Protein AF-0000000084684543 (afdb_homodimer)

Organism: NCBI:txid1198232

Structure (mmCIF, N/CA/C/O backbone):
data_AF-0000000084684543-model_v1
#
loop_
_entity.id
_entity.type
_entity.pdbx_description
1 polymer 'Fnr-like transcriptional activator'
#
loop_
_atom_site.group_PDB
_atom_site.id
_atom_site.type_symbol
_atom_site.label_atom_id
_atom_site.label_alt_id
_atom_site.label_comp_id
_atom_site.label_asym_id
_atom_site.label_entity_id
_atom_site.label_seq_id
_atom_site.pdbx_PDB_ins_code
_atom_site.Cartn_x
_atom_site.Cartn_y
_atom_site.Cartn_z
_atom_site.occupancy
_atom_site.B_iso_or_equiv
_atom_site.auth_seq_id
_atom_site.auth_comp_id
_atom_site.auth_asym_id
_atom_site.auth_atom_id
_atom_site.pdbx_PDB_model_num
ATOM 1 N N . MET A 1 1 ? 17.75 18.547 -6.488 1 65.88 1 MET A N 1
ATOM 2 C CA . MET A 1 1 ? 16.781 19.328 -5.719 1 65.88 1 MET A CA 1
ATOM 3 C C . MET A 1 1 ? 15.391 19.25 -6.336 1 65.88 1 MET A C 1
ATOM 5 O O . MET A 1 1 ? 14.383 19.234 -5.621 1 65.88 1 MET A O 1
ATOM 9 N N . THR A 1 2 ? 15.398 18.938 -7.617 1 71.31 2 THR A N 1
ATOM 10 C CA . THR A 1 2 ? 14.141 18.859 -8.352 1 71.31 2 THR A CA 1
ATOM 11 C C . THR A 1 2 ? 13.312 17.672 -7.871 1 71.31 2 THR A C 1
ATOM 13 O O . THR A 1 2 ? 12.102 17.781 -7.676 1 71.31 2 THR A O 1
ATOM 16 N N . SER A 1 3 ? 14.008 16.625 -7.469 1 84.94 3 SER A N 1
ATOM 17 C CA . SER A 1 3 ? 13.297 15.43 -7.016 1 84.94 3 SER A CA 1
ATOM 18 C C . SER A 1 3 ? 12.664 15.641 -5.645 1 84.94 3 SER A C 1
ATOM 20 O O . SER A 1 3 ? 11.562 15.164 -5.383 1 84.94 3 SER A O 1
ATOM 22 N N . LEU A 1 4 ? 13.297 16.453 -4.871 1 89.38 4 LEU A N 1
ATOM 23 C CA . LEU A 1 4 ? 12.797 16.75 -3.531 1 89.38 4 LEU A CA 1
ATOM 24 C C . LEU A 1 4 ? 11.516 17.578 -3.598 1 89.38 4 LEU A C 1
ATOM 26 O O . LEU A 1 4 ? 10.578 17.328 -2.834 1 89.38 4 LEU A O 1
ATOM 30 N N . ARG A 1 5 ? 11.523 18.438 -4.555 1 90.44 5 ARG A N 1
ATOM 31 C CA . ARG A 1 5 ? 10.398 19.344 -4.723 1 90.44 5 ARG A CA 1
ATOM 32 C C . ARG A 1 5 ? 9.117 18.578 -5.051 1 90.44 5 ARG A C 1
ATOM 34 O O . ARG A 1 5 ? 8.023 18.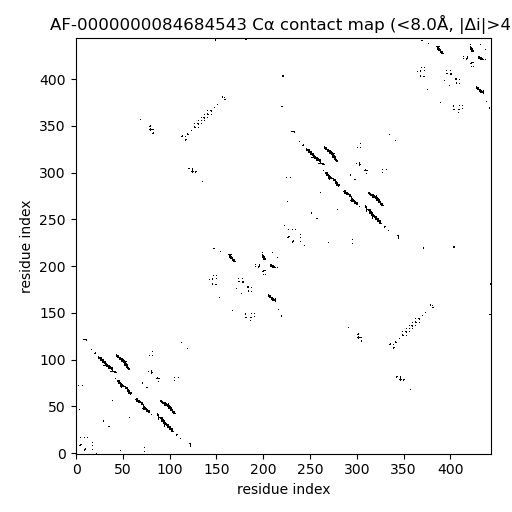984 -4.668 1 90.44 5 ARG A O 1
ATOM 41 N N . GLN A 1 6 ? 9.281 17.453 -5.668 1 91.31 6 GLN A N 1
ATOM 42 C CA . GLN A 1 6 ? 8.125 16.672 -6.125 1 91.31 6 GLN A CA 1
ATOM 43 C C . GLN A 1 6 ? 7.621 15.742 -5.031 1 91.31 6 GLN A C 1
ATOM 45 O O . GLN A 1 6 ? 6.508 15.211 -5.125 1 91.31 6 GLN A O 1
ATOM 50 N N . HIS A 1 7 ? 8.383 15.547 -4.082 1 93.5 7 HIS A N 1
ATOM 51 C CA . HIS A 1 7 ? 7.992 14.656 -2.994 1 93.5 7 HIS A CA 1
ATOM 52 C C . HIS A 1 7 ? 6.801 15.219 -2.225 1 93.5 7 HIS A C 1
ATOM 54 O O . HIS A 1 7 ? 6.703 16.438 -2.023 1 93.5 7 HIS A O 1
ATOM 60 N N . LEU A 1 8 ? 5.949 14.359 -1.731 1 91.56 8 LEU A N 1
ATOM 61 C CA . LEU A 1 8 ? 4.672 14.727 -1.122 1 91.56 8 LEU A CA 1
ATOM 62 C C . LEU A 1 8 ? 4.887 15.672 0.051 1 91.56 8 LEU A C 1
ATOM 64 O O . LEU A 1 8 ? 4.062 16.562 0.294 1 91.56 8 LEU A O 1
ATOM 68 N N . LEU A 1 9 ? 5.973 15.594 0.807 1 93.31 9 LEU A N 1
ATOM 69 C CA . LEU A 1 9 ? 6.219 16.406 1.994 1 93.31 9 LEU A CA 1
ATOM 70 C C . LEU A 1 9 ? 6.602 17.828 1.607 1 93.31 9 LEU A C 1
ATOM 72 O O . LEU A 1 9 ? 6.535 18.734 2.438 1 93.31 9 LEU A O 1
ATOM 76 N N . PHE A 1 10 ? 6.973 18 0.302 1 94.44 10 PHE A N 1
ATOM 77 C CA . PHE A 1 10 ? 7.547 19.297 -0.029 1 94.44 10 PHE A CA 1
ATOM 78 C C . PHE A 1 10 ? 6.746 19.984 -1.136 1 94.44 10 PHE A C 1
ATOM 80 O O . PHE A 1 10 ? 6.875 21.188 -1.353 1 94.44 10 PHE A O 1
ATOM 87 N N . ALA A 1 11 ? 5.98 19.203 -1.755 1 91.12 11 ALA A N 1
ATOM 88 C CA . ALA A 1 11 ? 5.309 19.641 -2.971 1 91.12 11 ALA A CA 1
ATOM 89 C C . ALA A 1 11 ? 4.355 20.797 -2.672 1 91.12 11 ALA A C 1
ATOM 91 O O . ALA A 1 11 ? 4.047 21.609 -3.555 1 91.12 11 ALA A O 1
ATOM 92 N N . SER A 1 12 ? 3.9 20.906 -1.466 1 90.69 12 SER A N 1
ATOM 93 C CA . SER A 1 12 ? 2.873 21.891 -1.12 1 90.69 12 SER A CA 1
ATOM 94 C C . SER A 1 12 ? 3.494 23.203 -0.669 1 90.69 12 SER A C 1
ATOM 96 O O . SER A 1 12 ? 2.783 24.188 -0.447 1 90.69 12 SER A O 1
ATOM 98 N N . PHE A 1 13 ? 4.805 23.297 -0.528 1 92.88 13 PHE A N 1
ATOM 99 C CA . PHE A 1 13 ? 5.461 24.531 -0.131 1 92.88 13 PHE A CA 1
ATOM 100 C C . PHE A 1 13 ? 5.551 25.5 -1.306 1 92.88 13 PHE A C 1
ATOM 102 O O . PHE A 1 13 ? 5.812 25.094 -2.438 1 92.88 13 PHE A O 1
ATOM 109 N N . ASN A 1 14 ? 5.227 26.781 -1.009 1 92.62 14 ASN A N 1
ATOM 110 C CA . ASN A 1 14 ? 5.441 27.766 -2.057 1 92.62 14 ASN A CA 1
ATOM 111 C C . ASN A 1 14 ? 6.926 28.031 -2.283 1 92.62 14 ASN A C 1
ATOM 113 O O . ASN A 1 14 ? 7.777 27.438 -1.616 1 92.62 14 ASN A O 1
ATOM 117 N N . GLU A 1 15 ? 7.219 28.906 -3.219 1 93.75 15 GLU A N 1
ATOM 118 C CA . GLU A 1 15 ? 8.609 29.141 -3.619 1 93.75 15 GLU A CA 1
ATOM 119 C C . GLU A 1 15 ? 9.43 29.688 -2.461 1 93.75 15 GLU A C 1
ATOM 121 O O . GLU A 1 15 ? 10.57 29.281 -2.25 1 93.75 15 GLU A O 1
ATOM 126 N N . GLN A 1 16 ? 8.898 30.609 -1.764 1 94.06 16 GLN A N 1
ATOM 127 C CA . GLN A 1 16 ? 9.602 31.203 -0.632 1 94.06 16 GLN A CA 1
ATOM 128 C C . GLN A 1 16 ? 9.867 30.172 0.455 1 94.06 16 GLN A C 1
ATOM 130 O O . GLN A 1 16 ? 10.984 30.078 0.971 1 94.06 16 GLN A O 1
ATOM 135 N N . GLN A 1 17 ? 8.852 29.422 0.771 1 92.75 17 GLN A N 1
ATOM 136 C CA . GLN A 1 17 ? 8.977 28.375 1.771 1 92.75 17 GLN A CA 1
ATOM 137 C C . GLN A 1 17 ? 10 27.328 1.344 1 92.75 17 GLN A C 1
ATOM 139 O O . GLN A 1 17 ? 10.836 26.906 2.146 1 92.75 17 GLN A O 1
ATOM 144 N N . PHE A 1 18 ? 9.93 26.953 0.07 1 93.75 18 PHE A N 1
ATOM 145 C CA . PHE A 1 18 ? 10.836 25.922 -0.417 1 93.75 18 PHE A CA 1
ATOM 146 C C . PHE A 1 18 ? 12.281 26.422 -0.407 1 93.75 18 PHE A C 1
ATOM 148 O O . PHE A 1 18 ? 13.203 25.656 -0.138 1 93.75 18 PHE A O 1
ATOM 155 N N . SER A 1 19 ? 12.422 27.625 -0.687 1 94.25 19 SER A N 1
ATOM 156 C CA . SER A 1 19 ? 13.758 28.203 -0.612 1 94.25 19 SER A CA 1
ATOM 157 C C . SER A 1 19 ? 14.336 28.094 0.796 1 94.25 19 SER A C 1
ATOM 159 O O . SER A 1 19 ? 15.523 27.844 0.967 1 94.25 19 SER A O 1
ATOM 161 N N . GLN A 1 20 ? 13.523 28.297 1.772 1 93.56 20 GLN A N 1
ATOM 162 C CA . GLN A 1 20 ? 13.945 28.125 3.158 1 93.56 20 GLN A CA 1
ATOM 163 C C . GLN A 1 20 ? 14.359 26.688 3.443 1 93.56 20 GLN A C 1
ATOM 165 O O . GLN A 1 20 ? 15.344 26.438 4.137 1 93.56 20 GLN A O 1
ATOM 170 N N . ILE A 1 21 ? 13.602 25.781 2.906 1 92.62 21 ILE A N 1
ATOM 171 C CA . ILE A 1 21 ? 13.938 24.359 3.051 1 92.62 21 ILE A CA 1
ATOM 172 C C . ILE A 1 21 ? 15.281 24.078 2.387 1 92.62 21 ILE A C 1
ATOM 174 O O . ILE A 1 21 ? 16.141 23.422 2.971 1 92.62 21 ILE A O 1
ATOM 178 N N . GLU A 1 22 ? 15.398 24.562 1.223 1 92.88 22 GLU A N 1
ATOM 179 C CA . GLU A 1 22 ? 16.625 24.328 0.471 1 92.88 22 GLU A CA 1
ATOM 180 C C . GLU A 1 22 ? 17.859 24.797 1.251 1 92.88 22 GLU A C 1
ATOM 182 O O . GLU A 1 22 ? 18.891 24.141 1.238 1 92.88 22 GLU A O 1
ATOM 187 N N . THR A 1 23 ? 17.703 25.922 1.885 1 93.56 23 THR A N 1
ATOM 188 C CA . THR A 1 23 ? 18.812 26.469 2.656 1 93.56 23 THR A CA 1
ATOM 189 C C . THR A 1 23 ? 19.109 25.609 3.875 1 93.56 23 THR A C 1
ATOM 191 O O . THR A 1 23 ? 20.219 25.641 4.414 1 93.56 23 THR A O 1
ATOM 194 N N . ALA A 1 24 ? 18.156 24.891 4.312 1 94.19 24 ALA A N 1
ATOM 195 C CA . ALA A 1 24 ? 18.312 24.047 5.504 1 94.19 24 ALA A CA 1
ATOM 196 C C . ALA A 1 24 ? 18.625 22.609 5.129 1 94.19 24 ALA A C 1
ATOM 198 O O . ALA A 1 24 ? 18.453 21.703 5.938 1 94.19 24 ALA A O 1
ATOM 199 N N . THR A 1 25 ? 18.938 22.406 3.887 1 94.62 25 THR A N 1
ATOM 200 C CA . THR A 1 25 ? 19.266 21.062 3.416 1 94.62 25 THR A CA 1
ATOM 201 C C . THR A 1 25 ? 20.75 20.969 3.086 1 94.62 25 THR A C 1
ATOM 203 O O . THR A 1 25 ? 21.422 21.984 2.842 1 94.62 25 THR A O 1
ATOM 206 N N . SER A 1 26 ? 21.312 19.797 3.172 1 95.81 26 SER A N 1
ATOM 207 C CA . SER A 1 26 ? 22.656 19.469 2.699 1 95.81 26 SER A CA 1
ATOM 208 C C . SER A 1 26 ? 22.719 18.078 2.086 1 95.81 26 SER A C 1
ATOM 210 O O . SER A 1 26 ? 21.922 17.203 2.447 1 95.81 26 SER A O 1
ATOM 212 N N . THR A 1 27 ? 23.594 17.953 1.174 1 95.5 27 THR A N 1
ATOM 213 C CA . THR A 1 27 ? 23.781 16.656 0.533 1 95.5 27 THR A CA 1
ATOM 214 C C . THR A 1 27 ? 24.875 15.852 1.225 1 95.5 27 THR A C 1
ATOM 216 O O . THR A 1 27 ? 25.859 16.422 1.706 1 95.5 27 THR A O 1
ATOM 219 N N . LEU A 1 28 ? 24.656 14.594 1.279 1 96 28 LEU A N 1
ATOM 220 C CA . LEU A 1 28 ? 25.672 13.727 1.866 1 96 28 LEU A CA 1
ATOM 221 C C . LEU A 1 28 ? 25.797 12.43 1.078 1 96 28 LEU A C 1
ATOM 223 O O . LEU A 1 28 ? 24.828 11.953 0.49 1 96 28 LEU A O 1
ATOM 227 N N . SER A 1 29 ? 26.984 11.977 1.047 1 97.94 29 SER A N 1
ATOM 228 C CA . SER A 1 29 ? 27.297 10.656 0.493 1 97.94 29 SER A CA 1
ATOM 229 C C . SER A 1 29 ? 27.656 9.664 1.593 1 97.94 29 SER A C 1
ATOM 231 O O . SER A 1 29 ? 28.328 10.023 2.562 1 97.94 29 SER A O 1
ATOM 233 N N . LEU A 1 30 ? 27.156 8.5 1.416 1 98 30 LEU A N 1
ATOM 234 C CA . LEU A 1 30 ? 27.406 7.434 2.379 1 98 30 LEU A CA 1
ATOM 235 C C . LEU A 1 30 ? 27.859 6.16 1.676 1 98 30 LEU A C 1
ATOM 237 O O . LEU A 1 30 ? 27.172 5.664 0.779 1 98 30 LEU A O 1
ATOM 241 N N . ASN A 1 31 ? 28.984 5.594 2.111 1 98.25 31 ASN A N 1
ATOM 242 C CA . ASN A 1 31 ? 29.5 4.379 1.49 1 98.25 31 ASN A CA 1
ATOM 243 C C . ASN A 1 31 ? 28.766 3.139 1.982 1 98.25 31 ASN A C 1
ATOM 245 O O . ASN A 1 31 ? 28.219 3.133 3.092 1 98.25 31 ASN A O 1
ATOM 249 N N . ASP A 1 32 ? 28.859 2.213 1.137 1 98.12 32 ASP A N 1
ATOM 250 C CA . ASP A 1 32 ? 28.328 0.912 1.506 1 98.12 32 ASP A CA 1
ATOM 251 C C . ASP A 1 32 ? 28.844 0.462 2.867 1 98.12 32 ASP A C 1
ATOM 253 O O . ASP A 1 32 ? 30.047 0.564 3.141 1 98.12 32 ASP A O 1
ATOM 257 N N . GLY A 1 33 ? 27.891 0.076 3.686 1 97.94 33 GLY A N 1
ATOM 258 C CA . GLY A 1 33 ? 28.281 -0.464 4.98 1 97.94 33 GLY A CA 1
ATOM 259 C C . GLY A 1 33 ? 28.344 0.587 6.07 1 97.94 33 GLY A C 1
ATOM 260 O O . GLY A 1 33 ? 28.344 0.256 7.258 1 97.94 33 GLY A O 1
ATOM 261 N N . ASN A 1 34 ? 28.406 1.834 5.773 1 98.38 34 ASN A N 1
ATOM 262 C CA . ASN A 1 34 ? 28.516 2.904 6.758 1 98.38 34 ASN A CA 1
ATOM 263 C C . ASN A 1 34 ? 27.172 3.244 7.379 1 98.38 34 ASN A C 1
ATOM 265 O O . ASN A 1 34 ? 26.141 3.17 6.707 1 98.38 34 ASN A O 1
ATOM 269 N N . HIS A 1 35 ? 27.234 3.672 8.617 1 98.44 35 HIS A N 1
ATOM 270 C CA . HIS A 1 35 ? 26.031 4.098 9.328 1 98.44 35 HIS A CA 1
ATOM 271 C C . HIS A 1 35 ? 25.766 5.586 9.117 1 98.44 35 HIS A C 1
ATOM 273 O O . HIS A 1 35 ? 26.703 6.395 9.148 1 98.44 35 HIS A O 1
ATOM 279 N N . LEU A 1 36 ? 24.547 5.828 8.836 1 98.38 36 LEU A N 1
ATOM 280 C CA . LEU A 1 36 ? 24.094 7.219 8.781 1 98.38 36 LEU A CA 1
ATOM 281 C C . LEU A 1 36 ? 23.891 7.773 10.188 1 98.38 36 LEU A C 1
ATOM 283 O O . LEU A 1 36 ? 24.297 8.898 10.484 1 98.38 36 LEU A O 1
ATOM 287 N N . PHE A 1 37 ? 23.266 7.047 11.016 1 97.94 37 PHE A N 1
ATOM 288 C CA . PHE A 1 37 ? 23.078 7.324 12.438 1 97.94 37 PHE A CA 1
ATOM 289 C C . PHE A 1 37 ? 22.844 6.039 13.211 1 97.94 37 PHE A C 1
ATOM 291 O O . PHE A 1 37 ? 22.609 4.984 12.617 1 97.94 37 PHE A O 1
ATOM 298 N N . HIS A 1 38 ? 22.984 6.195 14.516 1 97.44 38 HIS A N 1
ATOM 299 C CA . HIS A 1 38 ? 22.734 5.074 15.414 1 97.44 38 HIS A CA 1
ATOM 300 C C . HIS A 1 38 ? 21.484 5.32 16.281 1 97.44 38 HIS A C 1
ATOM 302 O O . HIS A 1 38 ? 21.109 6.473 16.5 1 97.44 38 HIS A O 1
ATOM 308 N N . GLN A 1 39 ? 20.984 4.172 16.625 1 95.06 39 GLN A N 1
ATOM 309 C CA . GLN A 1 39 ? 19.875 4.277 17.578 1 95.06 39 GLN A CA 1
ATOM 310 C C . GLN A 1 39 ? 20.266 5.129 18.781 1 95.06 39 GLN A C 1
ATOM 312 O O . GLN A 1 39 ? 21.375 5.008 19.297 1 95.06 39 GLN A O 1
ATOM 317 N N . GLN A 1 40 ? 19.344 6.094 19.203 1 93.38 40 GLN A N 1
ATOM 318 C CA . GLN A 1 40 ? 19.453 6.941 20.375 1 93.38 40 GLN A CA 1
ATOM 319 C C . GLN A 1 40 ? 20.312 8.172 20.094 1 93.38 40 GLN A C 1
ATOM 321 O O . GLN A 1 40 ? 20.453 9.047 20.953 1 93.38 40 GLN A O 1
ATOM 326 N N . ASP A 1 41 ? 20.906 8.203 18.938 1 95.5 41 ASP A N 1
ATOM 327 C CA . ASP A 1 41 ? 21.531 9.469 18.547 1 95.5 41 ASP A CA 1
ATOM 328 C C . ASP A 1 41 ? 20.516 10.609 18.547 1 95.5 41 ASP A C 1
ATOM 330 O O . ASP A 1 41 ? 19.312 10.383 18.328 1 95.5 41 ASP A O 1
ATOM 334 N N . PRO A 1 42 ? 21.016 11.82 18.859 1 94.19 42 PRO A N 1
ATOM 335 C CA . PRO A 1 42 ? 20.109 12.953 18.734 1 94.19 42 PRO A CA 1
ATOM 336 C C . PRO A 1 42 ? 19.578 13.133 17.312 1 94.19 42 PRO A C 1
ATOM 338 O O . PRO A 1 42 ? 20.375 13.109 16.359 1 94.19 42 PRO A O 1
ATOM 341 N N . ALA A 1 43 ? 18.297 13.242 17.219 1 94 43 ALA A N 1
ATOM 342 C CA . ALA A 1 43 ? 17.672 13.375 15.906 1 94 43 ALA A CA 1
ATOM 343 C C . ALA A 1 43 ? 17.547 14.844 15.508 1 94 43 ALA A C 1
ATOM 345 O O . ALA A 1 43 ? 16.672 15.555 15.992 1 94 43 ALA A O 1
ATOM 346 N N . LYS A 1 44 ? 18.391 15.281 14.602 1 93.75 44 LYS A N 1
ATOM 347 C CA . LYS A 1 44 ? 18.391 16.672 14.156 1 93.75 44 LYS A CA 1
ATOM 348 C C . LYS A 1 44 ? 17.922 16.797 12.719 1 93.75 44 LYS A C 1
ATOM 350 O O . LYS A 1 44 ? 17.469 17.859 12.289 1 93.75 44 LYS A O 1
ATOM 355 N N . TYR A 1 45 ? 18.047 15.609 12.055 1 95.56 45 TYR A N 1
ATOM 356 C CA . TYR A 1 45 ? 17.75 15.617 10.625 1 95.56 45 TYR A CA 1
ATOM 357 C C . TYR A 1 45 ? 16.828 14.461 10.258 1 95.56 45 TYR A C 1
ATOM 359 O O . TYR A 1 45 ? 16.797 13.438 10.938 1 95.56 45 TYR A O 1
ATOM 367 N N . PHE A 1 46 ? 15.984 14.672 9.281 1 96.19 46 PHE A N 1
ATOM 368 C CA . PHE A 1 46 ? 15.422 13.562 8.516 1 96.19 46 PHE A CA 1
ATOM 369 C C . PHE A 1 46 ? 15.977 13.555 7.098 1 96.19 46 PHE A C 1
ATOM 371 O O . PHE A 1 46 ? 16.719 14.461 6.707 1 96.19 46 PHE A O 1
ATOM 378 N N . TYR A 1 47 ? 15.648 12.469 6.359 1 97.75 47 TYR A N 1
ATOM 379 C CA . TYR A 1 47 ? 16.469 12.258 5.176 1 97.75 47 TYR A CA 1
ATOM 380 C C . TYR A 1 47 ? 15.617 11.906 3.967 1 97.75 47 TYR A C 1
ATOM 382 O O . TYR A 1 47 ? 14.516 11.375 4.113 1 97.75 47 TYR A O 1
ATOM 390 N N . TYR A 1 48 ? 16.156 12.266 2.816 1 97.5 48 TYR A N 1
ATOM 391 C CA . TYR A 1 48 ? 15.664 11.844 1.507 1 97.5 48 TYR A CA 1
ATOM 392 C C . TYR A 1 48 ? 16.719 11.055 0.755 1 97.5 48 TYR A C 1
ATOM 394 O O . TYR A 1 48 ? 17.844 11.539 0.556 1 97.5 48 TYR A O 1
ATOM 402 N N . LEU A 1 49 ? 16.344 9.836 0.371 1 98.06 49 LEU A N 1
ATOM 403 C CA . LEU A 1 49 ? 17.312 8.992 -0.328 1 98.06 49 LEU A CA 1
ATOM 404 C C . LEU A 1 49 ? 17.234 9.219 -1.834 1 98.06 49 LEU A C 1
ATOM 406 O O . LEU A 1 49 ? 16.234 8.906 -2.469 1 98.06 49 LEU A O 1
ATOM 410 N N . GLN A 1 50 ? 18.297 9.664 -2.393 1 96.75 50 GLN A N 1
ATOM 411 C CA . GLN A 1 50 ? 18.344 9.93 -3.828 1 96.75 50 GLN A CA 1
ATOM 412 C C . GLN A 1 50 ? 18.797 8.695 -4.598 1 96.75 50 GLN A C 1
ATOM 414 O O . GLN A 1 50 ? 18.281 8.406 -5.684 1 96.75 50 GLN A O 1
ATOM 419 N N . ALA A 1 51 ? 19.781 8.07 -4.086 1 97.12 51 ALA A N 1
ATOM 420 C CA . ALA A 1 51 ? 20.328 6.863 -4.703 1 97.12 51 ALA A CA 1
ATOM 421 C C . ALA A 1 51 ? 20.859 5.898 -3.65 1 97.12 51 ALA A C 1
ATOM 423 O O . ALA A 1 51 ? 21.375 6.328 -2.613 1 97.12 51 ALA A O 1
ATOM 424 N N . GLY A 1 52 ? 20.781 4.598 -4.027 1 97.19 52 GLY A N 1
ATOM 425 C CA . GLY A 1 52 ? 21.266 3.566 -3.127 1 97.19 52 GLY A CA 1
ATOM 426 C C . GLY A 1 52 ? 20.156 2.893 -2.336 1 97.19 52 GLY A C 1
ATOM 427 O O . GLY A 1 52 ? 19.016 2.834 -2.787 1 97.19 52 GLY A O 1
ATOM 428 N N . GLU A 1 53 ? 20.578 2.311 -1.235 1 97.5 53 GLU A N 1
ATOM 429 C CA . GLU A 1 53 ? 19.656 1.604 -0.351 1 97.5 53 GLU A CA 1
ATOM 430 C C . GLU A 1 53 ? 20.109 1.686 1.103 1 97.5 53 GLU A C 1
ATOM 432 O O . GLU A 1 53 ? 21.297 1.564 1.393 1 97.5 53 GLU A O 1
ATOM 437 N N . ILE A 1 54 ? 19.109 1.98 1.963 1 98.19 54 ILE A N 1
ATOM 438 C CA . ILE A 1 54 ? 19.406 2.102 3.387 1 98.19 54 ILE A CA 1
ATOM 439 C C . ILE A 1 54 ? 18.594 1.072 4.172 1 98.19 54 ILE A C 1
ATOM 441 O O . ILE A 1 54 ? 17.406 0.869 3.898 1 98.19 54 ILE A O 1
ATOM 445 N N . LYS A 1 55 ? 19.25 0.475 5.094 1 97.81 55 LYS A N 1
ATOM 446 C CA . LYS A 1 55 ? 18.578 -0.454 6.004 1 97.81 55 LYS A CA 1
ATOM 447 C C . LYS A 1 55 ? 18.359 0.182 7.375 1 97.81 55 LYS A C 1
ATOM 449 O O . LYS A 1 55 ? 19.297 0.709 7.977 1 97.81 55 LYS A O 1
ATOM 454 N N . LEU A 1 56 ? 17.109 0.212 7.832 1 98 56 LEU A N 1
ATOM 455 C CA . LEU A 1 56 ? 16.781 0.573 9.203 1 98 56 LEU A CA 1
ATOM 456 C C . LEU A 1 56 ? 16.594 -0.673 10.062 1 98 56 LEU A C 1
ATOM 458 O O . LEU A 1 56 ? 15.828 -1.571 9.695 1 98 56 LEU A O 1
ATOM 462 N N . TYR A 1 57 ? 17.312 -0.719 11.18 1 97.62 57 TYR A N 1
ATOM 463 C CA . TYR A 1 57 ? 17.219 -1.943 11.969 1 97.62 57 TYR A CA 1
ATOM 464 C C . TYR A 1 57 ? 17.391 -1.646 13.453 1 97.62 57 TYR A C 1
ATOM 466 O O . TYR A 1 57 ? 17.766 -0.534 13.828 1 97.62 57 TYR A O 1
ATOM 474 N N . ARG A 1 58 ? 16.969 -2.6 14.211 1 96.75 58 ARG A N 1
ATOM 475 C CA . ARG A 1 58 ? 17.172 -2.611 15.656 1 96.75 58 ARG A CA 1
ATOM 476 C C . ARG A 1 58 ? 17.938 -3.859 16.078 1 96.75 58 ARG A C 1
ATOM 478 O O . ARG A 1 58 ? 17.953 -4.867 15.375 1 96.75 58 ARG A O 1
ATOM 485 N N . LEU A 1 59 ? 18.578 -3.758 17.188 1 94 59 LEU A N 1
ATOM 486 C CA . LEU A 1 59 ? 19.25 -4.926 17.75 1 94 59 LEU A CA 1
ATOM 487 C C . LEU A 1 59 ? 18.406 -5.59 18.828 1 94 59 LEU A C 1
ATOM 489 O O . LEU A 1 59 ? 17.828 -4.906 19.672 1 94 59 LEU A O 1
ATOM 493 N N . SER A 1 60 ? 18.266 -6.891 18.641 1 91.25 60 SER A N 1
ATOM 494 C CA . SER A 1 60 ? 17.609 -7.637 19.703 1 91.25 60 SER A CA 1
ATOM 495 C C . SER A 1 60 ? 18.484 -7.727 20.953 1 91.25 60 SER A C 1
ATOM 497 O O . SER A 1 60 ? 19.641 -7.305 20.938 1 91.25 60 SER A O 1
ATOM 499 N N . ALA A 1 61 ? 17.812 -8.352 22.016 1 90 61 ALA A N 1
ATOM 500 C CA . ALA A 1 61 ? 18.547 -8.516 23.266 1 90 61 ALA A CA 1
ATOM 501 C C . ALA A 1 61 ? 19.766 -9.414 23.078 1 90 61 ALA A C 1
ATOM 503 O O . ALA A 1 61 ? 20.781 -9.25 23.75 1 90 61 ALA A O 1
ATOM 504 N N . ASN A 1 62 ? 19.656 -10.328 22.219 1 92.19 62 ASN A N 1
ATOM 505 C CA . ASN A 1 62 ? 20.75 -11.266 21.938 1 92.19 62 ASN A CA 1
ATOM 506 C C . ASN A 1 62 ? 21.688 -10.719 20.875 1 92.19 62 ASN A C 1
ATOM 508 O O . ASN A 1 62 ? 22.578 -11.438 20.406 1 92.19 62 ASN A O 1
ATOM 512 N N . GLY A 1 63 ? 21.5 -9.531 20.422 1 89.69 63 GLY A N 1
ATOM 513 C CA . GLY A 1 63 ? 22.391 -8.883 19.469 1 89.69 63 GLY A CA 1
ATOM 514 C C . GLY A 1 63 ? 22.031 -9.156 18.031 1 89.69 63 GLY A C 1
ATOM 515 O O . GLY A 1 63 ? 22.766 -8.797 17.109 1 89.69 63 GLY A O 1
ATOM 516 N N . GLU A 1 64 ? 20.953 -9.797 17.812 1 92.81 64 GLU A N 1
ATOM 517 C CA . GLU A 1 64 ? 20.531 -10.078 16.453 1 92.81 64 GLU A CA 1
ATOM 518 C C . GLU A 1 64 ? 19.859 -8.867 15.82 1 92.81 64 GLU A C 1
ATOM 520 O O . GLU A 1 64 ? 19.078 -8.164 16.484 1 92.81 64 GLU A O 1
ATOM 525 N N . GLU A 1 65 ? 20.25 -8.734 14.539 1 93.75 65 GLU A N 1
ATOM 526 C CA . GLU A 1 65 ? 19.672 -7.613 13.797 1 93.75 65 GLU A CA 1
ATOM 527 C C . GLU A 1 65 ? 18.25 -7.926 13.336 1 93.75 65 GLU A C 1
ATOM 529 O O . GLU A 1 65 ? 18.016 -8.969 12.734 1 93.75 65 GLU A O 1
ATOM 534 N N . LYS A 1 66 ? 17.391 -7.051 13.711 1 95.06 66 LYS A N 1
ATOM 535 C CA . LYS A 1 66 ? 16.031 -7.094 13.18 1 95.06 66 LYS A CA 1
ATOM 536 C C . LYS A 1 66 ? 15.773 -5.938 12.219 1 95.06 66 LYS A C 1
ATOM 538 O O . LYS A 1 66 ? 15.625 -4.789 12.648 1 95.06 66 LYS A O 1
ATOM 543 N N . VAL A 1 67 ? 15.695 -6.285 10.945 1 94.75 67 VAL A N 1
ATOM 544 C CA . VAL A 1 67 ? 15.477 -5.262 9.93 1 94.75 67 VAL A CA 1
ATOM 545 C C . VAL A 1 67 ? 14.039 -4.758 10.008 1 94.75 67 VAL A C 1
ATOM 547 O O . VAL A 1 67 ? 13.094 -5.543 9.93 1 94.75 67 VAL A O 1
ATOM 550 N N . ILE A 1 68 ? 13.914 -3.506 10.18 1 94.75 68 ILE A N 1
ATOM 551 C CA . ILE A 1 68 ? 12.609 -2.879 10.312 1 94.75 68 ILE A CA 1
ATOM 552 C C . ILE A 1 68 ? 12.117 -2.404 8.945 1 94.75 68 ILE A C 1
ATOM 554 O O . ILE A 1 68 ? 10.945 -2.574 8.609 1 94.75 68 ILE A O 1
ATOM 558 N N . GLU A 1 69 ? 12.977 -1.797 8.211 1 95.75 69 GLU A N 1
ATOM 559 C CA . GLU A 1 69 ? 12.578 -1.198 6.941 1 95.75 69 GLU A CA 1
ATOM 560 C C . GLU A 1 69 ? 13.773 -1.053 6.004 1 95.75 69 GLU A C 1
ATOM 562 O O . GLU A 1 69 ? 14.898 -0.83 6.453 1 95.75 69 GLU A O 1
ATOM 567 N N . LEU A 1 70 ? 13.484 -1.298 4.73 1 95.69 70 LEU A N 1
ATOM 568 C CA . LEU A 1 70 ? 14.445 -0.962 3.686 1 95.69 70 LEU A CA 1
ATOM 569 C C . LEU A 1 70 ? 14.008 0.288 2.93 1 95.69 70 LEU A C 1
ATOM 571 O O . LEU A 1 70 ? 12.891 0.345 2.41 1 95.69 70 LEU A O 1
ATOM 575 N N . ILE A 1 71 ? 14.875 1.235 2.904 1 97.56 71 ILE A N 1
ATOM 576 C CA . ILE A 1 71 ? 14.578 2.5 2.24 1 97.56 71 ILE A CA 1
ATOM 577 C C . ILE A 1 71 ? 15.133 2.48 0.818 1 97.56 71 ILE A C 1
ATOM 579 O O . ILE A 1 71 ? 16.297 2.139 0.604 1 97.56 71 ILE A O 1
ATOM 583 N N . ARG A 1 72 ? 14.336 2.902 -0.121 1 95.06 72 ARG A N 1
ATOM 584 C CA . ARG A 1 72 ? 14.688 2.934 -1.535 1 95.06 72 ARG A CA 1
ATOM 585 C C . ARG A 1 72 ? 14.742 4.367 -2.057 1 95.06 72 ARG A C 1
ATOM 587 O O . ARG A 1 72 ? 14.258 5.289 -1.395 1 95.06 72 ARG A O 1
ATOM 594 N N . PRO A 1 73 ? 15.328 4.488 -3.205 1 96.19 73 PRO A N 1
ATOM 595 C CA . PRO A 1 73 ? 15.422 5.84 -3.758 1 96.19 73 PRO A CA 1
ATOM 596 C C . PRO A 1 73 ? 14.055 6.5 -3.936 1 96.19 73 PRO A C 1
ATOM 598 O O . PRO A 1 73 ? 13.102 5.844 -4.363 1 96.19 73 PRO A O 1
ATOM 601 N N . GLY A 1 74 ? 14.023 7.82 -3.568 1 95.38 74 GLY A N 1
ATOM 602 C CA . GLY A 1 74 ? 12.781 8.57 -3.709 1 95.38 74 GLY A CA 1
ATOM 603 C C . GLY A 1 74 ? 11.977 8.633 -2.424 1 95.38 74 GLY A C 1
ATOM 604 O O . GLY A 1 74 ? 10.961 9.336 -2.355 1 95.38 74 GLY A O 1
ATOM 605 N N . GLN A 1 75 ? 12.422 7.973 -1.428 1 96.12 75 GLN A N 1
ATOM 606 C CA . GLN A 1 75 ? 11.703 7.934 -0.159 1 96.12 75 GLN A CA 1
ATOM 607 C C . GLN A 1 75 ? 12.391 8.797 0.892 1 96.12 75 GLN A C 1
ATOM 609 O O . GLN A 1 75 ? 13.617 8.961 0.872 1 96.12 75 GLN A O 1
ATOM 614 N N . THR A 1 76 ? 11.547 9.391 1.743 1 96.88 76 THR A N 1
ATOM 615 C CA . THR A 1 76 ? 12.062 10 2.963 1 96.88 76 THR A CA 1
ATOM 616 C C . THR A 1 76 ? 12.016 9.016 4.125 1 96.88 76 THR A C 1
ATOM 618 O O . THR A 1 76 ? 11.328 7.992 4.047 1 96.88 76 THR A O 1
ATOM 621 N N . PHE A 1 77 ? 12.852 9.305 5.152 1 97.12 77 PHE A N 1
ATOM 622 C CA . PHE A 1 77 ? 12.781 8.5 6.363 1 97.12 77 PHE A CA 1
ATOM 623 C C . PHE A 1 77 ? 13.242 9.305 7.574 1 97.12 77 PHE A C 1
ATOM 625 O O . PHE A 1 77 ? 13.922 10.328 7.426 1 97.12 77 PHE A O 1
ATOM 632 N N . ALA A 1 78 ? 12.828 8.922 8.766 1 94.62 78 ALA A N 1
ATOM 633 C CA . ALA A 1 78 ? 13.125 9.516 10.062 1 94.62 78 ALA A CA 1
ATOM 634 C C . ALA A 1 78 ? 12.281 10.766 10.297 1 94.62 78 ALA A C 1
ATOM 636 O O . ALA A 1 78 ? 12.422 11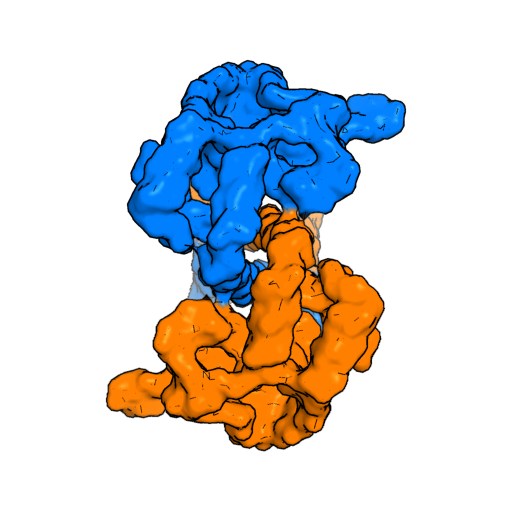.438 11.328 1 94.62 78 ALA A O 1
ATOM 637 N N . GLU A 1 79 ? 11.398 11.078 9.398 1 92.88 79 GLU A N 1
ATOM 638 C CA . GLU A 1 79 ? 10.602 12.297 9.547 1 92.88 79 GLU A CA 1
ATOM 639 C C . GLU A 1 79 ? 9.57 12.148 10.672 1 92.88 79 GLU A C 1
ATOM 641 O O . GLU A 1 79 ? 9.172 13.141 11.281 1 92.88 79 GLU A O 1
ATOM 646 N N . ALA A 1 80 ? 9.164 10.922 10.867 1 89.88 80 ALA A N 1
ATOM 647 C CA . ALA A 1 80 ? 8.172 10.695 11.914 1 89.88 80 ALA A CA 1
ATOM 648 C C . ALA A 1 80 ? 8.75 10.992 13.289 1 89.88 80 ALA A C 1
ATOM 650 O O . ALA A 1 80 ? 8 11.18 14.258 1 89.88 80 ALA A O 1
ATOM 651 N N . VAL A 1 81 ? 10.047 11.062 13.414 1 89.81 81 VAL A N 1
ATOM 652 C CA . VAL A 1 81 ? 10.727 11.305 14.68 1 89.81 81 VAL A CA 1
ATOM 653 C C . VAL A 1 81 ? 10.406 12.719 15.172 1 89.81 81 VAL A C 1
ATOM 655 O O . VAL A 1 81 ? 10.461 12.992 16.375 1 89.81 81 VAL A O 1
ATOM 658 N N . MET A 1 82 ? 10.047 13.555 14.266 1 84.88 82 MET A N 1
ATOM 659 C CA . MET A 1 82 ? 9.75 14.945 14.602 1 84.88 82 MET A CA 1
ATOM 660 C C . MET A 1 82 ? 8.633 15.031 15.625 1 84.88 82 MET A C 1
ATOM 662 O O . MET A 1 82 ? 8.547 16 16.375 1 84.88 82 MET A O 1
ATOM 666 N N . PHE A 1 83 ? 7.832 14.039 15.625 1 76.88 83 PHE A N 1
ATOM 667 C CA . PHE A 1 83 ? 6.66 14.117 16.484 1 76.88 83 PHE A CA 1
ATOM 668 C C . PHE A 1 83 ? 6.895 13.359 17.781 1 76.88 83 PHE A C 1
ATOM 670 O O . PHE A 1 83 ? 6.031 13.344 18.672 1 76.88 83 PHE A O 1
ATOM 677 N N . MET A 1 84 ? 7.945 12.781 17.781 1 72.38 84 MET A N 1
ATOM 678 C CA . MET A 1 84 ? 8.219 11.992 18.984 1 72.38 84 MET A CA 1
ATOM 679 C C . MET A 1 84 ? 8.789 12.875 20.094 1 72.38 84 MET A C 1
ATOM 681 O O . MET A 1 84 ? 9.445 13.875 19.812 1 72.38 84 MET A O 1
ATOM 685 N N . ASN A 1 85 ? 7.945 12.922 21.172 1 63.69 85 ASN A N 1
ATOM 686 C CA . ASN A 1 85 ? 8.367 13.68 22.344 1 63.69 85 ASN A CA 1
ATOM 687 C C . ASN A 1 85 ? 9.859 13.508 22.625 1 63.69 85 ASN A C 1
ATOM 689 O O . ASN A 1 85 ? 10.367 13.992 23.641 1 63.69 85 ASN A O 1
ATOM 693 N N . PHE A 1 86 ? 10.438 12.609 21.766 1 63.81 86 PHE A N 1
ATOM 694 C CA . PHE A 1 86 ? 11.852 12.391 22.031 1 63.81 86 PHE A CA 1
ATOM 695 C C . PHE A 1 86 ? 12.703 12.781 20.828 1 63.81 86 PHE A C 1
ATOM 697 O O . PHE A 1 86 ? 12.227 12.758 19.703 1 63.81 86 PHE A O 1
ATOM 704 N N . GLN A 1 87 ? 13.852 13.492 20.891 1 78.56 87 GLN A N 1
ATOM 705 C CA . GLN A 1 87 ? 14.797 14.07 19.953 1 78.56 87 GLN A CA 1
ATOM 706 C C . GLN A 1 87 ? 15.867 13.055 19.562 1 78.56 87 GLN A C 1
ATOM 708 O O . GLN A 1 87 ? 17.016 13.422 19.297 1 78.56 87 GLN A O 1
ATOM 713 N N . HIS A 1 88 ? 15.453 11.609 19.656 1 92.75 88 HIS A N 1
ATOM 714 C CA . HIS A 1 88 ? 16.453 10.617 19.281 1 92.75 88 HIS A CA 1
ATOM 715 C C . HIS A 1 88 ? 15.914 9.664 18.219 1 92.75 88 HIS A C 1
ATOM 717 O O . HIS A 1 88 ? 14.703 9.43 18.141 1 92.75 88 HIS A O 1
ATOM 723 N N . TYR A 1 89 ? 16.875 9.102 17.453 1 95.06 89 TYR A N 1
ATOM 724 C CA . TYR A 1 89 ? 16.469 8.109 16.453 1 95.06 89 TYR A CA 1
ATOM 725 C C . TYR A 1 89 ? 16.125 6.781 17.125 1 95.06 89 TYR A C 1
ATOM 727 O O . TYR A 1 89 ? 16.906 6.27 17.938 1 95.06 89 TYR A O 1
ATOM 735 N N . PRO A 1 90 ? 15.008 6.152 16.766 1 92.38 90 PRO A N 1
ATOM 736 C CA . PRO A 1 90 ? 14.602 4.906 17.422 1 92.38 90 PRO A CA 1
ATOM 737 C C . PRO A 1 90 ? 15.273 3.674 16.828 1 92.38 90 PRO A C 1
ATOM 739 O O . PRO A 1 90 ? 15.125 2.568 17.359 1 92.38 90 PRO A O 1
ATOM 742 N N . VAL A 1 91 ? 15.945 3.797 15.703 1 95.94 91 VAL A N 1
ATOM 743 C CA . VAL A 1 91 ? 16.578 2.684 15 1 95.94 91 VAL A CA 1
ATOM 744 C C . VAL A 1 91 ? 17.969 3.096 14.516 1 95.94 91 VAL A C 1
ATOM 746 O O . VAL A 1 91 ? 18.328 4.273 14.578 1 95.94 91 VAL A O 1
ATOM 749 N N . HIS A 1 92 ? 18.719 2.072 14.109 1 97.81 92 HIS A N 1
ATOM 750 C CA . HIS A 1 92 ? 19.938 2.314 13.344 1 97.81 92 HIS A CA 1
ATOM 751 C C . HIS A 1 92 ? 19.641 2.479 11.859 1 97.81 92 HIS A C 1
ATOM 753 O O . HIS A 1 92 ? 18.656 1.921 11.352 1 97.81 92 HIS A O 1
ATOM 759 N N . ALA A 1 93 ? 20.422 3.281 11.195 1 98.44 93 ALA A N 1
ATOM 760 C CA . ALA A 1 93 ? 20.359 3.402 9.742 1 98.44 93 ALA A CA 1
ATOM 761 C C . ALA A 1 93 ? 21.734 3.127 9.109 1 98.44 93 ALA A C 1
ATOM 763 O O . ALA A 1 93 ? 22.703 3.818 9.398 1 98.44 93 ALA A O 1
ATOM 764 N N . GLN A 1 94 ? 21.719 2.107 8.273 1 98.62 94 GLN A N 1
ATOM 765 C CA . GLN A 1 94 ? 22.969 1.691 7.656 1 98.62 94 GLN A CA 1
ATOM 766 C C . GLN A 1 94 ? 22.828 1.56 6.145 1 98.62 94 GLN A C 1
ATOM 768 O O . GLN A 1 94 ? 21.812 1.039 5.656 1 98.62 94 GLN A O 1
ATOM 773 N N . ALA A 1 95 ? 23.891 2.076 5.438 1 98.56 95 ALA A N 1
ATOM 774 C CA . ALA A 1 95 ? 23.906 1.917 3.984 1 98.56 95 ALA A CA 1
ATOM 775 C C . ALA A 1 95 ? 24.219 0.477 3.592 1 98.56 95 ALA A C 1
ATOM 777 O O . ALA A 1 95 ? 25.172 -0.118 4.102 1 98.56 95 ALA A O 1
ATOM 778 N N . ILE A 1 96 ? 23.469 -0.054 2.68 1 96.81 96 ILE A N 1
ATOM 779 C CA . ILE A 1 96 ? 23.781 -1.391 2.186 1 96.81 96 ILE A CA 1
ATOM 780 C C . ILE A 1 96 ? 24.234 -1.31 0.729 1 96.81 96 ILE A C 1
ATOM 782 O O . ILE A 1 96 ? 24.266 -2.322 0.025 1 96.81 96 ILE A O 1
ATOM 786 N N . SER A 1 97 ? 24.406 -0.209 0.245 1 97.56 97 SER A N 1
ATOM 787 C CA . SER A 1 97 ? 25.078 0.192 -0.979 1 97.56 97 SER A CA 1
ATOM 788 C C . SER A 1 97 ? 25.578 1.631 -0.888 1 97.56 97 SER A C 1
ATOM 790 O O . SER A 1 97 ? 25.328 2.32 0.101 1 97.56 97 SER A O 1
ATOM 792 N N . ASP A 1 98 ? 26.328 2.066 -1.878 1 98.44 98 ASP A N 1
ATOM 793 C CA . ASP A 1 98 ? 26.672 3.488 -1.91 1 98.44 98 ASP A CA 1
ATOM 794 C C . ASP A 1 98 ? 25.406 4.344 -2.062 1 98.44 98 ASP A C 1
ATOM 796 O O . ASP A 1 98 ? 24.562 4.07 -2.914 1 98.44 98 ASP A O 1
ATOM 800 N N . CYS A 1 99 ? 25.406 5.375 -1.206 1 98.25 99 CYS A N 1
ATOM 801 C CA . CYS A 1 99 ? 24.156 6.137 -1.148 1 98.25 99 CYS A CA 1
ATOM 802 C C . CYS A 1 99 ? 24.422 7.625 -1.35 1 98.25 99 CYS A C 1
ATOM 804 O O . CYS A 1 99 ? 25.5 8.125 -0.998 1 98.25 99 CYS A O 1
ATOM 806 N N . GLN A 1 100 ? 23.516 8.258 -2.004 1 98.19 100 GLN A N 1
ATOM 807 C CA . GLN A 1 100 ? 23.391 9.711 -2.047 1 98.19 100 GLN A CA 1
ATOM 808 C C . GLN A 1 100 ? 22.109 10.164 -1.34 1 98.19 100 GLN A C 1
ATOM 810 O O . GLN A 1 100 ? 21.016 9.703 -1.666 1 98.19 100 GLN A O 1
ATOM 815 N N . LEU A 1 101 ? 22.328 11.125 -0.338 1 98 101 LEU A N 1
ATOM 816 C CA . LEU A 1 101 ? 21.188 11.547 0.478 1 98 101 LEU A CA 1
ATOM 817 C C . LEU A 1 101 ? 21.125 13.062 0.573 1 98 101 LEU A C 1
ATOM 819 O O . LEU A 1 101 ? 22.125 13.75 0.362 1 98 101 LEU A O 1
ATOM 823 N N . ILE A 1 102 ? 19.922 13.5 0.789 1 97.56 102 ILE A N 1
ATOM 824 C CA . ILE A 1 102 ? 19.688 14.867 1.234 1 97.56 102 ILE A CA 1
ATOM 825 C C . ILE A 1 102 ? 19.234 14.867 2.691 1 97.56 102 ILE A C 1
ATOM 827 O O . ILE A 1 102 ? 18.281 14.172 3.051 1 97.56 102 ILE A O 1
ATOM 831 N N . GLN A 1 103 ? 19.969 15.539 3.533 1 97.44 103 GLN A N 1
ATOM 832 C CA . GLN A 1 103 ? 19.5 15.688 4.91 1 97.44 103 GLN A CA 1
ATOM 833 C C . GLN A 1 103 ? 18.781 17.016 5.105 1 97.44 103 GLN A C 1
ATOM 835 O O . GLN A 1 103 ? 19.203 18.047 4.566 1 97.44 103 GLN A O 1
ATOM 840 N N . ILE A 1 104 ? 17.703 17.016 5.809 1 95.94 104 ILE A N 1
ATOM 841 C CA . ILE A 1 104 ? 16.875 18.188 6.039 1 95.94 104 ILE A CA 1
ATOM 842 C C . ILE A 1 104 ? 16.766 18.453 7.539 1 95.94 104 ILE A C 1
ATOM 844 O O . ILE A 1 104 ? 16.422 17.562 8.312 1 95.94 104 ILE A O 1
ATOM 848 N N . LYS A 1 105 ? 17.031 19.672 7.938 1 95.69 105 LYS A N 1
ATOM 849 C CA . LYS A 1 105 ? 16.922 20.047 9.344 1 95.69 105 LYS A CA 1
ATOM 850 C C . LYS A 1 105 ? 15.477 20 9.82 1 95.69 105 LYS A C 1
ATOM 852 O O . LYS A 1 105 ? 14.609 20.688 9.266 1 95.69 105 LYS A O 1
ATOM 857 N N . MET A 1 106 ? 15.32 19.203 10.891 1 92.81 106 MET A N 1
ATOM 858 C CA . MET A 1 106 ? 13.961 19 11.383 1 92.81 106 MET A CA 1
ATOM 859 C C . MET A 1 106 ? 13.367 20.312 11.906 1 92.81 106 MET A C 1
ATOM 861 O O . MET A 1 106 ? 12.195 20.609 11.672 1 92.81 106 MET A O 1
ATOM 865 N N . SER A 1 107 ? 14.125 21.094 12.555 1 91.56 107 SER A N 1
ATOM 866 C CA . SER A 1 107 ? 13.664 22.344 13.164 1 91.56 107 SER A CA 1
ATOM 867 C C . SER A 1 107 ? 13.133 23.312 12.117 1 91.56 107 SER A C 1
ATOM 869 O O . SER A 1 107 ? 12.125 23.984 12.328 1 91.56 107 SER A O 1
ATOM 871 N N . THR A 1 108 ? 13.812 23.359 11 1 93 108 THR A N 1
ATOM 872 C CA . THR A 1 108 ? 13.391 24.266 9.93 1 93 108 THR A CA 1
ATOM 873 C C . THR A 1 108 ? 12.062 23.812 9.328 1 93 108 THR A C 1
ATOM 875 O O . THR A 1 108 ? 11.172 24.625 9.102 1 93 108 THR A O 1
ATOM 878 N N . PHE A 1 109 ? 11.961 22.531 9.07 1 92.19 109 PHE A N 1
ATOM 879 C CA . PHE A 1 109 ? 10.727 21.969 8.523 1 92.19 109 PHE A CA 1
ATOM 880 C C . PHE A 1 109 ? 9.555 22.234 9.461 1 92.19 109 PHE A C 1
ATOM 882 O O . PHE A 1 109 ? 8.5 22.703 9.023 1 92.19 109 PHE A O 1
ATOM 889 N N . LEU A 1 110 ? 9.805 22.031 10.711 1 89.75 110 LEU A N 1
ATOM 890 C CA . LEU A 1 110 ? 8.781 22.25 11.727 1 89.75 110 LEU A CA 1
ATOM 891 C C . LEU A 1 110 ? 8.359 23.719 11.781 1 89.75 110 LEU A C 1
ATOM 893 O O . LEU A 1 110 ? 7.164 24.016 11.891 1 89.75 110 LEU A O 1
ATOM 897 N N . LYS A 1 111 ? 9.266 24.531 11.734 1 90.62 111 LYS A N 1
ATOM 898 C CA . LYS A 1 111 ? 8.992 25.969 11.781 1 90.62 111 LYS A CA 1
ATOM 899 C C . LYS A 1 111 ? 8.117 26.406 10.609 1 90.62 111 LYS A C 1
ATOM 901 O O . LYS A 1 111 ? 7.191 27.188 10.781 1 90.62 111 LYS A O 1
ATOM 906 N N . LEU A 1 112 ? 8.438 25.875 9.469 1 90.94 112 LEU A N 1
ATOM 907 C CA . LEU A 1 112 ? 7.68 26.219 8.273 1 90.94 112 LEU A CA 1
ATOM 908 C C . LEU A 1 112 ? 6.238 25.734 8.383 1 90.94 112 LEU A C 1
ATOM 910 O O . LEU A 1 112 ? 5.309 26.438 8 1 90.94 112 LEU A O 1
ATOM 914 N N . LEU A 1 113 ? 6.07 24.531 8.914 1 88.69 113 LEU A N 1
ATOM 915 C CA . LEU A 1 113 ? 4.727 23.984 9.078 1 88.69 113 LEU A CA 1
ATOM 916 C C . LEU A 1 113 ? 3.951 24.766 10.141 1 88.69 113 LEU A C 1
ATOM 918 O O . LEU A 1 113 ? 2.746 24.969 10 1 88.69 113 LEU A O 1
ATOM 922 N N . ASP A 1 114 ? 4.66 25.141 11.148 1 85.56 114 ASP A N 1
ATOM 923 C CA . ASP A 1 114 ? 4.051 25.906 12.227 1 85.56 114 ASP A CA 1
ATOM 924 C C . ASP A 1 114 ? 3.555 27.266 11.734 1 85.56 114 ASP A C 1
ATOM 926 O O . ASP A 1 114 ? 2.543 27.781 12.211 1 85.56 114 ASP A O 1
ATOM 930 N N . GLN A 1 115 ? 4.238 27.766 10.797 1 86.44 115 GLN A N 1
ATOM 931 C CA . GLN A 1 115 ? 3.932 29.109 10.297 1 86.44 115 GLN A CA 1
ATOM 932 C C . GLN A 1 115 ? 2.826 29.062 9.25 1 86.44 115 GLN A C 1
ATOM 934 O O . GLN A 1 115 ? 2.248 30.094 8.906 1 86.44 115 GLN A O 1
ATOM 939 N N . SER A 1 116 ? 2.578 27.922 8.812 1 86.81 116 SER A N 1
ATOM 940 C CA . SER A 1 116 ? 1.579 27.844 7.75 1 86.81 116 SER A CA 1
ATOM 941 C C . SER A 1 116 ? 0.706 26.594 7.91 1 86.81 116 SER A C 1
ATOM 943 O O . SER A 1 116 ? 0.933 25.594 7.246 1 86.81 116 SER A O 1
ATOM 945 N N . PRO A 1 117 ? -0.309 26.781 8.656 1 83.69 117 PRO A N 1
ATOM 946 C CA . PRO A 1 117 ? -1.238 25.656 8.812 1 83.69 117 PRO A CA 1
ATOM 947 C C . PRO A 1 117 ? -1.844 25.203 7.488 1 83.69 117 PRO A C 1
ATOM 949 O O . PRO A 1 117 ? -2.148 24.016 7.32 1 83.69 117 PRO A O 1
ATOM 952 N N . ALA A 1 118 ? -1.971 26.141 6.609 1 84.44 118 ALA A N 1
ATOM 953 C CA . ALA A 1 118 ? -2.5 25.812 5.289 1 84.44 118 ALA A CA 1
ATOM 954 C C . ALA A 1 118 ? -1.604 24.797 4.582 1 84.44 118 ALA A C 1
ATOM 956 O O . ALA A 1 118 ? -2.094 23.891 3.896 1 84.44 118 ALA A O 1
ATOM 957 N N . THR A 1 119 ? -0.368 24.922 4.734 1 88.75 119 THR A N 1
ATOM 958 C CA . THR A 1 119 ? 0.581 24 4.129 1 88.75 119 THR A CA 1
ATOM 959 C C . THR A 1 119 ? 0.451 22.609 4.754 1 88.75 119 THR A C 1
ATOM 961 O O . THR A 1 119 ? 0.479 21.594 4.043 1 88.75 119 THR A O 1
ATOM 964 N N . CYS A 1 120 ? 0.299 22.547 6.004 1 89.25 120 CYS A N 1
ATOM 965 C CA . CYS A 1 120 ? 0.099 21.281 6.695 1 89.25 120 CYS A CA 1
ATOM 966 C C . CYS A 1 120 ? -1.105 20.547 6.133 1 89.25 120 CYS A C 1
ATOM 968 O O . CYS A 1 120 ? -1.027 19.344 5.863 1 89.25 120 CYS A O 1
ATOM 970 N N . LEU A 1 121 ? -2.098 21.297 5.926 1 87.94 121 LEU A N 1
ATOM 971 C CA . LEU A 1 121 ? -3.332 20.703 5.422 1 87.94 121 LEU A CA 1
ATOM 972 C C . LEU A 1 121 ? -3.139 20.156 4.012 1 87.94 121 LEU A C 1
ATOM 974 O O . LEU A 1 121 ? -3.656 19.094 3.678 1 87.94 121 LEU A O 1
ATOM 978 N N . LYS A 1 122 ? -2.469 20.875 3.234 1 90 122 LYS A N 1
ATOM 979 C CA . LYS A 1 122 ? -2.197 20.422 1.872 1 90 122 LYS A CA 1
ATOM 980 C C . LYS A 1 122 ? -1.387 19.141 1.87 1 90 122 LYS A C 1
ATOM 982 O O . LYS A 1 122 ? -1.652 18.234 1.074 1 90 122 LYS A O 1
ATOM 987 N N . ILE A 1 123 ? -0.437 19.062 2.725 1 93 123 ILE A N 1
ATOM 988 C CA . ILE A 1 123 ? 0.385 17.859 2.834 1 93 123 ILE A CA 1
ATOM 989 C C . ILE A 1 123 ? -0.473 16.688 3.314 1 93 123 ILE A C 1
ATOM 991 O O . ILE A 1 123 ? -0.381 15.586 2.777 1 93 123 ILE A O 1
ATOM 995 N N . LEU A 1 124 ? -1.267 16.969 4.305 1 92.62 124 LEU A N 1
ATOM 996 C CA . LEU A 1 124 ? -2.16 15.945 4.828 1 92.62 124 LEU A CA 1
ATOM 997 C C . LEU A 1 124 ? -3.061 15.398 3.729 1 92.62 124 LEU A C 1
ATOM 999 O O . LEU A 1 124 ? -3.254 14.18 3.627 1 92.62 124 LEU A O 1
ATOM 1003 N N . ALA A 1 125 ? -3.547 16.234 2.908 1 91 125 ALA A N 1
ATOM 1004 C CA . ALA A 1 125 ? -4.414 15.82 1.805 1 91 125 ALA A CA 1
ATOM 1005 C C . ALA A 1 125 ? -3.666 14.922 0.821 1 91 125 ALA A C 1
ATOM 1007 O O . ALA A 1 125 ? -4.188 13.891 0.39 1 91 125 ALA A O 1
ATOM 1008 N N . LYS A 1 126 ? -2.543 15.305 0.486 1 93 126 LYS A N 1
ATOM 1009 C CA . LYS A 1 126 ? -1.731 14.523 -0.44 1 93 126 LYS A CA 1
ATOM 1010 C C . LYS A 1 126 ? -1.398 13.156 0.144 1 93 126 LYS A C 1
ATOM 1012 O O . LYS A 1 126 ? -1.438 12.148 -0.563 1 93 126 LYS A O 1
ATOM 1017 N N . MET A 1 127 ? -1.104 13.141 1.382 1 94.5 127 MET A N 1
ATOM 1018 C CA . MET A 1 127 ? -0.801 11.875 2.039 1 94.5 127 MET A CA 1
ATOM 1019 C C . MET A 1 127 ? -2.035 10.977 2.088 1 94.5 127 MET A C 1
ATOM 1021 O O . MET A 1 127 ? -1.933 9.766 1.899 1 94.5 127 MET A O 1
ATOM 1025 N N . SER A 1 128 ? -3.115 11.57 2.404 1 93.69 128 SER A N 1
ATOM 1026 C CA . SER A 1 128 ? -4.355 10.805 2.4 1 93.69 128 SER A CA 1
ATOM 1027 C C . SER A 1 128 ? -4.598 10.141 1.047 1 93.69 128 SER A C 1
ATOM 1029 O O . SER A 1 128 ? -4.887 8.945 0.977 1 93.69 128 SER A O 1
ATOM 1031 N N . GLN A 1 129 ? -4.441 10.914 0.014 1 93.62 129 GLN A N 1
ATOM 1032 C CA . GLN A 1 129 ? -4.617 10.391 -1.336 1 93.62 129 GLN A CA 1
ATOM 1033 C C . GLN A 1 129 ? -3.641 9.25 -1.612 1 93.62 129 GLN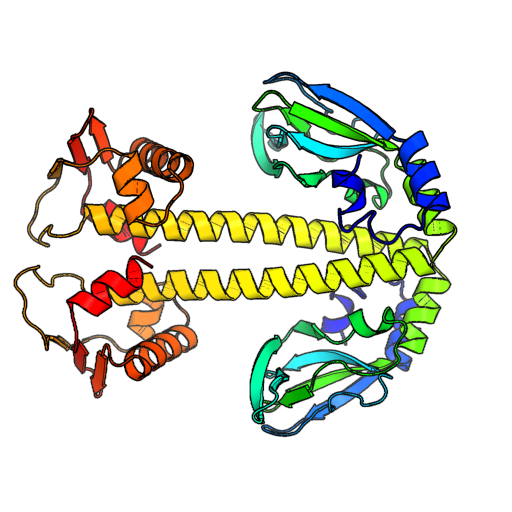 A C 1
ATOM 1035 O O . GLN A 1 129 ? -4.023 8.227 -2.18 1 93.62 129 GLN A O 1
ATOM 1040 N N . ARG A 1 130 ? -2.443 9.477 -1.217 1 95.56 130 ARG A N 1
ATOM 1041 C CA . ARG A 1 130 ? -1.431 8.445 -1.413 1 95.56 130 ARG A CA 1
ATOM 1042 C C . ARG A 1 130 ? -1.771 7.184 -0.622 1 95.56 130 ARG A C 1
ATOM 1044 O O . ARG A 1 130 ? -1.597 6.07 -1.115 1 95.56 130 ARG A O 1
ATOM 1051 N N . LEU A 1 131 ? -2.209 7.344 0.587 1 96.06 131 LEU A N 1
ATOM 1052 C CA . LEU A 1 131 ? -2.592 6.207 1.421 1 96.06 131 LEU A CA 1
ATOM 1053 C C . LEU A 1 131 ? -3.748 5.438 0.791 1 96.06 131 LEU A C 1
ATOM 1055 O O . LEU A 1 131 ? -3.725 4.203 0.747 1 96.06 131 LEU A O 1
ATOM 1059 N N . HIS A 1 132 ? -4.734 6.164 0.309 1 95.62 132 HIS A N 1
ATOM 1060 C CA . HIS A 1 132 ? -5.844 5.52 -0.386 1 95.62 132 HIS A CA 1
ATOM 1061 C C . HIS A 1 132 ? -5.352 4.715 -1.585 1 95.62 132 HIS A C 1
ATOM 1063 O O . HIS A 1 132 ? -5.75 3.564 -1.772 1 95.62 132 HIS A O 1
ATOM 1069 N N . GLY A 1 133 ? -4.488 5.305 -2.355 1 96.44 133 GLY A N 1
ATOM 1070 C CA . GLY A 1 133 ? -3.895 4.598 -3.48 1 96.44 133 GLY A CA 1
ATOM 1071 C C . GLY A 1 133 ? -3.16 3.336 -3.07 1 96.44 133 GLY A C 1
ATOM 1072 O O . GLY A 1 133 ? -3.289 2.297 -3.723 1 96.44 133 GLY A O 1
ATOM 1073 N N . SER A 1 134 ? -2.436 3.447 -2.008 1 96.75 134 SER A N 1
ATOM 1074 C CA . SER A 1 134 ? -1.665 2.309 -1.521 1 96.75 134 SER A CA 1
ATOM 1075 C C . SER A 1 134 ? -2.582 1.183 -1.05 1 96.75 134 SER A C 1
ATOM 1077 O O . SER A 1 134 ? -2.309 0.007 -1.302 1 96.75 134 SER A O 1
ATOM 1079 N N . ILE A 1 135 ? -3.598 1.536 -0.369 1 95.56 135 ILE A N 1
ATOM 1080 C CA . ILE A 1 135 ? -4.559 0.553 0.116 1 95.56 135 ILE A CA 1
ATOM 1081 C C . ILE A 1 135 ? -5.199 -0.17 -1.066 1 95.56 135 ILE A C 1
ATOM 1083 O O . ILE A 1 135 ? -5.324 -1.396 -1.059 1 95.56 135 ILE A O 1
ATOM 1087 N N . GLN A 1 136 ? -5.551 0.526 -2.082 1 95.62 136 GLN A N 1
ATOM 1088 C CA . GLN A 1 136 ? -6.113 -0.073 -3.287 1 95.62 136 GLN A CA 1
ATOM 1089 C C . GLN A 1 136 ? -5.113 -1.016 -3.953 1 95.62 136 GLN A C 1
ATOM 1091 O O . GLN A 1 136 ? -5.484 -2.098 -4.41 1 95.62 136 GLN A O 1
ATOM 1096 N N . GLU A 1 137 ? -3.91 -0.569 -4.031 1 96.31 137 GLU A N 1
ATOM 1097 C CA . GLU A 1 137 ? -2.869 -1.4 -4.629 1 96.31 137 GLU A CA 1
ATOM 1098 C C . GLU A 1 137 ? -2.67 -2.689 -3.84 1 96.31 137 GLU A C 1
ATOM 1100 O O . GLU A 1 137 ? -2.527 -3.766 -4.422 1 96.31 137 GLU A O 1
ATOM 1105 N N . ILE A 1 138 ? -2.625 -2.59 -2.568 1 96 138 ILE A N 1
ATOM 1106 C CA . ILE A 1 138 ? -2.49 -3.754 -1.698 1 96 138 ILE A CA 1
ATOM 1107 C C . ILE A 1 138 ? -3.645 -4.723 -1.95 1 96 138 ILE A C 1
ATOM 1109 O O . ILE A 1 138 ? -3.432 -5.926 -2.1 1 96 138 ILE A O 1
ATOM 1113 N N . ASP A 1 139 ? -4.824 -4.188 -1.989 1 92.44 139 ASP A N 1
ATOM 1114 C CA . ASP A 1 139 ? -6.004 -5.012 -2.254 1 92.44 139 ASP A CA 1
ATOM 1115 C C . ASP A 1 139 ? -5.879 -5.734 -3.592 1 92.44 139 ASP A C 1
ATOM 1117 O O . ASP A 1 139 ? -6.172 -6.93 -3.688 1 92.44 139 ASP A O 1
ATOM 1121 N N . GLN A 1 140 ? -5.488 -5.023 -4.566 1 92.81 140 GLN A N 1
ATOM 1122 C CA . GLN A 1 140 ? -5.344 -5.594 -5.902 1 92.81 140 GLN A CA 1
ATOM 1123 C C . GLN A 1 140 ? -4.293 -6.703 -5.914 1 92.81 140 GLN A C 1
ATOM 1125 O O . GLN A 1 140 ? -4.523 -7.773 -6.48 1 92.81 140 GLN A O 1
ATOM 1130 N N . LEU A 1 141 ? -3.178 -6.453 -5.301 1 93 141 LEU A N 1
ATOM 1131 C CA . LEU A 1 141 ? -2.1 -7.434 -5.254 1 93 141 LEU A CA 1
ATOM 1132 C C . LEU A 1 141 ? -2.518 -8.664 -4.457 1 93 141 LEU A C 1
ATOM 1134 O O . LEU A 1 141 ? -2.164 -9.789 -4.816 1 93 141 LEU A O 1
ATOM 1138 N N . THR A 1 142 ? -3.186 -8.445 -3.387 1 91.56 142 THR A N 1
ATOM 1139 C CA . THR A 1 142 ? -3.695 -9.547 -2.574 1 91.56 142 THR A CA 1
ATOM 1140 C C . THR A 1 142 ? -4.656 -10.414 -3.383 1 91.56 142 THR A C 1
ATOM 1142 O O . THR A 1 142 ? -4.562 -11.648 -3.352 1 91.56 142 THR A O 1
ATOM 1145 N N . LEU A 1 143 ? -5.512 -9.742 -4.055 1 89.62 143 LEU A N 1
ATOM 1146 C CA . LEU A 1 143 ? -6.453 -10.469 -4.902 1 89.62 143 LEU A CA 1
ATOM 1147 C C . LEU A 1 143 ? -5.719 -11.242 -5.992 1 89.62 143 LEU A C 1
ATOM 1149 O O . LEU A 1 143 ? -6.07 -12.383 -6.293 1 89.62 143 LEU A O 1
ATOM 1153 N N . GLN A 1 144 ? -4.824 -10.594 -6.582 1 89.94 144 GLN A N 1
ATOM 1154 C CA . GLN A 1 144 ? -4.039 -11.25 -7.621 1 89.94 144 GLN A CA 1
ATOM 1155 C C . GLN A 1 144 ? -3.338 -12.492 -7.082 1 89.94 144 GLN A C 1
ATOM 1157 O O . GLN A 1 144 ? -3.348 -13.547 -7.723 1 89.94 144 GLN A O 1
ATOM 1162 N N . ASN A 1 145 ? -2.744 -12.344 -5.98 1 88.88 145 ASN A N 1
ATOM 1163 C CA . ASN A 1 145 ? -2.076 -13.469 -5.332 1 88.88 145 ASN A CA 1
ATOM 1164 C C . ASN A 1 145 ? -3.047 -14.609 -5.047 1 88.88 145 ASN A C 1
ATOM 1166 O O . ASN A 1 145 ? -2.736 -15.773 -5.301 1 88.88 145 ASN A O 1
ATOM 1170 N N . ALA A 1 146 ? -4.145 -14.219 -4.582 1 90.31 146 ALA A N 1
ATOM 1171 C CA . ALA A 1 146 ? -5.176 -15.211 -4.305 1 90.31 146 ALA A CA 1
ATOM 1172 C C . ALA A 1 146 ? -5.641 -15.891 -5.586 1 90.31 146 ALA A C 1
ATOM 1174 O O . ALA A 1 146 ? -5.84 -17.109 -5.613 1 90.31 146 ALA A O 1
ATOM 1175 N N . THR A 1 147 ? -5.836 -15.102 -6.555 1 90.31 147 THR A N 1
ATOM 1176 C CA . THR A 1 147 ? -6.266 -15.633 -7.844 1 90.31 147 THR A CA 1
ATOM 1177 C C . THR A 1 147 ? -5.25 -16.641 -8.375 1 90.31 147 THR A C 1
ATOM 1179 O O . THR A 1 147 ? -5.629 -17.719 -8.859 1 90.31 147 THR A O 1
ATOM 1182 N N . MET A 1 148 ? -4.078 -16.344 -8.258 1 87.38 148 MET A N 1
ATOM 1183 C CA . MET A 1 148 ? -3.021 -17.234 -8.711 1 87.38 148 MET A CA 1
ATOM 1184 C C . MET A 1 148 ? -3.066 -18.562 -7.953 1 87.38 148 MET A C 1
ATOM 1186 O O . MET A 1 148 ? -2.92 -19.625 -8.547 1 87.38 148 MET A O 1
ATOM 1190 N N . ARG A 1 149 ? -3.295 -18.484 -6.746 1 86.69 149 ARG A N 1
ATOM 1191 C CA . ARG A 1 149 ? -3.381 -19.688 -5.938 1 86.69 149 ARG A CA 1
ATOM 1192 C C . ARG A 1 149 ? -4.57 -20.547 -6.363 1 86.69 149 ARG A C 1
ATOM 1194 O O . ARG A 1 149 ? -4.461 -21.781 -6.441 1 86.69 149 ARG A O 1
ATOM 1201 N N . VAL A 1 150 ? -5.621 -19.922 -6.613 1 88.62 150 VAL A N 1
ATOM 1202 C CA . VAL A 1 150 ? -6.828 -20.641 -7.023 1 88.62 150 VAL A CA 1
ATOM 1203 C C . VAL A 1 150 ? -6.598 -21.297 -8.383 1 88.62 150 VAL A C 1
ATOM 1205 O O . VAL A 1 150 ? -6.918 -22.469 -8.578 1 88.62 150 VAL A O 1
ATOM 1208 N N . VAL A 1 151 ? -6.059 -20.578 -9.266 1 88.12 151 VAL A N 1
ATOM 1209 C CA . VAL A 1 151 ? -5.82 -21.078 -10.609 1 88.12 151 VAL A CA 1
ATOM 1210 C C . VAL A 1 151 ? -4.809 -22.219 -10.57 1 88.12 151 VAL A C 1
ATOM 1212 O O . VAL A 1 151 ? -4.98 -23.25 -11.242 1 88.12 151 VAL A O 1
ATOM 1215 N N . GLN A 1 152 ? -3.811 -22.094 -9.836 1 83.12 152 GLN A N 1
ATOM 1216 C CA . GLN A 1 152 ? -2.818 -23.141 -9.688 1 83.12 152 GLN A CA 1
ATOM 1217 C C . GLN A 1 152 ? -3.449 -24.422 -9.133 1 83.12 152 GLN A C 1
ATOM 1219 O O . GLN A 1 152 ? -3.121 -25.531 -9.578 1 83.12 152 GLN A O 1
ATOM 1224 N N . PHE A 1 153 ? -4.234 -24.203 -8.203 1 83.69 153 PHE A N 1
ATOM 1225 C CA . PHE A 1 153 ? -4.945 -25.328 -7.633 1 83.69 153 PHE A CA 1
ATOM 1226 C C . PHE A 1 153 ? -5.785 -26.031 -8.695 1 83.69 153 PHE A C 1
ATOM 1228 O O . PHE A 1 153 ? -5.82 -27.266 -8.758 1 83.69 153 PHE A O 1
ATOM 1235 N N . MET A 1 154 ? -6.414 -25.25 -9.492 1 85.44 154 MET A N 1
ATOM 1236 C CA . MET A 1 154 ? -7.254 -25.812 -10.555 1 85.44 154 MET A CA 1
ATOM 1237 C C . MET A 1 154 ? -6.418 -26.578 -11.562 1 85.44 154 MET A C 1
ATOM 1239 O O . MET A 1 154 ? -6.855 -27.609 -12.086 1 85.44 154 MET A O 1
ATOM 1243 N N . LEU A 1 155 ? -5.27 -26.109 -11.75 1 83.56 155 LEU A N 1
ATOM 1244 C CA . LEU A 1 155 ? -4.438 -26.688 -12.805 1 83.56 155 LEU A CA 1
ATOM 1245 C C . LEU A 1 155 ? -3.607 -27.844 -12.281 1 83.56 155 LEU A C 1
ATOM 1247 O O . LEU A 1 155 ? -3.027 -28.609 -13.055 1 83.56 155 LEU A O 1
ATOM 1251 N N . GLN A 1 156 ? -3.693 -27.891 -11.023 1 77.12 156 GLN A N 1
ATOM 1252 C CA . GLN A 1 156 ? -2.881 -28.938 -10.422 1 77.12 156 GLN A CA 1
ATOM 1253 C C . GLN A 1 156 ? -3.236 -30.312 -10.992 1 77.12 156 GLN A C 1
ATOM 1255 O O . GLN A 1 156 ? -4.406 -30.703 -11.008 1 77.12 156 GLN A O 1
ATOM 1260 N N . GLY A 1 157 ? -2.264 -30.984 -11.547 1 72.56 157 GLY A N 1
ATOM 1261 C CA . GLY A 1 157 ? -2.445 -32.344 -12.039 1 72.56 157 GLY A CA 1
ATOM 1262 C C . GLY A 1 157 ? -2.869 -32.406 -13.492 1 72.56 157 GLY A C 1
ATOM 1263 O O . GLY A 1 157 ? -3.02 -33.469 -14.062 1 72.56 157 GLY A O 1
ATOM 1264 N N . ILE A 1 158 ? -3.186 -31.281 -14.023 1 79.06 158 ILE A N 1
ATOM 1265 C CA . ILE A 1 158 ? -3.561 -31.266 -15.438 1 79.06 158 ILE A CA 1
ATOM 1266 C C . ILE A 1 158 ? -2.305 -31.297 -16.297 1 79.06 158 ILE A C 1
ATOM 1268 O O . ILE A 1 158 ? -1.428 -30.438 -16.172 1 79.06 158 ILE A O 1
ATOM 1272 N N . THR A 1 159 ? -2.279 -32.25 -17.109 1 76.12 159 THR A N 1
ATOM 1273 C CA . THR A 1 159 ? -1.106 -32.438 -17.953 1 76.12 159 THR A CA 1
ATOM 1274 C C . THR A 1 159 ? -1.12 -31.438 -19.109 1 76.12 159 THR A C 1
ATOM 1276 O O . THR A 1 159 ? -2.17 -30.891 -19.453 1 76.12 159 THR A O 1
ATOM 1279 N N . ASN A 1 160 ? 0.029 -31.141 -19.641 1 73.81 160 ASN A N 1
ATOM 1280 C CA . ASN A 1 160 ? 0.17 -30.172 -20.719 1 73.81 160 ASN A CA 1
ATOM 1281 C C . ASN A 1 160 ? -0.562 -30.609 -21.984 1 73.81 160 ASN A C 1
ATOM 1283 O O . ASN A 1 160 ? -0.879 -29.797 -22.844 1 73.81 160 ASN A O 1
ATOM 1287 N N . ASP A 1 161 ? -0.848 -31.938 -22.109 1 78.75 161 ASP A N 1
ATOM 1288 C CA . ASP A 1 161 ? -1.479 -32.469 -23.312 1 78.75 161 ASP A CA 1
ATOM 1289 C C . ASP A 1 161 ? -3 -32.469 -23.188 1 78.75 161 ASP A C 1
ATOM 1291 O O . ASP A 1 161 ? -3.707 -32.875 -24.109 1 78.75 161 ASP A O 1
ATOM 1295 N N . ALA A 1 162 ? -3.395 -32 -22.031 1 83.94 162 ALA A N 1
ATOM 1296 C CA . ALA A 1 162 ? -4.84 -31.953 -21.844 1 83.94 162 ALA A CA 1
ATOM 1297 C C . ALA A 1 162 ? -5.484 -30.953 -22.797 1 83.94 162 ALA A C 1
ATOM 1299 O O . ALA A 1 162 ? -4.867 -29.953 -23.172 1 83.94 162 ALA A O 1
ATOM 1300 N N . LEU A 1 163 ? -6.707 -31.266 -23.219 1 88.19 163 LEU A N 1
ATOM 1301 C CA . LEU A 1 163 ? -7.402 -30.422 -24.188 1 88.19 163 LEU A CA 1
ATOM 1302 C C . LEU A 1 163 ? -8.547 -29.672 -23.5 1 88.19 163 LEU A C 1
ATOM 1304 O O . LEU A 1 163 ? -9.109 -30.141 -22.516 1 88.19 163 LEU A O 1
ATOM 1308 N N . SER A 1 164 ? -8.805 -28.531 -24 1 90.44 164 SER A N 1
ATOM 1309 C CA . SER A 1 164 ? -9.961 -27.766 -23.562 1 90.44 164 SER A CA 1
ATOM 1310 C C . SER A 1 164 ? -11.234 -28.234 -24.266 1 90.44 164 SER A C 1
ATOM 1312 O O . SER A 1 164 ? -11.188 -28.641 -25.422 1 90.44 164 SER A O 1
ATOM 1314 N N . PRO A 1 165 ? -12.406 -28.266 -23.766 1 92.69 165 PRO A N 1
ATOM 1315 C CA . PRO A 1 165 ? -12.594 -27.906 -22.344 1 92.69 165 PRO A CA 1
ATOM 1316 C C . PRO A 1 165 ? -12.18 -29.031 -21.406 1 92.69 165 PRO A C 1
ATOM 1318 O O . PRO A 1 165 ? -12.164 -30.203 -21.797 1 92.69 165 PRO A O 1
ATOM 1321 N N . TYR A 1 166 ? -11.758 -28.719 -20.172 1 92.06 166 TYR A N 1
ATOM 1322 C CA . TYR A 1 166 ? -11.336 -29.688 -19.156 1 92.06 166 TYR A CA 1
ATOM 1323 C C . TYR A 1 166 ? -12.195 -29.578 -17.906 1 92.06 166 TYR A C 1
ATOM 1325 O O . TYR A 1 166 ? -12.383 -28.484 -17.375 1 92.06 166 TYR A O 1
ATOM 1333 N N . LYS A 1 167 ? -12.656 -30.625 -17.422 1 92.38 167 LYS A N 1
ATOM 1334 C CA . LYS A 1 167 ? -13.555 -30.609 -16.266 1 92.38 167 LYS A CA 1
ATOM 1335 C C . LYS A 1 167 ? -12.844 -31.109 -15.008 1 92.38 167 LYS A C 1
ATOM 1337 O O . LYS A 1 167 ? -12.102 -32.094 -15.047 1 92.38 167 LYS A O 1
ATOM 1342 N N . ILE A 1 168 ? -13.039 -30.297 -13.984 1 88.81 168 ILE A N 1
ATOM 1343 C CA . ILE A 1 168 ? -12.516 -30.703 -12.688 1 88.81 168 ILE A CA 1
ATOM 1344 C C . ILE A 1 168 ? -13.656 -30.781 -11.672 1 88.81 168 ILE A C 1
ATOM 1346 O O . ILE A 1 168 ? -14.609 -30 -11.742 1 88.81 168 ILE A O 1
ATOM 1350 N N . GLN A 1 169 ? -13.547 -31.781 -10.812 1 87.88 169 GLN A N 1
ATOM 1351 C CA . GLN A 1 169 ? -14.539 -31.938 -9.758 1 87.88 169 GLN A CA 1
ATOM 1352 C C . GLN A 1 169 ? -13.938 -31.672 -8.391 1 87.88 169 GLN A C 1
ATOM 1354 O O . GLN A 1 169 ? -12.922 -32.25 -8.023 1 87.88 169 GLN A O 1
ATOM 1359 N N . TRP A 1 170 ? -14.531 -30.688 -7.77 1 81.38 170 TRP A N 1
ATOM 1360 C CA . TRP A 1 170 ? -14.086 -30.406 -6.41 1 81.38 170 TRP A CA 1
ATOM 1361 C C . TRP A 1 170 ? -14.844 -31.281 -5.402 1 81.38 170 TRP A C 1
ATOM 1363 O O . TRP A 1 170 ? -16.062 -31.375 -5.461 1 81.38 170 TRP A O 1
ATOM 1373 N N . THR A 1 171 ? -14.094 -31.938 -4.574 1 78.44 171 THR A N 1
ATOM 1374 C CA . THR A 1 171 ? -14.703 -32.844 -3.604 1 78.44 171 THR A CA 1
ATOM 1375 C C . THR A 1 171 ? -15 -32.094 -2.297 1 78.44 171 THR A C 1
ATOM 1377 O O . THR A 1 171 ? -15.852 -32.531 -1.518 1 78.44 171 THR A O 1
ATOM 1380 N N . ALA A 1 172 ? -14.344 -31.078 -2.062 1 81.75 172 ALA A N 1
ATOM 1381 C CA . ALA A 1 172 ? -14.516 -30.344 -0.818 1 81.75 172 ALA A CA 1
ATOM 1382 C C . ALA A 1 172 ? -15.391 -29.109 -1.031 1 81.75 172 ALA A C 1
ATOM 1384 O O . ALA A 1 172 ? -15.438 -28.547 -2.133 1 81.75 172 ALA A O 1
ATOM 1385 N N . PRO A 1 173 ? -16.125 -28.812 0.118 1 84.06 173 PRO A N 1
ATOM 1386 C CA . PRO A 1 173 ? -16.891 -27.578 0.035 1 84.06 173 PRO A CA 1
ATOM 1387 C C . PRO A 1 173 ? -16.016 -26.359 -0.292 1 84.06 173 PRO A C 1
ATOM 1389 O O . PRO A 1 173 ? -14.836 -26.344 0.039 1 84.06 173 PRO A O 1
ATOM 1392 N N . LYS A 1 174 ? -16.719 -25.391 -0.995 1 83.75 174 LYS A N 1
ATOM 1393 C CA . LYS A 1 174 ? -16.016 -24.172 -1.403 1 83.75 174 LYS A CA 1
ATOM 1394 C C . LYS A 1 174 ? -15.32 -23.516 -0.216 1 83.75 174 LYS A C 1
ATOM 1396 O O . LYS A 1 174 ? -14.203 -23.016 -0.344 1 83.75 174 LYS A O 1
ATOM 1401 N N . ALA A 1 175 ? -15.977 -23.516 0.896 1 85.62 175 ALA A N 1
ATOM 1402 C CA . ALA A 1 175 ? -15.414 -22.906 2.094 1 85.62 175 ALA A CA 1
ATOM 1403 C C . ALA A 1 175 ? -14.141 -23.625 2.533 1 85.62 175 ALA A C 1
ATOM 1405 O O . ALA A 1 175 ? -13.188 -23 2.988 1 85.62 175 ALA A O 1
ATOM 1406 N N . THR A 1 176 ? -14.133 -24.891 2.441 1 86 176 THR A N 1
ATOM 1407 C CA . THR A 1 176 ? -12.969 -25.703 2.791 1 86 176 THR A CA 1
ATOM 1408 C C . THR A 1 176 ? -11.82 -25.438 1.825 1 86 176 THR A C 1
ATOM 1410 O O . THR A 1 176 ? -10.664 -25.312 2.244 1 86 176 THR A O 1
ATOM 1413 N N . LEU A 1 177 ? -12.102 -25.297 0.566 1 84.69 177 LEU A N 1
ATOM 1414 C CA . LEU A 1 177 ? -11.094 -25.016 -0.443 1 84.69 177 LEU A CA 1
ATOM 1415 C C . LEU A 1 177 ? -10.484 -23.625 -0.219 1 84.69 177 LEU A C 1
ATOM 1417 O O . LEU A 1 177 ? -9.266 -23.453 -0.329 1 84.69 177 LEU A O 1
ATOM 1421 N N . ALA A 1 178 ? -11.336 -22.688 0.094 1 87.5 178 ALA A N 1
ATOM 1422 C CA . ALA A 1 178 ? -10.875 -21.344 0.398 1 87.5 178 ALA A CA 1
ATOM 1423 C C . ALA A 1 178 ? -9.867 -21.344 1.548 1 87.5 178 ALA A C 1
ATOM 1425 O O . ALA A 1 178 ? -8.82 -20.703 1.469 1 87.5 178 ALA A O 1
ATOM 1426 N N . SER A 1 179 ? -10.188 -22.094 2.547 1 85.81 179 SER A N 1
ATOM 1427 C CA . SER A 1 179 ? -9.32 -22.203 3.719 1 85.81 179 SER A CA 1
ATOM 1428 C C . SER A 1 179 ? -7.98 -22.844 3.361 1 85.81 179 SER A C 1
ATOM 1430 O O . SER A 1 179 ? -6.93 -22.391 3.814 1 85.81 179 SER A O 1
ATOM 1432 N N . ARG A 1 180 ? -8.078 -23.828 2.553 1 81.25 180 ARG A N 1
ATOM 1433 C CA . ARG A 1 180 ? -6.867 -24.516 2.123 1 81.25 180 ARG A CA 1
ATOM 1434 C C . ARG A 1 180 ? -5.949 -23.578 1.349 1 81.25 180 ARG A C 1
ATOM 1436 O O . ARG A 1 180 ? -4.727 -23.688 1.423 1 81.25 180 ARG A O 1
ATOM 1443 N N . LEU A 1 181 ? -6.555 -22.781 0.628 1 85.56 181 LEU A N 1
ATOM 1444 C CA . LEU A 1 181 ? -5.797 -21.875 -0.241 1 85.56 181 LEU A CA 1
ATOM 1445 C C . LEU A 1 181 ? -5.523 -20.547 0.452 1 85.56 181 LEU A C 1
ATOM 1447 O O . LEU A 1 181 ? -5.078 -19.594 -0.186 1 85.56 181 LEU A O 1
ATOM 1451 N N . SER A 1 182 ? -5.852 -20.438 1.761 1 84.62 182 SER A N 1
ATOM 1452 C CA . SER A 1 182 ? -5.652 -19.234 2.561 1 84.62 182 SER A CA 1
ATOM 1453 C C . SER A 1 182 ? -6.309 -18.016 1.908 1 84.62 182 SER A C 1
ATOM 1455 O O . SER A 1 182 ? -5.684 -16.953 1.779 1 84.62 182 SER A O 1
ATOM 1457 N N . VAL A 1 183 ? -7.391 -18.234 1.397 1 88.25 183 VAL A N 1
ATOM 1458 C CA . VAL A 1 183 ? -8.219 -17.172 0.829 1 88.25 183 VAL A CA 1
ATOM 1459 C C . VAL A 1 183 ? -9.555 -17.109 1.561 1 88.25 183 VAL A C 1
ATOM 1461 O O . VAL A 1 183 ? -10.102 -18.141 1.964 1 88.25 183 VAL A O 1
ATOM 1464 N N . ARG A 1 184 ? -10.07 -15.852 1.801 1 86.94 184 ARG A N 1
ATOM 1465 C CA . ARG A 1 184 ? -11.406 -15.711 2.361 1 86.94 184 ARG A CA 1
ATOM 1466 C C . ARG A 1 184 ? -12.461 -16.281 1.411 1 86.94 184 ARG A C 1
ATOM 1468 O O . ARG A 1 184 ? -12.328 -16.156 0.191 1 86.94 184 ARG A O 1
ATOM 1475 N N . PRO A 1 185 ? -13.469 -16.938 2.031 1 88.94 185 PRO A N 1
ATOM 1476 C CA . PRO A 1 185 ? -14.523 -17.5 1.188 1 88.94 185 PRO A CA 1
ATOM 1477 C C . PRO A 1 185 ? -15.117 -16.484 0.218 1 88.94 185 PRO A C 1
ATOM 1479 O O . PRO A 1 185 ? -15.367 -16.797 -0.945 1 88.94 185 PRO A O 1
ATOM 1482 N N . GLU A 1 186 ? -15.281 -15.32 0.727 1 87.38 186 GLU A N 1
ATOM 1483 C CA . GLU A 1 186 ? -15.82 -14.266 -0.124 1 87.38 186 GLU A CA 1
ATOM 1484 C C . GLU A 1 186 ? -14.891 -13.969 -1.296 1 87.38 186 GLU A C 1
ATOM 1486 O O . GLU A 1 186 ? -15.352 -13.773 -2.424 1 87.38 186 GLU A O 1
ATOM 1491 N N . THR A 1 187 ? -13.68 -13.922 -1.051 1 88.81 187 THR A N 1
ATOM 1492 C CA . THR A 1 187 ? -12.68 -13.672 -2.08 1 88.81 187 THR A CA 1
ATOM 1493 C C . THR A 1 187 ? -12.633 -14.82 -3.084 1 88.81 187 THR A C 1
ATOM 1495 O O . THR A 1 187 ? -12.523 -14.594 -4.289 1 88.81 187 THR A O 1
ATOM 1498 N N . PHE A 1 188 ? -12.75 -16 -2.555 1 92.31 188 PHE A N 1
ATOM 1499 C CA . PHE A 1 188 ? -12.781 -17.188 -3.406 1 92.31 188 PHE A CA 1
ATOM 1500 C C . PHE A 1 188 ? -13.938 -17.109 -4.402 1 92.31 188 PHE A C 1
ATOM 1502 O O . PHE A 1 188 ? -13.742 -17.312 -5.602 1 92.31 188 PHE A O 1
ATOM 1509 N N . SER A 1 189 ? -15.047 -16.766 -3.887 1 90.25 189 SER A N 1
ATOM 1510 C CA . SER A 1 189 ? -16.234 -16.656 -4.723 1 90.25 189 SER A CA 1
ATOM 1511 C C . SER A 1 189 ? -16.078 -15.555 -5.762 1 90.25 189 SER A C 1
ATOM 1513 O O . SER A 1 189 ? -16.531 -15.703 -6.902 1 90.25 189 SER A O 1
ATOM 1515 N N . ARG A 1 190 ? -15.5 -14.508 -5.336 1 88.94 190 ARG A N 1
ATOM 1516 C CA . ARG A 1 190 ? -15.266 -13.391 -6.246 1 88.94 190 ARG A CA 1
ATOM 1517 C C . ARG A 1 190 ? -14.328 -13.797 -7.379 1 88.94 190 ARG A C 1
ATOM 1519 O O . ARG A 1 190 ? -14.516 -13.383 -8.523 1 88.94 190 ARG A O 1
ATOM 1526 N N . ILE A 1 191 ? -13.344 -14.531 -7.059 1 92.5 191 ILE A N 1
ATOM 1527 C CA . ILE A 1 191 ? -12.367 -14.984 -8.039 1 92.5 191 ILE A CA 1
ATOM 1528 C C . ILE A 1 191 ? -13.047 -15.883 -9.07 1 92.5 191 ILE A C 1
ATOM 1530 O O . ILE A 1 191 ? -12.867 -15.711 -10.273 1 92.5 191 ILE A O 1
ATOM 1534 N N . LEU A 1 192 ? -13.844 -16.812 -8.57 1 93.19 192 LEU A N 1
ATOM 1535 C CA . LEU A 1 192 ? -14.547 -17.719 -9.469 1 93.19 192 LEU A CA 1
ATOM 1536 C C . LEU A 1 192 ? -15.492 -16.938 -10.375 1 93.19 192 LEU A C 1
ATOM 1538 O O . LEU A 1 192 ? -15.586 -17.234 -11.57 1 93.19 192 LEU A O 1
ATOM 1542 N N . LYS A 1 193 ? -16.156 -16.031 -9.844 1 92.88 193 LYS A N 1
ATOM 1543 C CA . LYS A 1 193 ? -17.062 -15.211 -10.625 1 92.88 193 LYS A CA 1
ATOM 1544 C C . LYS A 1 193 ? -16.312 -14.438 -11.711 1 92.88 193 LYS A C 1
ATOM 1546 O O . LYS A 1 193 ? -16.766 -14.359 -12.852 1 92.88 193 LYS A O 1
ATOM 1551 N N . GLN A 1 194 ? -15.227 -13.898 -11.352 1 91.69 194 GLN A N 1
ATOM 1552 C CA . GLN A 1 194 ? -14.422 -13.133 -12.297 1 91.69 194 GLN A CA 1
ATOM 1553 C C . GLN A 1 194 ? -13.914 -14.016 -13.43 1 91.69 194 GLN A C 1
ATOM 1555 O O . GLN A 1 194 ? -13.969 -13.633 -14.602 1 91.69 194 GLN A O 1
ATOM 1560 N N . LEU A 1 195 ? -13.406 -15.148 -13.078 1 93.12 195 LEU A N 1
ATOM 1561 C CA . LEU A 1 195 ? -12.898 -16.078 -14.086 1 93.12 195 LEU A CA 1
ATOM 1562 C C . LEU A 1 195 ? -14.016 -16.516 -15.023 1 93.12 195 LEU A C 1
ATOM 1564 O O . LEU A 1 195 ? -13.781 -16.734 -16.219 1 93.12 195 LEU A O 1
ATOM 1568 N N . THR A 1 196 ? -15.203 -16.672 -14.461 1 94.75 196 THR A N 1
ATOM 1569 C CA . THR A 1 196 ? -16.375 -17.016 -15.258 1 94.75 196 THR A CA 1
ATOM 1570 C C . THR A 1 196 ? -16.75 -15.875 -16.203 1 94.75 196 THR A C 1
ATOM 1572 O O . THR A 1 196 ? -17 -16.109 -17.391 1 94.75 196 THR A O 1
ATOM 1575 N N . ARG A 1 197 ? -16.734 -14.727 -15.68 1 92.81 197 ARG A N 1
ATOM 1576 C CA . ARG A 1 197 ? -17.047 -13.547 -16.484 1 92.81 197 ARG A CA 1
ATOM 1577 C C . ARG A 1 197 ? -16.047 -13.383 -17.625 1 92.81 197 ARG A C 1
ATOM 1579 O O . ARG A 1 197 ? -16.406 -12.961 -18.719 1 92.81 197 ARG A O 1
ATOM 1586 N N . ASP A 1 198 ? -14.844 -13.734 -17.391 1 91.12 198 ASP A N 1
ATOM 1587 C CA . ASP A 1 198 ? -13.773 -13.602 -18.375 1 91.12 198 ASP A CA 1
ATOM 1588 C C . ASP A 1 198 ? -13.828 -14.734 -19.406 1 91.12 198 ASP A C 1
ATOM 1590 O O . ASP A 1 198 ? -13.031 -14.766 -20.344 1 91.12 198 ASP A O 1
ATOM 1594 N N . GLY A 1 199 ? -14.742 -15.617 -19.188 1 92.81 199 GLY A N 1
ATOM 1595 C CA . GLY A 1 199 ? -14.93 -16.703 -20.141 1 92.81 199 GLY A CA 1
ATOM 1596 C C . GLY A 1 199 ? -13.875 -17.797 -20.016 1 92.81 199 GLY A C 1
ATOM 1597 O O . GLY A 1 199 ? -13.609 -18.516 -20.969 1 92.81 199 GLY A O 1
ATOM 1598 N N . LEU A 1 200 ? -13.281 -17.953 -18.859 1 94.12 200 LEU A N 1
ATOM 1599 C CA . LEU A 1 200 ? -12.188 -18.906 -18.703 1 94.12 200 LEU A CA 1
ATOM 1600 C C . LEU A 1 200 ? -12.695 -20.203 -18.078 1 94.12 200 LEU A C 1
ATOM 1602 O O . LEU A 1 200 ? -12.141 -21.281 -18.344 1 94.12 200 LEU A O 1
ATOM 1606 N N . ILE A 1 201 ? -13.703 -20.047 -17.234 1 95.31 201 ILE A N 1
ATOM 1607 C CA . ILE A 1 201 ? -14.219 -21.25 -16.578 1 95.31 201 ILE A CA 1
ATOM 1608 C C . ILE A 1 201 ? -15.742 -21.172 -16.5 1 95.31 201 ILE A C 1
ATOM 1610 O O . ILE A 1 201 ? -16.328 -20.125 -16.75 1 95.31 201 ILE A O 1
ATOM 1614 N N . GLU A 1 202 ? -16.359 -22.266 -16.281 1 95.94 202 GLU A N 1
ATOM 1615 C CA . GLU A 1 202 ? -17.75 -22.406 -15.906 1 95.94 202 GLU A CA 1
ATOM 1616 C C . GLU A 1 202 ? -17.906 -23.219 -14.633 1 95.94 202 GLU A C 1
ATOM 1618 O O . GLU A 1 202 ? -17.219 -24.234 -14.445 1 95.94 202 GLU A O 1
ATOM 1623 N N . VAL A 1 203 ? -18.766 -22.672 -13.797 1 93.56 203 VAL A N 1
ATOM 1624 C CA . VAL A 1 203 ? -18.953 -23.359 -12.516 1 93.56 203 VAL A CA 1
ATOM 1625 C C . VAL A 1 203 ? -20.375 -23.906 -12.422 1 93.56 203 VAL A C 1
ATOM 1627 O O . VAL A 1 203 ? -21.344 -23.156 -12.594 1 93.56 203 VAL A O 1
ATOM 1630 N N . GLN A 1 204 ? -20.469 -25.141 -12.227 1 91.44 204 GLN A N 1
ATOM 1631 C CA . GLN A 1 204 ? -21.75 -25.812 -11.992 1 91.44 204 GLN A CA 1
ATOM 1632 C C . GLN A 1 204 ? -21.688 -26.703 -10.758 1 91.44 204 GLN A C 1
ATOM 1634 O O . GLN A 1 204 ? -21.297 -27.875 -10.852 1 91.44 204 GLN A O 1
ATOM 1639 N N . GLY A 1 205 ? -22.203 -26.156 -9.672 1 85.69 205 GLY A N 1
ATOM 1640 C CA . GLY A 1 205 ? -22.109 -26.906 -8.438 1 85.69 205 GLY A CA 1
ATOM 1641 C C . GLY A 1 205 ? -20.672 -27.219 -8.031 1 85.69 205 GLY A C 1
ATOM 1642 O O . GLY A 1 205 ? -19.875 -26.297 -7.816 1 85.69 205 GLY A O 1
ATOM 1643 N N . LYS A 1 206 ? -20.391 -28.5 -7.996 1 87.31 206 LYS A N 1
ATOM 1644 C CA . LYS A 1 206 ? -19.047 -28.922 -7.59 1 87.31 206 LYS A CA 1
ATOM 1645 C C . LYS A 1 206 ? -18.156 -29.156 -8.797 1 87.31 206 LYS A C 1
ATOM 1647 O O . LYS A 1 206 ? -16.984 -29.516 -8.648 1 87.31 206 LYS A O 1
ATOM 1652 N N . THR A 1 207 ? -18.688 -28.906 -9.93 1 91.25 207 THR A N 1
ATOM 1653 C CA . THR A 1 207 ? -17.922 -29.125 -11.148 1 91.25 207 THR A CA 1
ATOM 1654 C C . THR A 1 207 ? -17.469 -27.797 -11.758 1 91.25 207 THR A C 1
ATOM 1656 O O . THR A 1 207 ? -18.266 -26.891 -11.938 1 91.25 207 THR A O 1
ATOM 1659 N N . ILE A 1 208 ? -16.141 -27.703 -12.07 1 93.31 208 ILE A N 1
ATOM 1660 C CA . ILE A 1 208 ? -15.586 -26.562 -12.781 1 93.31 208 ILE A CA 1
ATOM 1661 C C . ILE A 1 208 ? -15.102 -27 -14.164 1 93.31 208 ILE A C 1
ATOM 1663 O O . ILE A 1 208 ? -14.336 -27.953 -14.289 1 93.31 208 ILE A O 1
ATOM 1667 N N . THR A 1 209 ? -15.625 -26.328 -15.141 1 95.25 209 THR A N 1
ATOM 1668 C CA . THR A 1 209 ? -15.172 -26.562 -16.5 1 95.25 209 THR A CA 1
ATOM 1669 C C . THR A 1 209 ? -14.227 -25.469 -16.953 1 95.25 209 THR A C 1
ATOM 1671 O O . THR A 1 209 ? -14.609 -24.297 -17.031 1 95.25 209 THR A O 1
ATOM 1674 N N . ILE A 1 210 ? -13 -25.828 -17.203 1 94.81 210 ILE A N 1
ATOM 1675 C CA . ILE A 1 210 ? -12.039 -24.891 -17.766 1 94.81 210 ILE A CA 1
ATOM 1676 C C . ILE A 1 210 ? -12.227 -24.797 -19.281 1 94.81 210 ILE A C 1
ATOM 1678 O O . ILE A 1 210 ? -11.969 -25.766 -20 1 94.81 210 ILE A O 1
ATOM 1682 N N . LEU A 1 211 ? -12.602 -23.688 -19.734 1 95.62 211 LEU A N 1
ATOM 1683 C CA . LEU A 1 211 ? -12.992 -23.516 -21.125 1 95.62 211 LEU A CA 1
ATOM 1684 C C . LEU A 1 211 ? -11.773 -23.312 -22.016 1 95.62 211 LEU A C 1
ATOM 1686 O O . LEU A 1 211 ? -11.797 -23.656 -23.203 1 95.62 211 LEU A O 1
ATOM 1690 N N . ASP A 1 212 ? -10.781 -22.672 -21.469 1 91.75 212 ASP A N 1
ATOM 1691 C CA . ASP A 1 212 ? -9.539 -22.391 -22.188 1 91.75 212 ASP A CA 1
ATOM 1692 C C . ASP A 1 212 ? -8.328 -22.578 -21.266 1 91.75 212 ASP A C 1
ATOM 1694 O O . ASP A 1 212 ? -7.902 -21.641 -20.594 1 91.75 212 ASP A O 1
ATOM 1698 N N . LEU A 1 213 ? -7.758 -23.734 -21.422 1 88.06 213 LEU A N 1
ATOM 1699 C CA . LEU A 1 213 ? -6.648 -24.109 -20.547 1 88.06 213 LEU A CA 1
ATOM 1700 C C . LEU A 1 213 ? -5.453 -23.188 -20.766 1 88.06 213 LEU A C 1
ATOM 1702 O O . LEU A 1 213 ? -4.816 -22.75 -19.812 1 88.06 213 LEU A O 1
ATOM 1706 N N . GLU A 1 214 ? -5.168 -22.906 -21.984 1 84.12 214 GLU A N 1
ATOM 1707 C CA . GLU A 1 214 ? -4.027 -22.062 -22.312 1 84.12 214 GLU A CA 1
ATOM 1708 C C . GLU A 1 214 ? -4.223 -20.641 -21.766 1 84.12 214 GLU A C 1
ATOM 1710 O O . GLU A 1 214 ? -3.301 -20.062 -21.203 1 84.12 214 GLU A O 1
ATOM 1715 N N . ALA A 1 215 ? -5.387 -20.188 -21.953 1 87.56 215 ALA A N 1
ATOM 1716 C CA . ALA A 1 215 ? -5.688 -18.859 -21.469 1 87.56 215 ALA A CA 1
ATOM 1717 C C . ALA A 1 215 ? -5.613 -18.797 -19.953 1 87.56 215 ALA A C 1
ATOM 1719 O O . ALA A 1 215 ? -5.164 -17.797 -19.375 1 87.56 215 ALA A O 1
ATOM 1720 N N . LEU A 1 216 ? -6.055 -19.797 -19.281 1 87.75 216 LEU A N 1
ATOM 1721 C CA . LEU A 1 216 ? -6.031 -19.844 -17.828 1 87.75 216 LEU A CA 1
ATOM 1722 C C . LEU A 1 216 ? -4.598 -19.891 -17.312 1 87.75 216 LEU A C 1
ATOM 1724 O O . LEU A 1 216 ? -4.262 -19.234 -16.328 1 87.75 216 LEU A O 1
ATOM 1728 N N . ARG A 1 217 ? -3.803 -20.641 -18.016 1 79.75 217 ARG A N 1
ATOM 1729 C CA . ARG A 1 217 ? -2.393 -20.719 -17.656 1 79.75 217 ARG A CA 1
ATOM 1730 C C . ARG A 1 217 ? -1.708 -19.359 -17.812 1 79.75 217 ARG A C 1
ATOM 1732 O O . ARG A 1 217 ? -0.884 -18.984 -16.969 1 79.75 217 ARG A O 1
ATOM 1739 N N . GLN A 1 218 ? -2.107 -18.641 -18.797 1 77.12 218 GLN A N 1
ATOM 1740 C CA . GLN A 1 218 ? -1.518 -17.328 -19.062 1 77.12 218 GLN A CA 1
ATOM 1741 C C . GLN A 1 218 ? -2.037 -16.281 -18.094 1 77.12 218 GLN A C 1
ATOM 1743 O O . GLN A 1 218 ? -1.386 -15.25 -17.875 1 77.12 218 GLN A O 1
ATOM 1748 N N . HIS A 1 219 ? -3.264 -16.562 -17.656 1 73.31 219 HIS A N 1
ATOM 1749 C CA . HIS A 1 219 ? -3.891 -15.625 -16.734 1 73.31 219 HIS A CA 1
ATOM 1750 C C . HIS A 1 219 ? -3.039 -15.422 -15.484 1 73.31 219 HIS A C 1
ATOM 1752 O O . HIS A 1 219 ? -3.053 -14.344 -14.891 1 73.31 219 HIS A O 1
ATOM 1758 N N . ILE A 1 220 ? -2.32 -16.406 -15.102 1 66.69 220 ILE A N 1
ATOM 1759 C CA . ILE A 1 220 ? -1.529 -16.312 -13.875 1 66.69 220 ILE A CA 1
ATOM 1760 C C . ILE A 1 220 ? -0.123 -15.812 -14.211 1 66.69 220 ILE A C 1
ATOM 1762 O O . ILE A 1 220 ? 0.673 -15.531 -13.312 1 66.69 220 ILE A O 1
ATOM 1766 N N . ASN A 1 221 ? 0.269 -15.859 -15.547 1 60.94 221 ASN A N 1
ATOM 1767 C CA . ASN A 1 221 ? 1.554 -15.312 -15.961 1 60.94 221 ASN A CA 1
ATOM 1768 C C . ASN A 1 221 ? 1.512 -13.789 -16.031 1 60.94 221 ASN A C 1
ATOM 1770 O O . ASN A 1 221 ? 2.523 -13.148 -16.328 1 60.94 221 ASN A O 1
ATOM 1774 N N . ILE A 1 222 ? 0.248 -13.219 -15.953 1 51.78 222 ILE A N 1
ATOM 1775 C CA . ILE A 1 222 ? 0.121 -11.773 -16.109 1 51.78 222 ILE A CA 1
ATOM 1776 C C . ILE A 1 222 ? 0.129 -11.102 -14.734 1 51.78 222 ILE A C 1
ATOM 1778 O O . ILE A 1 222 ? -0.476 -11.602 -13.789 1 51.78 222 ILE A O 1
ATOM 1782 N N . MET B 1 1 ? -18.25 5.328 18.266 1 65.75 1 MET B N 1
ATOM 1783 C CA . MET B 1 1 ? -17.359 6.484 18.375 1 65.75 1 MET B CA 1
ATOM 1784 C C . MET B 1 1 ? -15.945 6.047 18.734 1 65.75 1 MET B C 1
ATOM 1786 O O . MET B 1 1 ? -14.977 6.66 18.297 1 65.75 1 MET B O 1
ATOM 1790 N N . THR B 1 2 ? -15.883 4.871 19.297 1 71 2 THR B N 1
ATOM 1791 C CA . THR B 1 2 ? -14.594 4.336 19.734 1 71 2 THR B CA 1
ATOM 1792 C C . THR B 1 2 ? -13.711 4.02 18.531 1 71 2 THR B C 1
ATOM 1794 O O . THR B 1 2 ? -12.516 4.328 18.531 1 71 2 THR B O 1
ATOM 1797 N N . SER B 1 3 ? -14.336 3.629 17.438 1 84.75 3 SER B N 1
ATOM 1798 C CA . SER B 1 3 ? -13.57 3.279 16.25 1 84.75 3 SER B CA 1
ATOM 1799 C C . SER B 1 3 ? -13 4.523 15.578 1 84.75 3 SER B C 1
ATOM 1801 O O . SER B 1 3 ? -11.875 4.5 15.078 1 84.75 3 SER B O 1
ATOM 1803 N N . LEU B 1 4 ? -13.703 5.594 15.711 1 89.31 4 LEU B N 1
ATOM 1804 C CA . LEU B 1 4 ? -13.266 6.848 15.109 1 89.31 4 LEU B CA 1
ATOM 1805 C C . LEU B 1 4 ? -12.047 7.398 15.836 1 89.31 4 LEU B C 1
ATOM 1807 O O . LEU B 1 4 ? -11.117 7.906 15.195 1 89.31 4 LEU B O 1
ATOM 1811 N N . ARG B 1 5 ? -12.078 7.184 17.094 1 90.5 5 ARG B N 1
ATOM 1812 C CA . ARG B 1 5 ? -11.008 7.699 17.953 1 90.5 5 ARG B CA 1
ATOM 1813 C C . ARG B 1 5 ? -9.672 7.055 17.594 1 90.5 5 ARG B C 1
ATOM 1815 O O . ARG B 1 5 ? -8.625 7.684 17.719 1 90.5 5 ARG B O 1
ATOM 1822 N N . GLN B 1 6 ? -9.734 5.859 17.109 1 91.31 6 GLN B N 1
ATOM 1823 C CA . GLN B 1 6 ? -8.523 5.098 16.828 1 91.31 6 GLN B CA 1
ATOM 1824 C C . GLN B 1 6 ? -7.992 5.395 15.43 1 91.31 6 GLN B C 1
ATOM 1826 O O . GLN B 1 6 ? -6.848 5.062 15.109 1 91.31 6 GLN B O 1
ATOM 1831 N N . HIS B 1 7 ? -8.773 5.961 14.648 1 93.56 7 HIS B N 1
ATOM 1832 C CA . HIS B 1 7 ? -8.359 6.27 13.281 1 93.56 7 HIS B CA 1
ATOM 1833 C C . HIS B 1 7 ? -7.234 7.301 13.266 1 93.56 7 HIS B C 1
ATOM 1835 O O . HIS B 1 7 ? -7.219 8.219 14.086 1 93.56 7 HIS B O 1
ATOM 1841 N N . LEU B 1 8 ? -6.34 7.207 12.312 1 91.62 8 LEU B N 1
ATOM 1842 C CA . LEU B 1 8 ? -5.113 7.992 12.25 1 91.62 8 LEU B CA 1
ATOM 1843 C C . LEU B 1 8 ? -5.426 9.484 12.234 1 91.62 8 LEU B C 1
ATOM 1845 O O . LEU B 1 8 ? -4.672 10.289 12.797 1 91.62 8 LEU B O 1
ATOM 1849 N N . LEU B 1 9 ? -6.527 9.938 11.68 1 93.31 9 LEU B N 1
ATOM 1850 C CA . LEU B 1 9 ? -6.863 11.352 11.555 1 93.31 9 LEU B CA 1
ATOM 1851 C C . LEU B 1 9 ? -7.324 11.93 12.891 1 93.31 9 LEU B C 1
ATOM 1853 O O . LEU B 1 9 ? -7.348 13.148 13.078 1 93.31 9 LEU B O 1
ATOM 1857 N N . PHE B 1 10 ? -7.664 11 13.844 1 94.44 10 PHE B N 1
ATOM 1858 C CA . PHE B 1 10 ? -8.305 11.523 15.047 1 94.44 10 PHE B CA 1
ATOM 1859 C C . PHE B 1 10 ? -7.516 11.141 16.297 1 94.44 10 PHE B C 1
ATOM 1861 O O . PHE B 1 10 ? -7.711 11.719 17.359 1 94.44 10 PHE B O 1
ATOM 1868 N N . ALA B 1 11 ? -6.68 10.211 16.094 1 90.88 11 ALA B N 1
ATOM 1869 C CA . ALA B 1 11 ? -6 9.594 17.219 1 90.88 11 ALA B CA 1
ATOM 1870 C C . ALA B 1 11 ? -5.133 10.609 17.969 1 90.88 11 ALA B C 1
ATOM 1872 O O . ALA B 1 11 ? -4.859 10.453 19.156 1 90.88 11 ALA B O 1
ATOM 1873 N N . SER B 1 12 ? -4.719 11.641 17.312 1 90.5 12 SER B N 1
ATOM 1874 C CA . SER B 1 12 ? -3.77 12.594 17.875 1 90.5 12 SER B CA 1
ATOM 1875 C C . SER B 1 12 ? -4.492 13.727 18.594 1 90.5 12 SER B C 1
ATOM 1877 O O . SER B 1 12 ? -3.855 14.562 19.25 1 90.5 12 SER B O 1
ATOM 1879 N N . PHE B 1 13 ? -5.805 13.812 18.547 1 92.75 13 PHE B N 1
ATOM 1880 C CA . PHE B 1 13 ? -6.555 14.852 19.234 1 92.75 13 PHE B CA 1
ATOM 1881 C C . PHE B 1 13 ? -6.668 14.539 20.719 1 92.75 13 PHE B C 1
ATOM 1883 O O . PHE B 1 13 ? -6.867 13.391 21.109 1 92.75 13 PHE B O 1
ATOM 1890 N N . ASN B 1 14 ? -6.445 15.602 21.516 1 92.5 14 ASN B N 1
ATOM 1891 C CA . ASN B 1 14 ? -6.688 15.398 22.953 1 92.5 14 ASN B CA 1
ATOM 1892 C C . ASN B 1 14 ? -8.18 15.289 23.25 1 92.5 14 ASN B C 1
ATOM 1894 O O . ASN B 1 14 ? -9.008 15.383 22.344 1 92.5 14 ASN B O 1
ATOM 1898 N N . GLU B 1 15 ? -8.5 15.086 24.516 1 93.69 15 GLU B N 1
ATOM 1899 C CA . GLU B 1 15 ? -9.883 14.82 24.891 1 93.69 15 GLU B CA 1
ATOM 1900 C C . GLU B 1 15 ? -10.781 16.016 24.562 1 93.69 15 GLU B C 1
ATOM 1902 O O . GLU B 1 15 ? -11.898 15.844 24.078 1 93.69 15 GLU B O 1
ATOM 1907 N N . GLN B 1 16 ? -10.328 17.172 24.859 1 93.94 16 GLN B N 1
ATOM 1908 C CA . GLN B 1 16 ? -11.109 18.375 24.578 1 93.94 16 GLN B CA 1
ATOM 1909 C C . GLN B 1 16 ? -11.344 18.562 23.094 1 93.94 16 GLN B C 1
ATOM 1911 O O . GLN B 1 16 ? -12.461 18.828 22.656 1 93.94 16 GLN B O 1
ATOM 1916 N N . GLN B 1 17 ? -10.297 18.391 22.344 1 92.69 17 GLN B N 1
ATOM 1917 C CA . GLN B 1 17 ? -10.383 18.5 20.891 1 92.69 17 GLN B CA 1
ATOM 1918 C C . GLN B 1 17 ? -11.32 17.438 20.312 1 92.69 17 GLN B C 1
ATOM 1920 O O . GLN B 1 17 ? -12.156 17.734 19.453 1 92.69 17 GLN B O 1
ATOM 1925 N N . PHE B 1 18 ? -11.18 16.219 20.844 1 93.69 18 PHE B N 1
ATOM 1926 C CA . PHE B 1 18 ? -12.008 15.141 20.328 1 93.69 18 PHE B CA 1
ATOM 1927 C C . PHE B 1 18 ? -13.477 15.367 20.656 1 93.69 18 PHE B C 1
ATOM 1929 O O . PHE B 1 18 ? -14.352 15.031 19.859 1 93.69 18 PHE B O 1
ATOM 1936 N N . SER B 1 19 ? -13.695 15.898 21.766 1 94.19 19 SER B N 1
ATOM 1937 C CA . SER B 1 19 ? -15.07 16.234 22.125 1 94.19 19 SER B CA 1
ATOM 1938 C C . SER B 1 19 ? -15.68 17.219 21.125 1 94.19 19 SER B C 1
ATOM 1940 O O . SER B 1 19 ? -16.859 17.109 20.781 1 94.19 19 SER B O 1
ATOM 1942 N N . GLN B 1 20 ? -14.914 18.141 20.688 1 93.44 20 GLN B N 1
ATOM 1943 C CA . GLN B 1 20 ? -15.375 19.094 19.688 1 93.44 20 GLN B CA 1
ATOM 1944 C C . GLN B 1 20 ? -15.695 18.375 18.375 1 93.44 20 GLN B C 1
ATOM 1946 O O . GLN B 1 20 ? -16.688 18.703 17.719 1 93.44 20 GLN B O 1
ATOM 1951 N N . ILE B 1 21 ? -14.867 17.438 18.016 1 92.56 21 ILE B N 1
ATOM 1952 C CA . ILE B 1 21 ? -15.109 16.656 16.828 1 92.56 21 ILE B CA 1
ATOM 1953 C C . ILE B 1 21 ? -16.406 15.867 16.984 1 92.56 21 ILE B C 1
ATOM 1955 O O . ILE B 1 21 ? -17.25 15.844 16.078 1 92.56 21 ILE B O 1
ATOM 1959 N N . GLU B 1 22 ? -16.516 15.25 18.094 1 92.81 22 GLU B N 1
ATOM 1960 C CA . GLU B 1 22 ? -17.703 14.438 18.344 1 92.81 22 GLU B CA 1
ATOM 1961 C C . GLU B 1 22 ? -18.984 15.266 18.188 1 92.81 22 GLU B C 1
ATOM 1963 O O . GLU B 1 22 ? -19.984 14.773 17.656 1 92.81 22 GLU B O 1
ATOM 1968 N N . THR B 1 23 ? -18.922 16.469 18.656 1 93.5 23 THR B N 1
ATOM 1969 C CA . THR B 1 23 ? -20.094 17.344 18.578 1 93.5 23 THR B CA 1
ATOM 1970 C C . THR B 1 23 ? -20.375 17.734 17.125 1 93.5 23 THR B C 1
ATOM 1972 O O . THR B 1 23 ? -21.5 18.109 16.781 1 93.5 23 THR B O 1
ATOM 1975 N N . ALA B 1 24 ? -19.391 17.688 16.312 1 94.06 24 ALA B N 1
ATOM 1976 C CA . ALA B 1 24 ? -19.531 18.078 14.914 1 94.06 24 ALA B CA 1
ATOM 1977 C C . ALA B 1 24 ? -19.75 16.859 14.016 1 94.06 24 ALA B C 1
ATOM 1979 O O . ALA B 1 24 ? -19.547 16.938 12.797 1 94.06 24 ALA B O 1
ATOM 1980 N N . THR B 1 25 ? -20 15.758 14.641 1 94.56 25 THR B N 1
ATOM 1981 C CA . THR B 1 25 ? -20.234 14.531 13.883 1 94.56 25 THR B CA 1
ATOM 1982 C C . THR B 1 25 ? -21.688 14.109 13.969 1 94.56 25 THR B C 1
ATOM 1984 O O . THR B 1 25 ? -22.406 14.516 14.891 1 94.56 25 THR B O 1
ATOM 1987 N N . SER B 1 26 ? -22.172 13.414 13 1 95.75 26 SER B N 1
ATOM 1988 C CA . SER B 1 26 ? -23.469 12.758 13.008 1 95.75 26 SER B CA 1
ATOM 1989 C C . SER B 1 26 ? -23.406 11.398 12.312 1 95.75 26 SER B C 1
ATOM 1991 O O . SER B 1 26 ? -22.578 11.188 11.43 1 95.75 26 SER B O 1
ATOM 1993 N N . THR B 1 27 ? -24.266 10.555 12.758 1 95.5 27 THR B N 1
ATOM 1994 C CA . THR B 1 27 ? -24.344 9.227 12.148 1 95.5 27 THR B CA 1
ATOM 1995 C C . THR B 1 27 ? -25.422 9.188 11.062 1 95.5 27 THR B C 1
ATOM 1997 O O . THR B 1 27 ? -26.453 9.852 11.188 1 95.5 27 THR B O 1
ATOM 2000 N N . LEU B 1 28 ? -25.109 8.461 10.055 1 96 28 LEU B N 1
ATOM 2001 C CA . LEU B 1 28 ? -26.094 8.305 8.992 1 96 28 LEU B CA 1
ATOM 2002 C C . LEU B 1 28 ? -26.109 6.871 8.469 1 96 28 LEU B C 1
ATOM 2004 O O . LEU B 1 28 ? -25.094 6.184 8.492 1 96 28 LEU B O 1
ATOM 2008 N N . SER B 1 29 ? -27.266 6.469 8.102 1 97.94 29 SER B N 1
ATOM 2009 C CA . SER B 1 29 ? -27.469 5.195 7.422 1 97.94 29 SER B CA 1
ATOM 2010 C C . SER B 1 29 ? -27.797 5.402 5.949 1 97.94 29 SER B C 1
ATOM 2012 O O . SER B 1 29 ? -28.531 6.332 5.594 1 97.94 29 SER B O 1
ATOM 2014 N N . LEU B 1 30 ? -27.219 4.562 5.168 1 98 30 LEU B N 1
ATOM 2015 C CA . LEU B 1 30 ? -27.438 4.621 3.729 1 98 30 LEU B CA 1
ATOM 2016 C C . LEU B 1 30 ? -27.781 3.246 3.172 1 98 30 LEU B C 1
ATOM 2018 O O . LEU B 1 30 ? -27.047 2.285 3.373 1 98 30 LEU B O 1
ATOM 2022 N N . ASN B 1 31 ? -28.891 3.156 2.43 1 98.25 31 ASN B N 1
ATOM 2023 C CA . ASN B 1 31 ? -29.297 1.877 1.862 1 98.25 31 ASN B CA 1
ATOM 2024 C C . ASN B 1 31 ? -28.5 1.533 0.611 1 98.25 31 ASN B C 1
ATOM 2026 O O . ASN B 1 31 ? -28 2.426 -0.078 1 98.25 31 ASN B O 1
ATOM 2030 N N . ASP B 1 32 ? -28.516 0.284 0.42 1 98.06 32 ASP B N 1
ATOM 2031 C CA . ASP B 1 32 ? -27.891 -0.21 -0.809 1 98.06 32 ASP B CA 1
ATOM 2032 C C . ASP B 1 32 ? -28.438 0.529 -2.029 1 98.06 32 ASP B C 1
ATOM 2034 O O . ASP B 1 32 ? -29.656 0.728 -2.152 1 98.06 32 ASP B O 1
ATOM 2038 N N . GLY B 1 33 ? -27.5 0.98 -2.814 1 97.94 33 GLY B N 1
ATOM 2039 C CA . GLY B 1 33 ? -27.891 1.618 -4.059 1 97.94 33 GLY B CA 1
ATOM 2040 C C . GLY B 1 33 ? -28.062 3.121 -3.934 1 97.94 33 GLY B C 1
ATOM 2041 O O . GLY B 1 33 ? -28.094 3.834 -4.938 1 97.94 33 GLY B O 1
ATOM 2042 N N . ASN B 1 34 ? -28.188 3.668 -2.775 1 98.38 34 ASN B N 1
ATOM 2043 C CA . ASN B 1 34 ? -28.406 5.098 -2.568 1 98.38 34 ASN B CA 1
ATOM 2044 C C . ASN B 1 34 ? -27.094 5.879 -2.66 1 98.38 34 ASN B C 1
ATOM 2046 O O . ASN B 1 34 ? -26.031 5.383 -2.268 1 98.38 34 ASN B O 1
ATOM 2050 N N . HIS B 1 35 ? -27.234 7.113 -3.111 1 98.44 35 HIS B N 1
ATOM 2051 C CA . HIS B 1 35 ? -26.094 8.008 -3.195 1 98.44 35 HIS B CA 1
ATOM 2052 C C . HIS B 1 35 ? -25.906 8.805 -1.905 1 98.44 35 HIS B C 1
ATOM 2054 O O . HIS B 1 35 ? -26.891 9.273 -1.325 1 98.44 35 HIS B O 1
ATOM 2060 N N . LEU B 1 36 ? -24.688 8.812 -1.498 1 98.38 36 LEU B N 1
ATOM 2061 C CA . LEU B 1 36 ? -24.344 9.68 -0.379 1 98.38 36 LEU B CA 1
ATOM 2062 C C . LEU B 1 36 ? -24.203 11.133 -0.833 1 98.38 36 LEU B C 1
ATOM 2064 O O . LEU B 1 36 ? -24.703 12.039 -0.165 1 98.38 36 LEU B O 1
ATOM 2068 N N . PHE B 1 37 ? -23.562 11.352 -1.893 1 97.94 37 PHE B N 1
ATOM 2069 C CA . PHE B 1 37 ? -23.438 12.633 -2.566 1 97.94 37 PHE B CA 1
ATOM 2070 C C . PHE B 1 37 ? -23.141 12.445 -4.051 1 97.94 37 PHE B C 1
ATOM 2072 O O . PHE B 1 37 ? -22.828 11.336 -4.484 1 97.94 37 PHE B O 1
ATOM 2079 N N . HIS B 1 38 ? -23.328 13.547 -4.754 1 97.44 38 HIS B N 1
ATOM 2080 C CA . HIS B 1 38 ? -23.047 13.555 -6.184 1 97.44 38 HIS B CA 1
ATOM 2081 C C . HIS B 1 38 ? -21.859 14.461 -6.492 1 97.44 38 HIS B C 1
ATOM 2083 O O . HIS B 1 38 ? -21.547 15.375 -5.727 1 97.44 38 HIS B O 1
ATOM 2089 N N . GLN B 1 39 ? -21.281 14.055 -7.59 1 95.06 39 GLN B N 1
ATOM 2090 C CA . GLN B 1 39 ? -20.219 14.922 -8.07 1 95.06 39 GLN B CA 1
ATOM 2091 C C . GLN B 1 39 ? -20.688 16.375 -8.188 1 95.06 39 GLN B C 1
ATOM 2093 O O . GLN B 1 39 ? -21.812 16.625 -8.641 1 95.06 39 GLN B O 1
ATOM 2098 N N . GLN B 1 40 ? -19.859 17.359 -7.676 1 93.5 40 GLN B N 1
ATOM 2099 C CA . GLN B 1 40 ? -20.062 18.797 -7.77 1 93.5 40 GLN B CA 1
ATOM 2100 C C . GLN B 1 40 ? -20.984 19.297 -6.66 1 93.5 40 GLN B C 1
ATOM 2102 O O . GLN B 1 40 ? -21.203 20.5 -6.52 1 93.5 40 GLN B O 1
ATOM 2107 N N . ASP B 1 41 ? -21.531 18.375 -5.906 1 95.5 41 ASP B N 1
ATOM 2108 C CA . ASP B 1 41 ? -22.219 18.828 -4.703 1 95.5 41 ASP B CA 1
ATOM 2109 C C . ASP B 1 41 ? -21.281 19.609 -3.795 1 95.5 41 ASP B C 1
ATOM 2111 O O . ASP B 1 41 ? -20.078 19.375 -3.789 1 95.5 41 ASP B O 1
ATOM 2115 N N . PRO B 1 42 ? -21.875 20.594 -3.076 1 94.19 42 PRO B N 1
ATOM 2116 C CA . PRO B 1 42 ? -21.047 21.266 -2.084 1 94.19 42 PRO B CA 1
ATOM 2117 C C . PRO B 1 42 ? -20.484 20.297 -1.028 1 94.19 42 PRO B C 1
ATOM 2119 O O . PRO B 1 42 ? -21.25 19.5 -0.466 1 94.19 42 PRO B O 1
ATOM 2122 N N . ALA B 1 43 ? -19.203 20.391 -0.853 1 94 43 ALA B N 1
ATOM 2123 C CA . ALA B 1 43 ? -18.547 19.5 0.1 1 94 43 ALA B CA 1
ATOM 2124 C C . ALA B 1 43 ? -18.516 20.109 1.494 1 94 43 ALA B C 1
ATOM 2126 O O . ALA B 1 43 ? -17.703 21.016 1.764 1 94 43 ALA B O 1
ATOM 2127 N N . LYS B 1 44 ? -19.359 19.625 2.373 1 93.81 44 LYS B N 1
ATOM 2128 C CA . LYS B 1 44 ? -19.438 20.156 3.732 1 93.81 44 LYS B CA 1
ATOM 2129 C C . LYS B 1 44 ? -18.906 19.141 4.75 1 93.81 44 LYS B C 1
ATOM 2131 O O . LYS B 1 44 ? -18.516 19.516 5.855 1 93.81 44 LYS B O 1
ATOM 2136 N N . TYR B 1 45 ? -18.953 17.891 4.242 1 95.56 45 TYR B N 1
ATOM 2137 C CA . TYR B 1 45 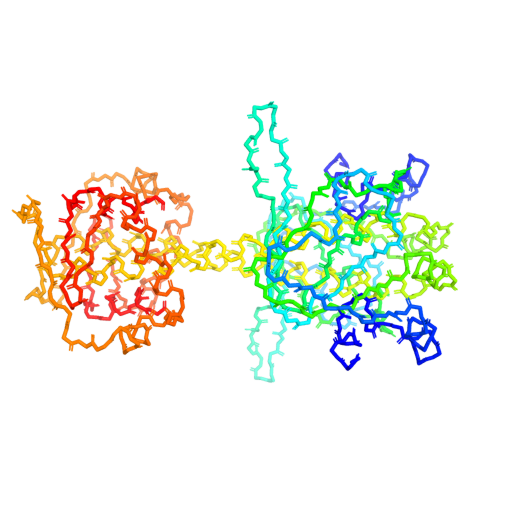? -18.609 16.797 5.156 1 95.56 45 TYR B CA 1
ATOM 2138 C C . TYR B 1 45 ? -17.594 15.852 4.523 1 95.56 45 TYR B C 1
ATOM 2140 O O . TYR B 1 45 ? -17.531 15.75 3.295 1 95.56 45 TYR B O 1
ATOM 2148 N N . PHE B 1 46 ? -16.734 15.273 5.328 1 96.19 46 PHE B N 1
ATOM 2149 C CA . PHE B 1 46 ? -16.078 14.023 4.969 1 96.19 46 PHE B CA 1
ATOM 2150 C C . PHE B 1 46 ? -16.578 12.883 5.836 1 96.19 46 PHE B C 1
ATOM 2152 O O . PHE B 1 46 ? -17.375 13.094 6.762 1 96.19 46 PHE B O 1
ATOM 2159 N N . TYR B 1 47 ? -16.156 11.648 5.473 1 97.75 47 TYR B N 1
ATOM 2160 C CA . TYR B 1 47 ? -16.922 10.539 6.023 1 97.75 47 TYR B CA 1
ATOM 2161 C C . TYR B 1 47 ? -16 9.438 6.543 1 97.75 47 TYR B C 1
ATOM 2163 O O . TYR B 1 47 ? -14.875 9.297 6.07 1 97.75 47 TYR B O 1
ATOM 2171 N N . TYR B 1 48 ? -16.531 8.742 7.535 1 97.5 48 TYR B N 1
ATOM 2172 C CA . TYR B 1 48 ? -15.977 7.492 8.055 1 97.5 48 TYR B CA 1
ATOM 2173 C C . TYR B 1 48 ? -16.969 6.344 7.879 1 97.5 48 TYR B C 1
ATOM 2175 O O . TYR B 1 48 ? -18.109 6.422 8.344 1 97.5 48 TYR B O 1
ATOM 2183 N N . LEU B 1 49 ? -16.484 5.297 7.188 1 98.06 49 LEU B N 1
ATOM 2184 C CA . LEU B 1 49 ? -17.375 4.164 6.949 1 98.06 49 LEU B CA 1
ATOM 2185 C C . LEU B 1 49 ? -17.266 3.146 8.078 1 98.06 49 LEU B C 1
ATOM 2187 O O . LEU B 1 49 ? -16.219 2.521 8.266 1 98.06 49 LEU B O 1
ATOM 2191 N N . GLN B 1 50 ? -18.344 2.924 8.742 1 96.75 50 GLN B N 1
ATOM 2192 C CA . GLN B 1 50 ? -18.359 1.977 9.852 1 96.75 50 GLN B CA 1
ATOM 2193 C C . GLN B 1 50 ? -18.703 0.571 9.367 1 96.75 50 GLN B C 1
ATOM 2195 O O . GLN B 1 50 ? -18.141 -0.414 9.852 1 96.75 50 GLN B O 1
ATOM 2200 N N . ALA B 1 51 ? -19.656 0.513 8.531 1 97.06 51 ALA B N 1
ATOM 2201 C CA . ALA B 1 51 ? -20.094 -0.761 7.973 1 97.06 51 ALA B CA 1
ATOM 2202 C C . ALA B 1 51 ? -20.609 -0.587 6.547 1 97.06 51 ALA B C 1
ATOM 2204 O O . ALA B 1 51 ? -21.172 0.454 6.207 1 97.06 51 ALA B O 1
ATOM 2205 N N . GLY B 1 52 ? -20.422 -1.698 5.781 1 97.12 52 GLY B N 1
ATOM 2206 C CA . GLY B 1 52 ? -20.875 -1.682 4.398 1 97.12 52 GLY B CA 1
ATOM 2207 C C . GLY B 1 52 ? -19.75 -1.415 3.408 1 97.12 52 GLY B C 1
ATOM 2208 O O . GLY B 1 52 ? -18.594 -1.719 3.682 1 97.12 52 GLY B O 1
ATOM 2209 N N . GLU B 1 53 ? -20.172 -0.949 2.244 1 97.38 53 GLU B N 1
ATOM 2210 C CA . GLU B 1 53 ? -19.234 -0.645 1.165 1 97.38 53 GLU B CA 1
ATOM 2211 C C . GLU B 1 53 ? -19.734 0.505 0.301 1 97.38 53 GLU B C 1
ATOM 2213 O O . GLU B 1 53 ? -20.938 0.575 -0.009 1 97.38 53 GLU B O 1
ATOM 2218 N N . ILE B 1 54 ? -18.797 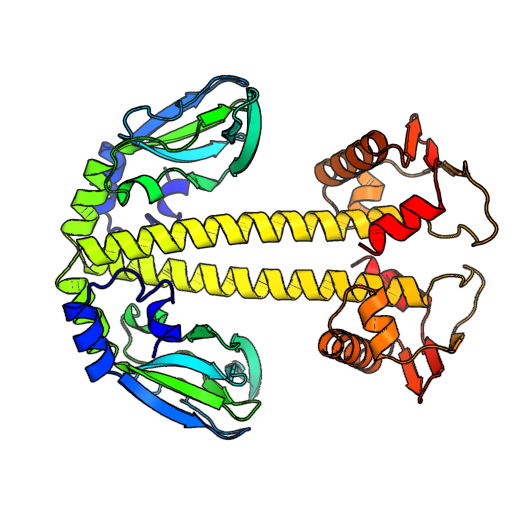1.418 0.012 1 98.19 54 ILE B N 1
ATOM 2219 C CA . ILE B 1 54 ? -19.141 2.578 -0.801 1 98.19 54 ILE B CA 1
ATOM 2220 C C . ILE B 1 54 ? -18.297 2.596 -2.068 1 98.19 54 ILE B C 1
ATOM 2222 O O . ILE B 1 54 ? -17.094 2.338 -2.018 1 98.19 54 ILE B O 1
ATOM 2226 N N . LYS B 1 55 ? -18.938 2.889 -3.127 1 97.81 55 LYS B N 1
ATOM 2227 C CA . LYS B 1 55 ? -18.25 3.055 -4.402 1 97.81 55 LYS B CA 1
ATOM 2228 C C . LYS B 1 55 ? -18.125 4.531 -4.77 1 97.81 55 LYS B C 1
ATOM 2230 O O . LYS B 1 55 ? -19.109 5.266 -4.77 1 97.81 55 LYS B O 1
ATOM 2235 N N . LEU B 1 56 ? -16.891 4.992 -4.992 1 98 56 LEU B N 1
ATOM 2236 C CA . LEU B 1 56 ? -16.609 6.305 -5.57 1 98 56 LEU B CA 1
ATOM 2237 C C . LEU B 1 56 ? -16.375 6.199 -7.07 1 98 56 LEU B C 1
ATOM 2239 O O . LEU B 1 56 ? -15.539 5.406 -7.516 1 98 56 LEU B O 1
ATOM 2243 N N . TYR B 1 57 ? -17.125 6.996 -7.828 1 97.62 57 TYR B N 1
ATOM 2244 C CA . TYR B 1 57 ? -16.984 6.84 -9.273 1 97.62 57 TYR B CA 1
ATOM 2245 C C . TYR B 1 57 ? -17.219 8.172 -9.984 1 97.62 57 TYR B C 1
ATOM 2247 O O . TYR B 1 57 ? -17.672 9.133 -9.375 1 97.62 57 TYR B O 1
ATOM 2255 N N . ARG B 1 58 ? -16.766 8.18 -11.18 1 96.81 58 ARG B N 1
ATOM 2256 C CA . ARG B 1 58 ? -17.016 9.273 -12.109 1 96.81 58 ARG B CA 1
ATOM 2257 C C . ARG B 1 58 ? -17.719 8.773 -13.367 1 96.81 58 ARG B C 1
ATOM 2259 O O . ARG B 1 58 ? -17.641 7.594 -13.703 1 96.81 58 ARG B O 1
ATOM 2266 N N . LEU B 1 59 ? -18.375 9.656 -13.992 1 93.94 59 LEU B N 1
ATOM 2267 C CA . LEU B 1 59 ? -19.016 9.305 -15.266 1 93.94 59 LEU B CA 1
ATOM 2268 C C . LEU B 1 59 ? -18.156 9.773 -16.438 1 93.94 59 LEU B C 1
ATOM 2270 O O . LEU B 1 59 ? -17.641 10.891 -16.422 1 93.94 59 LEU B O 1
ATOM 2274 N N . SER B 1 60 ? -17.938 8.828 -17.328 1 91.06 60 SER B N 1
ATOM 2275 C CA . SER B 1 60 ? -17.25 9.219 -18.562 1 91.06 60 SER B CA 1
ATOM 2276 C C . SER B 1 60 ? -18.156 10.07 -19.438 1 91.06 60 SER B C 1
ATOM 2278 O O . SER B 1 60 ? -19.344 10.242 -19.141 1 91.06 60 SER B O 1
ATOM 2280 N N . ALA B 1 61 ? -17.484 10.547 -20.594 1 89.12 61 ALA B N 1
ATOM 2281 C CA . ALA B 1 61 ? -18.234 11.359 -21.531 1 89.12 61 ALA B CA 1
ATOM 2282 C C . ALA B 1 61 ? -19.391 10.562 -22.141 1 89.12 61 ALA B C 1
ATOM 2284 O O . ALA B 1 61 ? -20.438 11.125 -22.469 1 89.12 61 ALA B O 1
ATOM 2285 N N . ASN B 1 62 ? -19.203 9.328 -22.297 1 91.94 62 ASN B N 1
ATOM 2286 C CA . ASN B 1 62 ? -20.219 8.453 -22.875 1 91.94 62 ASN B CA 1
ATOM 2287 C C . ASN B 1 62 ? -21.172 7.914 -21.812 1 91.94 62 ASN B C 1
ATOM 2289 O O . ASN B 1 62 ? -22 7.035 -22.094 1 91.94 62 ASN B O 1
ATOM 2293 N N . GLY B 1 63 ? -21.031 8.328 -20.594 1 89.44 63 GLY B N 1
ATOM 2294 C CA . GLY B 1 63 ? -21.922 7.949 -19.516 1 89.44 63 GLY B CA 1
ATOM 2295 C C . GLY B 1 63 ? -21.5 6.68 -18.812 1 89.44 63 GLY B C 1
ATOM 2296 O O . GLY B 1 63 ? -22.234 6.156 -17.969 1 89.44 63 GLY B O 1
ATOM 2297 N N . GLU B 1 64 ? -20.406 6.184 -19.141 1 92.69 64 GLU B N 1
ATOM 2298 C CA . GLU B 1 64 ? -19.922 4.973 -18.484 1 92.69 64 GLU B CA 1
ATOM 2299 C C . GLU B 1 64 ? -19.297 5.297 -17.125 1 92.69 64 GLU B C 1
ATOM 2301 O O . GLU B 1 64 ? -18.594 6.297 -16.984 1 92.69 64 GLU B O 1
ATOM 2306 N N . GLU B 1 65 ? -19.656 4.348 -16.234 1 93.69 65 GLU B N 1
ATOM 2307 C CA . GLU B 1 65 ? -19.125 4.523 -14.883 1 93.69 65 GLU B CA 1
ATOM 2308 C C . GLU B 1 65 ? -17.672 4.062 -14.789 1 93.69 65 GLU B C 1
ATOM 2310 O O . GLU B 1 65 ? -17.344 2.951 -15.211 1 93.69 65 GLU B O 1
ATOM 2315 N N . LYS B 1 66 ? -16.875 4.969 -14.344 1 95 66 LYS B N 1
ATOM 2316 C CA . LYS B 1 66 ? -15.5 4.621 -14.008 1 95 66 LYS B CA 1
ATOM 2317 C C . LYS B 1 66 ? -15.289 4.621 -12.492 1 95 66 LYS B C 1
ATOM 2319 O O . LYS B 1 66 ? -15.227 5.68 -11.867 1 95 66 LYS B O 1
ATOM 2324 N N . VAL B 1 67 ? -15.148 3.41 -11.953 1 94.75 67 VAL B N 1
ATOM 2325 C CA . VAL B 1 67 ? -14.961 3.279 -10.516 1 94.75 67 VAL B CA 1
ATOM 2326 C C . VAL B 1 67 ? -13.562 3.756 -10.133 1 94.75 67 VAL B C 1
ATOM 2328 O O . VAL B 1 67 ? -12.562 3.266 -10.672 1 94.75 67 VAL B O 1
ATOM 2331 N N . ILE B 1 68 ? -13.523 4.691 -9.266 1 94.81 68 ILE B N 1
ATOM 2332 C CA . ILE B 1 68 ? -12.258 5.277 -8.82 1 94.81 68 ILE B CA 1
ATOM 2333 C C . ILE B 1 68 ? -11.758 4.547 -7.578 1 94.81 68 ILE B C 1
ATOM 2335 O O . ILE B 1 68 ? -10.562 4.258 -7.465 1 94.81 68 ILE B O 1
ATOM 2339 N N . GLU B 1 69 ? -12.633 4.297 -6.672 1 95.75 69 GLU B N 1
ATOM 2340 C CA . GLU B 1 69 ? -12.234 3.713 -5.395 1 95.75 69 GLU B CA 1
ATOM 2341 C C . GLU B 1 69 ? -13.406 3 -4.727 1 95.75 69 GLU B C 1
ATOM 2343 O O . GLU B 1 69 ? -14.555 3.416 -4.871 1 95.75 69 GLU B O 1
ATOM 2348 N N . LEU B 1 70 ? -13.062 1.881 -4.105 1 95.62 70 LEU B N 1
ATOM 2349 C CA . LEU B 1 70 ? -14.008 1.218 -3.217 1 95.62 70 LEU B CA 1
ATOM 2350 C C . LEU B 1 70 ? -13.633 1.442 -1.756 1 95.62 70 LEU B C 1
ATOM 2352 O O . LEU B 1 70 ? -12.508 1.145 -1.349 1 95.62 70 LEU B O 1
ATOM 2356 N N . ILE B 1 71 ? -14.555 1.959 -1.027 1 97.5 71 ILE B N 1
ATOM 2357 C CA . ILE B 1 71 ? -14.32 2.258 0.381 1 97.5 71 ILE B CA 1
ATOM 2358 C C . ILE B 1 71 ? -14.82 1.105 1.246 1 97.5 71 ILE B C 1
ATOM 2360 O O . ILE B 1 71 ? -15.953 0.647 1.082 1 97.5 71 ILE B O 1
ATOM 2364 N N . ARG B 1 72 ? -14.016 0.688 2.189 1 95 72 ARG B N 1
ATOM 2365 C CA . ARG B 1 72 ? -14.328 -0.412 3.096 1 95 72 ARG B CA 1
ATOM 2366 C C . ARG B 1 72 ? -14.453 0.082 4.535 1 95 72 ARG B C 1
ATOM 2368 O O . ARG B 1 72 ? -14.07 1.212 4.844 1 95 72 ARG B O 1
ATOM 2375 N N . PRO B 1 73 ? -15.016 -0.766 5.328 1 96.19 73 PRO B N 1
ATOM 2376 C CA . PRO B 1 73 ? -15.18 -0.351 6.727 1 96.19 73 PRO B CA 1
ATOM 2377 C C . PRO B 1 73 ? -13.852 0.015 7.387 1 96.19 73 PRO B C 1
ATOM 2379 O O . PRO B 1 73 ? -12.844 -0.666 7.18 1 96.19 73 PRO B O 1
ATOM 2382 N N . GLY B 1 74 ? -13.914 1.134 8.18 1 95.31 74 GLY B N 1
ATOM 2383 C CA . GLY B 1 74 ? -12.719 1.577 8.883 1 95.31 74 GLY B CA 1
ATOM 2384 C C . GLY B 1 74 ? -11.961 2.662 8.141 1 95.31 74 GLY B C 1
ATOM 2385 O O . GLY B 1 74 ? -11 3.225 8.672 1 95.31 74 GLY B O 1
ATOM 2386 N N . GLN B 1 75 ? -12.398 2.99 6.988 1 96.06 75 GLN B N 1
ATOM 2387 C CA . GLN B 1 75 ? -11.719 3.994 6.176 1 96.06 75 GLN B CA 1
ATOM 2388 C C . GLN B 1 75 ? -12.492 5.309 6.164 1 96.06 75 GLN B C 1
ATOM 2390 O O . GLN B 1 75 ? -13.719 5.312 6.262 1 96.06 75 GLN B O 1
ATOM 2395 N N . THR B 1 76 ? -11.711 6.395 6.121 1 96.88 76 THR B N 1
ATOM 2396 C CA . THR B 1 76 ? -12.305 7.691 5.812 1 96.88 76 THR B CA 1
ATOM 2397 C C . THR B 1 76 ? -12.234 7.977 4.312 1 96.88 76 THR B C 1
ATOM 2399 O O . THR B 1 76 ? -11.477 7.32 3.59 1 96.88 76 THR B O 1
ATOM 2402 N N . PHE B 1 77 ? -13.117 8.898 3.859 1 97.06 77 PHE B N 1
ATOM 2403 C CA . PHE B 1 77 ? -13.039 9.344 2.473 1 97.06 77 PHE B CA 1
ATOM 2404 C C . PHE B 1 77 ? -13.586 10.758 2.322 1 97.06 77 PHE B C 1
ATOM 2406 O O . PHE B 1 77 ? -14.32 11.234 3.186 1 97.06 77 PHE B O 1
ATOM 2413 N N . ALA B 1 78 ? -13.188 11.469 1.278 1 94.56 78 ALA B N 1
ATOM 2414 C CA . ALA B 1 78 ? -13.57 12.828 0.911 1 94.56 78 ALA B CA 1
ATOM 2415 C C . ALA B 1 78 ? -12.82 13.852 1.762 1 94.56 78 ALA B C 1
ATOM 2417 O O . ALA B 1 78 ? -13.047 15.062 1.632 1 94.56 78 ALA B O 1
ATOM 2418 N N . GLU B 1 79 ? -11.914 13.414 2.594 1 92.81 79 GLU B N 1
ATOM 2419 C CA . GLU B 1 79 ? -11.211 14.344 3.467 1 92.81 79 GLU B CA 1
ATOM 2420 C C . GLU B 1 79 ? -10.211 15.195 2.68 1 92.81 79 GLU B C 1
ATOM 2422 O O . GLU B 1 79 ? -9.891 16.312 3.078 1 92.81 79 GLU B O 1
ATOM 2427 N N . ALA B 1 80 ? -9.734 14.594 1.615 1 89.81 80 ALA B N 1
ATOM 2428 C CA . ALA B 1 80 ? -8.766 15.336 0.814 1 89.81 80 ALA B CA 1
ATOM 2429 C C . ALA B 1 80 ? -9.406 16.547 0.16 1 89.81 80 ALA B C 1
ATOM 2431 O O . ALA B 1 80 ? -8.703 17.469 -0.277 1 89.81 80 ALA B O 1
ATOM 2432 N N . VAL B 1 81 ? -10.719 16.609 0.101 1 89.69 81 VAL B N 1
ATOM 2433 C CA . VAL B 1 81 ? -11.445 17.703 -0.533 1 89.69 81 VAL B CA 1
ATOM 2434 C C . VAL B 1 81 ? -11.242 18.984 0.264 1 89.69 81 VAL B C 1
ATOM 2436 O O . VAL B 1 81 ? -11.344 20.078 -0.284 1 89.69 81 VAL B O 1
ATOM 2439 N N . MET B 1 82 ? -10.906 18.828 1.495 1 84.94 82 MET B N 1
ATOM 2440 C CA . MET B 1 82 ? -10.711 19.984 2.375 1 84.94 82 MET B CA 1
ATOM 2441 C C . MET B 1 82 ? -9.617 20.891 1.831 1 84.94 82 MET B C 1
ATOM 2443 O O . MET B 1 82 ? -9.609 22.094 2.123 1 84.94 82 MET B O 1
ATOM 2447 N N . PHE B 1 83 ? -8.773 20.312 1.084 1 77.06 83 PHE B N 1
ATOM 2448 C CA . PHE B 1 83 ? -7.625 21.109 0.634 1 77.06 83 PHE B CA 1
ATOM 2449 C C . PHE B 1 83 ? -7.859 21.641 -0.773 1 77.06 83 PHE B C 1
ATOM 2451 O O . PHE B 1 83 ? -7.027 22.375 -1.306 1 77.06 83 PHE B O 1
ATOM 2458 N N . MET B 1 84 ? -8.867 21.203 -1.246 1 72.75 84 MET B N 1
ATOM 2459 C CA . MET B 1 84 ? -9.125 21.641 -2.615 1 72.75 84 MET B CA 1
ATOM 2460 C C . MET B 1 84 ? -9.789 23.016 -2.637 1 72.75 84 MET B C 1
ATOM 2462 O O . MET B 1 84 ? -10.5 23.375 -1.698 1 72.75 84 MET B O 1
ATOM 2466 N N . ASN B 1 85 ? -9.031 23.906 -3.312 1 64.5 85 ASN B N 1
ATOM 2467 C CA . ASN B 1 85 ? -9.531 25.281 -3.457 1 64.5 85 ASN B CA 1
ATOM 2468 C C . ASN B 1 85 ? -11.016 25.297 -3.797 1 64.5 85 ASN B C 1
ATOM 2470 O O . ASN B 1 85 ? -11.617 26.359 -3.932 1 64.5 85 ASN B O 1
ATOM 2474 N N . PHE B 1 86 ? -11.5 24.031 -4.062 1 64.06 86 PHE B N 1
ATOM 2475 C CA . PHE B 1 86 ? -12.914 24.016 -4.418 1 64.06 86 PHE B CA 1
ATOM 2476 C C . PHE B 1 86 ? -13.727 23.234 -3.393 1 64.06 86 PHE B C 1
ATOM 2478 O O . PHE B 1 86 ? -13.195 22.344 -2.723 1 64.06 86 PHE B O 1
ATOM 2485 N N . GLN B 1 87 ? -14.938 23.688 -2.898 1 78.81 87 GLN B N 1
ATOM 2486 C CA . GLN B 1 87 ? -15.867 23.234 -1.869 1 78.81 87 GLN B CA 1
ATOM 2487 C C . GLN B 1 87 ? -16.875 22.234 -2.43 1 78.81 87 GLN B C 1
ATOM 2489 O O . GLN B 1 87 ? -18.031 22.219 -2.031 1 78.81 87 GLN B O 1
ATOM 2494 N N . HIS B 1 88 ? -16.328 21.422 -3.584 1 92.69 88 HIS B N 1
ATOM 2495 C CA . HIS B 1 88 ? -17.266 20.438 -4.133 1 92.69 88 HIS B CA 1
ATOM 2496 C C . HIS B 1 88 ? -16.625 19.062 -4.184 1 92.69 88 HIS B C 1
ATOM 2498 O O . HIS B 1 88 ? -15.406 18.922 -4.285 1 92.69 88 HIS B O 1
ATOM 2504 N N . TYR B 1 89 ? -17.516 18.062 -4.168 1 95.06 89 TYR B N 1
ATOM 2505 C CA . TYR B 1 89 ? -17.031 16.688 -4.301 1 95.06 89 TYR B CA 1
ATOM 2506 C C . TYR B 1 89 ? -16.625 16.391 -5.738 1 95.06 89 TYR B C 1
ATOM 2508 O O . TYR B 1 89 ? -17.391 16.656 -6.672 1 95.06 89 TYR B O 1
ATOM 2516 N N . PRO B 1 90 ? -15.453 15.797 -5.977 1 92.44 90 PRO B N 1
ATOM 2517 C CA . PRO B 1 90 ? -14.984 15.547 -7.344 1 92.44 90 PRO B CA 1
ATOM 2518 C C . PRO B 1 90 ? -15.555 14.266 -7.938 1 92.44 90 PRO B C 1
ATOM 2520 O O . PRO B 1 90 ? -15.359 13.984 -9.125 1 92.44 90 PRO B O 1
ATOM 2523 N N . VAL B 1 91 ? -16.203 13.43 -7.148 1 95.94 91 VAL B N 1
ATOM 2524 C CA . VAL B 1 91 ? -16.734 12.148 -7.586 1 95.94 91 VAL B CA 1
ATOM 2525 C C . VAL B 1 91 ? -18.125 11.938 -7.004 1 95.94 91 VAL B C 1
ATOM 2527 O O . VAL B 1 91 ? -18.562 12.703 -6.145 1 95.94 91 VAL B O 1
ATOM 2530 N N . HIS B 1 92 ? -18.797 10.922 -7.562 1 97.81 92 HIS B N 1
ATOM 2531 C CA . HIS B 1 92 ? -20.016 10.406 -6.93 1 97.81 92 HIS B CA 1
ATOM 2532 C C . HIS B 1 92 ? -19.672 9.375 -5.859 1 97.81 92 HIS B C 1
ATOM 2534 O O . HIS B 1 92 ? -18.641 8.695 -5.945 1 97.81 92 HIS B O 1
ATOM 2540 N N . ALA B 1 93 ? -20.5 9.305 -4.836 1 98.44 93 ALA B N 1
ATOM 2541 C CA . ALA B 1 93 ? -20.406 8.258 -3.826 1 98.44 93 ALA B CA 1
ATOM 2542 C C . ALA B 1 93 ? -21.719 7.504 -3.682 1 98.44 93 ALA B C 1
ATOM 2544 O O . ALA B 1 93 ? -22.75 8.102 -3.361 1 98.44 93 ALA B O 1
ATOM 2545 N N . GLN B 1 94 ? -21.609 6.215 -3.953 1 98.62 94 GLN B N 1
ATOM 2546 C CA . GLN B 1 94 ? -22.812 5.391 -3.922 1 98.62 94 GLN B CA 1
ATOM 2547 C C . GLN B 1 94 ? -22.609 4.145 -3.064 1 98.62 94 GLN B C 1
ATOM 2549 O O . GLN B 1 94 ? -21.562 3.508 -3.133 1 98.62 94 GLN B O 1
ATOM 2554 N N . ALA B 1 95 ? -23.688 3.857 -2.244 1 98.56 95 ALA B N 1
ATOM 2555 C CA . ALA B 1 95 ? -23.641 2.633 -1.452 1 98.56 95 ALA B CA 1
ATOM 2556 C C . ALA B 1 95 ? -23.844 1.402 -2.332 1 98.56 95 ALA B C 1
ATOM 2558 O O . ALA B 1 95 ? -24.781 1.364 -3.143 1 98.56 95 ALA B O 1
ATOM 2559 N N . ILE B 1 96 ? -23.031 0.405 -2.143 1 96.75 96 ILE B N 1
ATOM 2560 C CA . ILE B 1 96 ? -23.25 -0.838 -2.877 1 96.75 96 ILE B CA 1
ATOM 2561 C C . ILE B 1 96 ? -23.656 -1.946 -1.91 1 96.75 96 ILE B C 1
ATOM 2563 O O . ILE B 1 96 ? -23.594 -3.129 -2.252 1 96.75 96 ILE B O 1
ATOM 2567 N N . SER B 1 97 ? -23.875 -1.637 -0.754 1 97.44 97 SER B N 1
ATOM 2568 C CA . SER B 1 97 ? -24.547 -2.381 0.31 1 97.44 97 SER B CA 1
ATOM 2569 C C . SER B 1 97 ? -25.141 -1.439 1.352 1 97.44 97 SER B C 1
ATOM 2571 O O . SER B 1 97 ? -24.969 -0.221 1.267 1 97.44 97 SER B O 1
ATOM 2573 N N . ASP B 1 98 ? -25.891 -1.984 2.293 1 98.38 98 ASP B N 1
ATOM 2574 C CA . ASP B 1 98 ? -26.312 -1.139 3.406 1 98.38 98 ASP B CA 1
ATOM 2575 C C . ASP B 1 98 ? -25.109 -0.636 4.199 1 98.38 98 ASP B C 1
ATOM 2577 O O . ASP B 1 98 ? -24.203 -1.412 4.543 1 98.38 98 ASP B O 1
ATOM 2581 N N . CYS B 1 99 ? -25.188 0.672 4.457 1 98.19 99 CYS B N 1
ATOM 2582 C CA . CYS B 1 99 ? -24 1.276 5.047 1 98.19 99 CYS B CA 1
ATOM 2583 C C . CYS B 1 99 ? -24.359 2.041 6.32 1 98.19 99 CYS B C 1
ATOM 2585 O O . CYS B 1 99 ? -25.469 2.559 6.449 1 98.19 99 CYS B O 1
ATOM 2587 N N . GLN B 1 100 ? -23.469 2 7.242 1 98.19 100 GLN B N 1
ATOM 2588 C CA . GLN B 1 100 ? -23.422 2.889 8.398 1 98.19 100 GLN B CA 1
ATOM 2589 C C . GLN B 1 100 ? -22.203 3.807 8.344 1 98.19 100 GLN B C 1
ATOM 2591 O O . GLN B 1 100 ? -21.078 3.336 8.219 1 98.19 100 GLN B O 1
ATOM 2596 N N . LEU B 1 101 ? -22.516 5.168 8.453 1 98 101 LEU B N 1
ATOM 2597 C CA . LEU B 1 101 ? -21.438 6.141 8.297 1 98 101 LEU B CA 1
ATOM 2598 C C . LEU B 1 101 ? -21.469 7.172 9.422 1 98 101 LEU B C 1
ATOM 2600 O O . LEU B 1 101 ? -22.5 7.371 10.062 1 98 101 LEU B O 1
ATOM 2604 N N . ILE B 1 102 ? -20.297 7.695 9.656 1 97.56 102 ILE B N 1
ATOM 2605 C CA . ILE B 1 102 ? -20.172 8.914 10.445 1 97.56 102 ILE B CA 1
ATOM 2606 C C . ILE B 1 102 ? -19.766 10.078 9.539 1 97.56 102 ILE B C 1
ATOM 2608 O O . ILE B 1 102 ? -18.781 9.977 8.797 1 97.56 102 ILE B O 1
ATOM 2612 N N . GLN B 1 103 ? -20.562 11.102 9.5 1 97.44 103 GLN B N 1
ATOM 2613 C CA . GLN B 1 103 ? -20.156 12.289 8.766 1 97.44 103 GLN B CA 1
ATOM 2614 C C . GLN B 1 103 ? -19.531 13.328 9.695 1 97.44 103 GLN B C 1
ATOM 2616 O O . GLN B 1 103 ? -20 13.516 10.82 1 97.44 103 GLN B O 1
ATOM 2621 N N . ILE B 1 104 ? -18.484 13.945 9.273 1 95.94 104 ILE B N 1
ATOM 2622 C CA . ILE B 1 104 ? -17.734 14.906 10.062 1 95.94 104 ILE B CA 1
ATOM 2623 C C . ILE B 1 104 ? -17.688 16.25 9.336 1 95.94 104 ILE B C 1
ATOM 2625 O O . ILE B 1 104 ? -17.328 16.312 8.156 1 95.94 104 ILE B O 1
ATOM 2629 N N . LYS B 1 105 ? -18.047 17.312 10.016 1 95.62 105 LYS B N 1
ATOM 2630 C CA . LYS B 1 105 ? -18 18.641 9.422 1 95.62 105 LYS B CA 1
ATOM 2631 C C . LYS B 1 105 ? -16.578 19.078 9.125 1 95.62 105 LYS B C 1
ATOM 2633 O O . LYS B 1 105 ? -15.742 19.141 10.031 1 95.62 105 LYS B O 1
ATOM 2638 N N . MET B 1 106 ? -16.406 19.422 7.84 1 92.81 106 MET B N 1
ATOM 2639 C CA . MET B 1 106 ? -15.047 19.766 7.414 1 92.81 106 MET B CA 1
ATOM 2640 C C . MET B 1 106 ? -14.555 21.031 8.109 1 92.81 106 MET B C 1
ATOM 2642 O O . MET B 1 106 ? -13.398 21.109 8.523 1 92.81 106 MET B O 1
ATOM 2646 N N . SER B 1 107 ? -15.383 21.969 8.297 1 91.56 107 SER B N 1
ATOM 2647 C CA . SER B 1 107 ? -15.016 23.266 8.883 1 91.56 107 SER B CA 1
ATOM 2648 C C . SER B 1 107 ? -14.523 23.094 10.32 1 91.56 107 SER B C 1
ATOM 2650 O O . SER B 1 107 ? -13.562 23.734 10.727 1 91.56 107 SER B O 1
ATOM 2652 N N . THR B 1 108 ? -15.164 22.203 11.031 1 92.94 108 THR B N 1
ATOM 2653 C CA . THR B 1 108 ? -14.773 21.969 12.422 1 92.94 108 THR B CA 1
ATOM 2654 C C . THR B 1 108 ? -13.398 21.312 12.492 1 92.94 108 THR B C 1
ATOM 2656 O O . THR B 1 108 ? -12.555 21.703 13.297 1 92.94 108 THR B O 1
ATOM 2659 N N . PHE B 1 109 ? -13.203 20.312 11.664 1 92.12 109 PHE B N 1
ATOM 2660 C CA . PHE B 1 109 ? -11.922 19.625 11.609 1 92.12 109 PHE B CA 1
ATOM 2661 C C . PHE B 1 109 ? -10.797 20.594 11.266 1 92.12 109 PHE B C 1
ATOM 2663 O O . PHE B 1 109 ? -9.766 20.609 11.938 1 92.12 109 PHE B O 1
ATOM 2670 N N . LEU B 1 110 ? -11.07 21.422 10.32 1 89.81 110 LEU B N 1
ATOM 2671 C CA . LEU B 1 110 ? -10.094 22.406 9.875 1 89.81 110 LEU B CA 1
ATOM 2672 C C . LEU B 1 110 ? -9.766 23.391 10.984 1 89.81 110 LEU B C 1
ATOM 2674 O O . LEU B 1 110 ? -8.602 23.734 11.195 1 89.81 110 LEU B O 1
ATOM 2678 N N . LYS B 1 111 ? -10.727 23.812 11.625 1 90.62 111 LYS B N 1
ATOM 2679 C CA . LYS B 1 111 ? -10.547 24.766 12.711 1 90.62 111 LYS B CA 1
ATOM 2680 C C . LYS B 1 111 ? -9.672 24.188 13.812 1 90.62 111 LYS B C 1
ATOM 2682 O O . LYS B 1 111 ? -8.797 24.875 14.352 1 90.62 111 LYS B O 1
ATOM 2687 N N . LEU B 1 112 ? -9.922 22.938 14.117 1 90.94 112 LEU B N 1
ATOM 2688 C CA . LEU B 1 112 ? -9.148 22.281 15.164 1 90.94 112 LEU B CA 1
ATOM 2689 C C . LEU B 1 112 ? -7.684 22.156 14.766 1 90.94 112 LEU B C 1
ATOM 2691 O O . LEU B 1 112 ? -6.789 22.359 15.594 1 90.94 112 LEU B O 1
ATOM 2695 N N . LEU B 1 113 ? -7.457 21.828 13.5 1 88.75 113 LEU B N 1
ATOM 2696 C CA . LEU B 1 113 ? -6.09 21.703 13.016 1 88.75 113 LEU B CA 1
ATOM 2697 C C . LEU B 1 113 ? -5.398 23.062 12.977 1 88.75 113 LEU B C 1
ATOM 2699 O O . LEU B 1 113 ? -4.203 23.156 13.273 1 88.75 113 LEU B O 1
ATOM 2703 N N . ASP B 1 114 ? -6.152 24.031 12.609 1 85.75 114 ASP B N 1
ATOM 2704 C CA . ASP B 1 114 ? -5.625 25.391 12.539 1 85.75 114 ASP B CA 1
ATOM 2705 C C . ASP B 1 114 ? -5.203 25.891 13.922 1 85.75 114 ASP B C 1
ATOM 2707 O O . ASP B 1 114 ? -4.246 26.656 14.047 1 85.75 114 ASP B O 1
ATOM 2711 N N . GLN B 1 115 ? -5.887 25.438 14.891 1 86.5 115 GLN B N 1
ATOM 2712 C CA . GLN B 1 115 ? -5.652 25.906 16.25 1 86.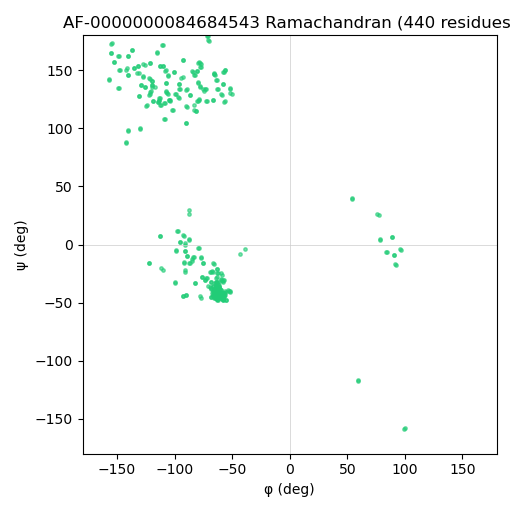5 115 GLN B CA 1
ATOM 2713 C C . GLN B 1 115 ? -4.523 25.125 16.922 1 86.5 115 GLN B C 1
ATOM 2715 O O . GLN B 1 115 ? -4.008 25.531 17.953 1 86.5 115 GLN B O 1
ATOM 2720 N N . SER B 1 116 ? -4.184 24.094 16.312 1 86.81 116 SER B N 1
ATOM 2721 C CA . SER B 1 116 ? -3.156 23.281 16.953 1 86.81 116 SER B CA 1
ATOM 2722 C C . SER B 1 116 ? -2.205 22.688 15.922 1 86.81 116 SER B C 1
ATOM 2724 O O . SER B 1 116 ? -2.334 21.516 15.555 1 86.81 116 SER B O 1
ATOM 2726 N N . PRO B 1 117 ? -1.223 23.438 15.617 1 83.62 117 PRO B N 1
ATOM 2727 C CA . PRO B 1 117 ? -0.225 22.922 14.672 1 83.62 117 PRO B CA 1
ATOM 2728 C C . PRO B 1 117 ? 0.448 21.641 15.172 1 83.62 117 PRO B C 1
ATOM 2730 O O . PRO B 1 117 ? 0.833 20.781 14.367 1 83.62 117 PRO B O 1
ATOM 2733 N N . ALA B 1 118 ? 0.543 21.562 16.469 1 84.25 118 ALA B N 1
ATOM 2734 C CA . ALA B 1 118 ? 1.136 20.359 17.047 1 84.25 118 ALA B CA 1
ATOM 2735 C C . ALA B 1 118 ? 0.329 19.125 16.688 1 84.25 118 ALA B C 1
ATOM 2737 O O . ALA B 1 118 ? 0.898 18.062 16.438 1 84.25 118 ALA B O 1
ATOM 2738 N N . THR B 1 119 ? -0.922 19.234 16.641 1 88.62 119 THR B N 1
ATOM 2739 C CA . THR B 1 119 ? -1.789 18.125 16.281 1 88.62 119 THR B CA 1
ATOM 2740 C C . THR B 1 119 ? -1.59 17.734 14.812 1 88.62 119 THR B C 1
ATOM 2742 O O . THR B 1 119 ? -1.534 16.562 14.469 1 88.62 119 THR B O 1
ATOM 2745 N N . CYS B 1 120 ? -1.468 18.688 13.992 1 89.19 120 CYS B N 1
ATOM 2746 C CA . CYS B 1 120 ? -1.207 18.453 12.578 1 89.19 120 CYS B CA 1
ATOM 2747 C C . CYS B 1 120 ? 0.059 17.625 12.391 1 89.19 120 CYS B C 1
ATOM 2749 O O . CYS B 1 120 ? 0.066 16.656 11.625 1 89.19 120 CYS B O 1
ATOM 2751 N N . LEU B 1 121 ? 1.007 18 13.133 1 87.94 121 LEU B N 1
ATOM 2752 C CA . LEU B 1 121 ? 2.291 17.312 13.031 1 87.94 121 LEU B CA 1
ATOM 2753 C C . LEU B 1 121 ? 2.176 15.867 13.492 1 87.94 121 LEU B C 1
ATOM 2755 O O . LEU B 1 121 ? 2.77 14.969 12.891 1 87.94 121 LEU B O 1
ATOM 2759 N N . LYS B 1 122 ? 1.483 15.672 14.523 1 90 122 LYS B N 1
ATOM 2760 C CA . LYS B 1 122 ? 1.282 14.312 15.023 1 90 122 LYS B CA 1
ATOM 2761 C C . LYS B 1 122 ? 0.555 13.453 14 1 90 122 LYS B C 1
ATOM 2763 O O . LYS B 1 122 ? 0.904 12.281 13.805 1 90 122 LYS B O 1
ATOM 2768 N N . ILE B 1 123 ? -0.408 14.008 13.375 1 92.88 123 ILE B N 1
ATOM 2769 C CA . ILE B 1 123 ? -1.155 13.281 12.352 1 92.88 123 ILE B CA 1
ATOM 2770 C C . ILE B 1 123 ? -0.243 12.977 11.164 1 92.88 123 ILE B C 1
ATOM 2772 O O . ILE B 1 123 ? -0.248 11.867 10.641 1 92.88 123 ILE B O 1
ATOM 2776 N N . LEU B 1 124 ? 0.504 13.969 10.781 1 92.62 124 LEU B N 1
ATOM 2777 C CA . LEU B 1 124 ? 1.443 13.789 9.68 1 92.62 124 LEU B CA 1
ATOM 2778 C C . LEU B 1 124 ? 2.41 12.641 9.969 1 92.62 124 LEU B C 1
ATOM 2780 O O . LEU B 1 124 ? 2.682 11.812 9.102 1 92.62 124 LEU B O 1
ATOM 2784 N N . ALA B 1 125 ? 2.875 12.562 11.156 1 91 125 ALA B N 1
ATOM 2785 C CA . ALA B 1 125 ? 3.799 11.508 11.562 1 91 125 ALA B CA 1
ATOM 2786 C C . ALA B 1 125 ? 3.139 10.133 11.469 1 91 125 ALA B C 1
ATOM 2788 O O . ALA B 1 125 ? 3.736 9.188 10.953 1 91 125 ALA B O 1
ATOM 2789 N N . LYS B 1 126 ? 1.996 10.047 11.93 1 92.94 126 LYS B N 1
ATOM 2790 C CA . LYS B 1 126 ? 1.264 8.781 11.883 1 92.94 126 LYS B CA 1
ATOM 2791 C C . LYS B 1 126 ? 1.001 8.352 10.445 1 92.94 126 LYS B C 1
ATOM 2793 O O . LYS B 1 126 ? 1.124 7.176 10.109 1 92.94 126 LYS B O 1
ATOM 2798 N N . MET B 1 127 ? 0.672 9.289 9.641 1 94.38 127 MET B N 1
ATOM 2799 C CA . MET B 1 127 ? 0.431 8.984 8.234 1 94.38 127 MET B CA 1
ATOM 2800 C C . MET B 1 127 ? 1.715 8.531 7.551 1 94.38 127 MET B C 1
ATOM 2802 O O . MET B 1 127 ? 1.694 7.617 6.727 1 94.38 127 MET B O 1
ATOM 2806 N N . SER B 1 128 ? 2.746 9.219 7.84 1 93.56 128 SER B N 1
ATOM 2807 C CA . SER B 1 128 ? 4.035 8.812 7.285 1 93.56 128 SER B CA 1
ATOM 2808 C C . SER B 1 128 ? 4.355 7.363 7.637 1 93.56 128 SER B C 1
ATOM 2810 O O . SER B 1 128 ? 4.723 6.578 6.762 1 93.56 128 SER B O 1
ATOM 2812 N N . GLN B 1 129 ? 4.184 7.035 8.875 1 93.62 129 GLN B N 1
ATOM 2813 C CA . GLN B 1 129 ? 4.434 5.672 9.328 1 93.62 129 GLN B CA 1
ATOM 2814 C C . GLN B 1 129 ? 3.541 4.68 8.586 1 93.62 129 GLN B C 1
ATOM 2816 O O . GLN B 1 129 ? 4.004 3.619 8.156 1 93.62 129 GLN B O 1
ATOM 2821 N N . ARG B 1 130 ? 2.318 5.051 8.477 1 95.5 130 ARG B N 1
ATOM 2822 C CA . ARG B 1 130 ? 1.379 4.184 7.77 1 95.5 130 ARG B CA 1
ATOM 2823 C C . ARG B 1 130 ? 1.772 4.027 6.305 1 95.5 130 ARG B C 1
ATOM 2825 O O . ARG B 1 130 ? 1.683 2.934 5.746 1 95.5 130 ARG B O 1
ATOM 2832 N N . LEU B 1 131 ? 2.162 5.09 5.676 1 96.06 131 LEU B N 1
ATOM 2833 C CA . LEU B 1 131 ? 2.59 5.047 4.281 1 96.06 131 LEU B CA 1
ATOM 2834 C C . LEU B 1 131 ? 3.811 4.148 4.113 1 96.06 131 LEU B C 1
ATOM 2836 O O . LEU B 1 131 ? 3.865 3.338 3.184 1 96.06 131 LEU B O 1
ATOM 2840 N N . HIS B 1 132 ? 4.762 4.297 5.012 1 95.62 132 HIS B N 1
ATOM 2841 C CA . HIS B 1 132 ? 5.93 3.426 4.98 1 95.62 132 HIS B CA 1
ATOM 2842 C C . HIS B 1 132 ? 5.527 1.96 5.105 1 95.62 132 HIS B C 1
ATOM 2844 O O . HIS B 1 132 ? 6.004 1.114 4.348 1 95.62 132 HIS B O 1
ATOM 2850 N N . GLY B 1 133 ? 4.656 1.678 6.023 1 96.5 133 GLY B N 1
ATOM 2851 C CA . GLY B 1 133 ? 4.145 0.325 6.168 1 96.5 133 GLY B CA 1
ATOM 2852 C C . GLY B 1 133 ? 3.477 -0.2 4.914 1 96.5 133 GLY B C 1
ATOM 2853 O O . GLY B 1 133 ? 3.688 -1.351 4.523 1 96.5 133 GLY B O 1
ATOM 2854 N N . SER B 1 134 ? 2.713 0.646 4.301 1 96.81 134 SER B N 1
ATOM 2855 C CA . SER B 1 134 ? 2.002 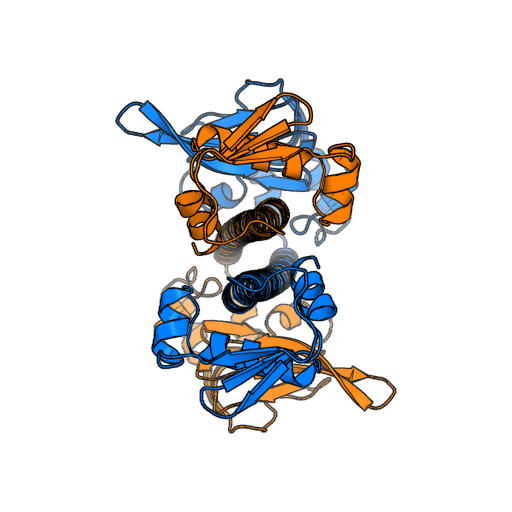0.256 3.088 1 96.81 134 SER B CA 1
ATOM 2856 C C . SER B 1 134 ? 2.971 -0.033 1.948 1 96.81 134 SER B C 1
ATOM 2858 O O . SER B 1 134 ? 2.779 -0.987 1.19 1 96.81 134 SER B O 1
ATOM 2860 N N . ILE B 1 135 ? 3.943 0.771 1.827 1 95.62 135 ILE B N 1
ATOM 2861 C CA . ILE B 1 135 ? 4.949 0.586 0.787 1 95.62 135 ILE B CA 1
ATOM 2862 C C . ILE B 1 135 ? 5.668 -0.746 0.994 1 95.62 135 ILE B C 1
ATOM 2864 O O . ILE B 1 135 ? 5.867 -1.505 0.043 1 95.62 135 ILE B O 1
ATOM 2868 N N . GLN B 1 136 ? 6.008 -1.068 2.188 1 95.69 136 GLN B N 1
ATOM 2869 C CA . GLN B 1 136 ? 6.645 -2.342 2.502 1 95.69 136 GLN B CA 1
ATOM 2870 C C . GLN B 1 136 ? 5.727 -3.514 2.17 1 95.69 136 GLN B C 1
ATOM 2872 O O . GLN B 1 136 ? 6.176 -4.531 1.634 1 95.69 136 GLN B O 1
ATOM 2877 N N . GLU B 1 137 ? 4.496 -3.377 2.521 1 96.31 137 GLU B N 1
ATOM 2878 C CA . GLU B 1 137 ? 3.525 -4.426 2.23 1 96.31 137 GLU B CA 1
ATOM 2879 C C . GLU B 1 137 ? 3.377 -4.641 0.727 1 96.31 137 GLU B C 1
ATOM 2881 O O . GLU B 1 137 ? 3.316 -5.781 0.26 1 96.31 137 GLU B O 1
ATOM 2886 N N . ILE B 1 138 ? 3.285 -3.594 -0.001 1 96 138 ILE B N 1
ATOM 2887 C CA . ILE B 1 138 ? 3.193 -3.662 -1.455 1 96 138 ILE B CA 1
ATOM 2888 C C . ILE B 1 138 ? 4.41 -4.398 -2.014 1 96 138 ILE B C 1
ATOM 2890 O O . ILE B 1 138 ? 4.273 -5.289 -2.855 1 96 138 ILE B O 1
ATOM 2894 N N . ASP B 1 139 ? 5.562 -4.02 -1.547 1 92.5 139 ASP B N 1
ATOM 2895 C CA . ASP B 1 139 ? 6.793 -4.672 -1.985 1 92.5 139 ASP B CA 1
ATOM 2896 C C . ASP B 1 139 ? 6.754 -6.172 -1.7 1 92.5 139 ASP B C 1
ATOM 2898 O O . ASP B 1 139 ? 7.117 -6.98 -2.555 1 92.5 139 ASP B O 1
ATOM 2902 N N . GLN B 1 140 ? 6.352 -6.5 -0.551 1 92.88 140 GLN B N 1
ATOM 2903 C CA . GLN B 1 140 ? 6.281 -7.902 -0.151 1 92.88 140 GLN B CA 1
ATOM 2904 C C . GLN B 1 140 ? 5.297 -8.672 -1.026 1 92.88 140 GLN B C 1
ATOM 2906 O O . GLN B 1 140 ? 5.602 -9.773 -1.49 1 92.88 140 GLN B O 1
ATOM 2911 N N . LEU B 1 141 ? 4.148 -8.109 -1.246 1 93 141 LEU B N 1
ATOM 2912 C CA . LEU B 1 141 ? 3.129 -8.758 -2.061 1 93 141 LEU B CA 1
ATOM 2913 C C . LEU B 1 141 ? 3.592 -8.898 -3.508 1 93 141 LEU B C 1
ATOM 2915 O O . LEU B 1 141 ? 3.314 -9.906 -4.16 1 93 141 LEU B O 1
ATOM 2919 N N . THR B 1 142 ? 4.211 -7.883 -4.004 1 91.62 142 THR B N 1
ATOM 2920 C CA . THR B 1 142 ? 4.758 -7.922 -5.355 1 91.62 142 THR B CA 1
ATOM 2921 C C . THR B 1 142 ? 5.785 -9.039 -5.492 1 91.62 142 THR B C 1
ATOM 2923 O O . THR B 1 142 ? 5.762 -9.797 -6.465 1 91.62 142 THR B O 1
ATOM 2926 N N . LEU B 1 143 ? 6.625 -9.086 -4.52 1 89.69 143 LEU B N 1
ATOM 2927 C CA . LEU B 1 143 ? 7.629 -10.148 -4.52 1 89.69 143 LEU B CA 1
ATOM 2928 C C . LEU B 1 143 ? 6.969 -11.523 -4.441 1 89.69 143 LEU B C 1
ATOM 2930 O O . LEU B 1 143 ? 7.391 -12.453 -5.129 1 89.69 143 LEU B O 1
ATOM 2934 N N . GLN B 1 144 ? 6.062 -11.617 -3.6 1 90 144 GLN B N 1
ATOM 2935 C CA . GLN B 1 144 ? 5.344 -12.883 -3.461 1 90 144 GLN B CA 1
ATOM 2936 C C . GLN B 1 144 ? 4.695 -13.289 -4.781 1 90 144 GLN B C 1
ATOM 2938 O O . GLN B 1 144 ? 4.777 -14.453 -5.188 1 90 144 GLN B O 1
ATOM 2943 N N . ASN B 1 145 ? 4.055 -12.375 -5.383 1 88.94 145 ASN B N 1
ATOM 2944 C CA . ASN B 1 145 ? 3.428 -12.625 -6.676 1 88.94 145 ASN B CA 1
ATOM 2945 C C . ASN B 1 145 ? 4.453 -13.07 -7.715 1 88.94 145 ASN B C 1
ATOM 2947 O O . ASN B 1 145 ? 4.211 -14.016 -8.469 1 88.94 145 ASN B O 1
ATOM 2951 N N . ALA B 1 146 ? 5.508 -12.406 -7.68 1 90.38 146 ALA B N 1
ATOM 2952 C CA . ALA B 1 146 ? 6.586 -12.766 -8.602 1 90.38 146 ALA B CA 1
ATOM 2953 C C . ALA B 1 146 ? 7.121 -14.156 -8.305 1 90.38 146 ALA B C 1
ATOM 2955 O O . ALA B 1 146 ? 7.383 -14.938 -9.219 1 90.38 146 ALA B O 1
ATOM 2956 N N . THR B 1 147 ? 7.309 -14.398 -7.074 1 90.38 147 THR B N 1
ATOM 2957 C CA . THR B 1 147 ? 7.797 -15.711 -6.66 1 90.38 147 THR B CA 1
ATOM 2958 C C . THR B 1 147 ? 6.852 -16.812 -7.129 1 90.38 147 THR B C 1
ATOM 2960 O O . THR B 1 147 ? 7.297 -17.844 -7.633 1 90.38 147 THR B O 1
ATOM 2963 N N . MET B 1 148 ? 5.668 -16.594 -6.98 1 87.5 148 MET B N 1
ATOM 2964 C CA . MET B 1 148 ? 4.672 -17.578 -7.41 1 87.5 148 MET B CA 1
ATOM 2965 C C . MET B 1 148 ? 4.762 -17.812 -8.914 1 87.5 148 MET B C 1
ATOM 2967 O O . MET B 1 148 ? 4.688 -18.953 -9.367 1 87.5 148 MET B O 1
ATOM 2971 N N . ARG B 1 149 ? 4.941 -16.812 -9.609 1 86.81 149 ARG B N 1
ATOM 2972 C CA . ARG B 1 149 ? 5.066 -16.953 -11.055 1 86.81 149 ARG B CA 1
ATOM 2973 C C . ARG B 1 149 ? 6.309 -17.766 -11.422 1 86.81 149 ARG B C 1
ATOM 2975 O O . ARG B 1 149 ? 6.266 -18.609 -12.32 1 86.81 149 ARG B O 1
ATOM 2982 N N . VAL B 1 150 ? 7.34 -17.5 -10.766 1 88.69 150 VAL B N 1
ATOM 2983 C CA . VAL B 1 150 ? 8.586 -18.203 -11.023 1 88.69 150 VAL B CA 1
ATOM 2984 C C . VAL B 1 150 ? 8.438 -19.688 -10.672 1 88.69 150 VAL B C 1
ATOM 2986 O O . VAL B 1 150 ? 8.812 -20.562 -11.453 1 88.69 150 VAL B O 1
ATOM 2989 N N . VAL B 1 151 ? 7.883 -19.953 -9.578 1 88.12 151 VAL B N 1
ATOM 2990 C CA . VAL B 1 151 ? 7.711 -21.328 -9.117 1 88.12 151 VAL B CA 1
ATOM 2991 C C . VAL B 1 151 ? 6.754 -22.062 -10.055 1 88.12 151 VAL B C 1
ATOM 2993 O O . VAL B 1 151 ? 6.996 -23.219 -10.406 1 88.12 151 VAL B O 1
ATOM 2996 N N . GLN B 1 152 ? 5.727 -21.453 -10.43 1 83.19 152 GLN B N 1
ATOM 2997 C CA . GLN B 1 152 ? 4.785 -22.062 -11.359 1 83.19 152 GLN B CA 1
ATOM 2998 C C . GLN B 1 152 ? 5.457 -22.406 -12.688 1 83.19 152 GLN B C 1
ATOM 3000 O O . GLN B 1 152 ? 5.195 -23.469 -13.266 1 83.19 152 GLN B O 1
ATOM 3005 N N . PHE B 1 153 ? 6.199 -21.5 -13.094 1 83.69 153 PHE B N 1
ATOM 3006 C CA . PHE B 1 153 ? 6.949 -21.75 -14.32 1 83.69 153 PHE B CA 1
ATOM 3007 C C . PHE B 1 153 ? 7.852 -22.969 -14.164 1 83.69 153 PHE B C 1
ATOM 3009 O O . PHE B 1 153 ? 7.949 -23.797 -15.07 1 83.69 153 PHE B O 1
ATOM 3016 N N . MET B 1 154 ? 8.469 -23.062 -13.047 1 85.5 154 MET B N 1
ATOM 3017 C CA . MET B 1 154 ? 9.367 -24.172 -12.773 1 85.5 154 MET B CA 1
ATOM 3018 C C . MET B 1 154 ? 8.594 -25.5 -12.75 1 85.5 154 MET B C 1
ATOM 3020 O O . MET B 1 154 ? 9.102 -26.516 -13.203 1 85.5 154 MET B O 1
ATOM 3024 N N . LEU B 1 155 ? 7.426 -25.406 -12.297 1 83.69 155 LEU B N 1
ATOM 3025 C CA . LEU B 1 155 ? 6.656 -26.625 -12.078 1 83.69 155 LEU B CA 1
ATOM 3026 C C . LEU B 1 155 ? 5.871 -27 -13.328 1 83.69 155 LEU B C 1
ATOM 3028 O O . LEU B 1 155 ? 5.348 -28.109 -13.43 1 83.69 155 LEU B O 1
ATOM 3032 N N . GLN B 1 156 ? 5.926 -26.047 -14.172 1 77.19 156 GLN B N 1
ATOM 3033 C CA . GLN B 1 156 ? 5.152 -26.297 -15.383 1 77.19 156 GLN B CA 1
ATOM 3034 C C . GLN B 1 156 ? 5.586 -27.594 -16.062 1 77.19 156 GLN B C 1
ATOM 3036 O O . GLN B 1 156 ? 6.777 -27.797 -16.312 1 77.19 156 GLN B O 1
ATOM 3041 N N . GLY B 1 157 ? 4.664 -28.469 -16.25 1 72.62 157 GLY B N 1
ATOM 3042 C CA . GLY B 1 157 ? 4.922 -29.703 -16.984 1 72.62 157 GLY B CA 1
ATOM 3043 C C . GLY B 1 157 ? 5.383 -30.844 -16.094 1 72.62 157 GLY B C 1
ATOM 3044 O O . GLY B 1 157 ? 5.594 -31.953 -16.562 1 72.62 157 GLY B O 1
ATOM 3045 N N . ILE B 1 158 ? 5.645 -30.531 -14.891 1 79.19 158 ILE B N 1
ATOM 3046 C CA . ILE B 1 158 ? 6.051 -31.594 -13.977 1 79.19 158 ILE B CA 1
ATOM 3047 C C . ILE B 1 158 ? 4.82 -32.344 -13.477 1 79.19 158 ILE B C 1
ATOM 3049 O O . ILE B 1 158 ? 3.898 -31.75 -12.922 1 79.19 158 ILE B O 1
ATOM 3053 N N . THR B 1 159 ? 4.859 -33.594 -13.711 1 76.25 159 THR B N 1
ATOM 3054 C CA . THR B 1 159 ? 3.719 -34.406 -13.336 1 76.25 159 THR B CA 1
ATOM 3055 C C . THR B 1 159 ? 3.713 -34.688 -11.836 1 76.25 159 THR B C 1
ATOM 3057 O O . THR B 1 159 ? 4.742 -34.531 -11.172 1 76.25 159 THR B O 1
ATOM 3060 N N . ASN B 1 160 ? 2.57 -34.969 -11.297 1 73.94 160 ASN B N 1
ATOM 3061 C CA . ASN B 1 160 ? 2.41 -35.188 -9.867 1 73.94 160 ASN B CA 1
ATOM 3062 C C . ASN B 1 160 ? 3.201 -36.406 -9.398 1 73.94 160 ASN B C 1
ATOM 3064 O O . ASN B 1 160 ? 3.5 -36.531 -8.211 1 73.94 160 ASN B O 1
ATOM 3068 N N . ASP B 1 161 ? 3.555 -37.344 -10.352 1 78.88 161 ASP B N 1
ATOM 3069 C CA . ASP B 1 161 ? 4.246 -38.562 -9.984 1 78.88 161 ASP B CA 1
ATOM 3070 C C . ASP B 1 161 ? 5.762 -38.375 -10.039 1 78.88 161 ASP B C 1
ATOM 3072 O O . ASP B 1 161 ? 6.512 -39.312 -9.734 1 78.88 161 ASP B O 1
ATOM 3076 N N . ALA B 1 162 ? 6.109 -37.188 -10.375 1 84.19 162 ALA B N 1
ATOM 3077 C CA . ALA B 1 162 ? 7.547 -36.906 -10.422 1 84.19 162 ALA B CA 1
ATOM 3078 C C . ALA B 1 162 ? 8.164 -37 -9.031 1 84.19 162 ALA B C 1
ATOM 3080 O O . ALA B 1 162 ? 7.504 -36.656 -8.039 1 84.19 162 ALA B O 1
ATOM 3081 N N . LEU B 1 163 ? 9.414 -37.469 -8.984 1 88.38 163 LEU B N 1
ATOM 3082 C CA . LEU B 1 163 ? 10.086 -37.625 -7.703 1 88.38 163 LEU B CA 1
ATOM 3083 C C . LEU B 1 163 ? 11.172 -36.562 -7.527 1 88.38 163 LEU B C 1
ATOM 3085 O O . LEU B 1 163 ? 11.719 -36.062 -8.508 1 88.38 163 LEU B O 1
ATOM 3089 N N . SER B 1 164 ? 11.398 -36.219 -6.328 1 90.56 164 SER B N 1
ATOM 3090 C CA . SER B 1 164 ? 12.508 -35.312 -5.992 1 90.56 164 SER B CA 1
ATOM 3091 C C . SER B 1 164 ? 13.82 -36.094 -5.875 1 90.56 164 SER B C 1
ATOM 3093 O O . SER B 1 164 ? 13.828 -37.25 -5.445 1 90.56 164 SER B O 1
ATOM 3095 N N . PRO B 1 165 ? 14.984 -35.656 -6.203 1 92.75 165 PRO B N 1
ATOM 3096 C CA . PRO B 1 165 ? 15.109 -34.344 -6.828 1 92.75 165 PRO B CA 1
ATOM 3097 C C . PRO B 1 165 ? 14.719 -34.344 -8.305 1 92.75 165 PRO B C 1
ATOM 3099 O O . PRO B 1 165 ? 14.758 -35.406 -8.953 1 92.75 165 PRO B O 1
ATOM 3102 N N . TYR B 1 166 ? 14.266 -33.219 -8.852 1 92.12 166 TYR B N 1
ATOM 3103 C CA . TYR B 1 166 ? 13.859 -33.062 -10.242 1 92.12 166 TYR B CA 1
ATOM 3104 C C . TYR B 1 166 ? 14.672 -31.984 -10.938 1 92.12 166 TYR B C 1
ATOM 3106 O O . TYR B 1 166 ? 14.789 -30.875 -10.43 1 92.12 166 TYR B O 1
ATOM 3114 N N . LYS B 1 167 ? 15.172 -32.25 -12.055 1 92.5 167 LYS B N 1
ATOM 3115 C CA . LYS B 1 167 ? 16.031 -31.312 -12.75 1 92.5 167 LYS B CA 1
ATOM 3116 C C . LYS B 1 167 ? 15.312 -30.688 -13.945 1 92.5 167 LYS B C 1
ATOM 3118 O O . LYS B 1 167 ? 14.625 -31.375 -14.695 1 92.5 167 LYS B O 1
ATOM 3123 N N . ILE B 1 168 ? 15.453 -29.375 -13.969 1 88.94 168 ILE B N 1
ATOM 3124 C CA . ILE B 1 168 ? 14.914 -28.656 -15.117 1 88.94 168 ILE B CA 1
ATOM 3125 C C . ILE B 1 168 ? 16.031 -27.859 -15.789 1 88.94 168 ILE B C 1
ATOM 3127 O O . ILE B 1 168 ? 16.938 -27.359 -15.125 1 88.94 168 ILE B O 1
ATOM 3131 N N . GLN B 1 169 ? 15.938 -27.812 -17.109 1 88 169 GLN B N 1
ATOM 3132 C CA . GLN B 1 169 ? 16.906 -27.047 -17.875 1 88 169 GLN B CA 1
ATOM 3133 C C . GLN B 1 169 ? 16.25 -25.844 -18.547 1 88 169 GLN B C 1
ATOM 3135 O O . GLN B 1 169 ? 15.258 -26 -19.266 1 88 169 GLN B O 1
ATOM 3140 N N . TRP B 1 170 ? 16.766 -24.719 -18.172 1 81.44 170 TRP B N 1
ATOM 3141 C CA . TRP B 1 170 ? 16.266 -23.516 -18.828 1 81.44 170 TRP B CA 1
ATOM 3142 C C . TRP B 1 170 ? 17.031 -23.25 -20.125 1 81.44 170 TRP B C 1
ATOM 3144 O O . TRP B 1 170 ? 18.266 -23.312 -20.156 1 81.44 170 TRP B O 1
ATOM 3154 N N . THR B 1 171 ? 16.297 -23.062 -21.172 1 78.69 171 THR B N 1
ATOM 3155 C CA . THR B 1 171 ? 16.922 -22.844 -22.469 1 78.69 171 THR B CA 1
ATOM 3156 C C . THR B 1 171 ? 17.141 -21.359 -22.734 1 78.69 171 THR B C 1
ATOM 3158 O O . THR B 1 171 ? 17.984 -20.984 -23.562 1 78.69 171 THR B O 1
ATOM 3161 N N . ALA B 1 172 ? 16.422 -20.562 -22.094 1 82 172 ALA B N 1
ATOM 3162 C CA . ALA B 1 172 ? 16.531 -19.125 -22.297 1 82 172 ALA B CA 1
ATOM 3163 C C . ALA B 1 172 ? 17.359 -18.469 -21.203 1 82 172 ALA B C 1
ATOM 3165 O O . ALA B 1 172 ? 17.406 -18.969 -20.078 1 82 172 ALA B O 1
ATOM 3166 N N . PRO B 1 173 ? 18.031 -17.375 -21.703 1 84.12 173 PRO B N 1
ATOM 3167 C CA . PRO B 1 173 ? 18.75 -16.609 -20.672 1 84.12 173 PRO B CA 1
ATOM 3168 C C . PRO B 1 173 ? 17.828 -16.141 -19.547 1 84.12 173 PRO B C 1
ATOM 3170 O O . PRO B 1 173 ? 16.641 -15.93 -19.766 1 84.12 173 PRO B O 1
ATOM 3173 N N . LYS B 1 174 ? 18.5 -16.031 -18.328 1 83.94 174 LYS B N 1
ATOM 3174 C CA . LYS B 1 174 ? 17.75 -15.617 -17.141 1 83.94 174 LYS B CA 1
ATOM 3175 C C . LYS B 1 174 ? 17 -14.312 -17.391 1 83.94 174 LYS B C 1
ATOM 3177 O O . LYS B 1 174 ? 15.859 -14.156 -16.953 1 83.94 174 LYS B O 1
ATOM 3182 N N . ALA B 1 175 ? 17.625 -13.422 -18.094 1 86.06 175 ALA B N 1
ATOM 3183 C CA . ALA B 1 175 ? 17 -12.141 -18.375 1 86.06 175 ALA B CA 1
ATOM 3184 C C . ALA B 1 175 ? 15.758 -12.312 -19.25 1 86.06 175 ALA B C 1
ATOM 3186 O O . ALA B 1 175 ? 14.758 -11.609 -19.062 1 86.06 175 ALA B O 1
ATOM 3187 N N . THR B 1 176 ? 15.828 -13.188 -20.172 1 86.19 176 THR B N 1
ATOM 3188 C CA . THR B 1 176 ? 14.695 -13.492 -21.047 1 86.19 176 THR B CA 1
ATOM 3189 C C . THR B 1 176 ? 13.555 -14.125 -20.25 1 86.19 176 THR B C 1
ATOM 3191 O O . THR B 1 176 ? 12.391 -13.789 -20.453 1 86.19 176 THR B O 1
ATOM 3194 N N . LEU B 1 177 ? 13.867 -15.008 -19.344 1 85.12 177 LEU B N 1
ATOM 3195 C CA . LEU B 1 177 ? 12.867 -15.648 -18.5 1 85.12 177 LEU B CA 1
ATOM 3196 C C . LEU B 1 177 ? 12.188 -14.641 -17.578 1 85.12 177 LEU B C 1
ATOM 3198 O O . LEU B 1 177 ? 10.969 -14.672 -17.406 1 85.12 177 LEU B O 1
ATOM 3202 N N . ALA B 1 178 ? 12.984 -13.766 -17.031 1 87.81 178 ALA B N 1
ATOM 3203 C CA . ALA B 1 178 ? 12.445 -12.695 -16.188 1 87.81 178 ALA B CA 1
ATOM 3204 C C . ALA B 1 178 ? 11.414 -11.867 -16.938 1 87.81 178 ALA B C 1
ATOM 3206 O O . ALA B 1 178 ? 10.336 -11.57 -16.422 1 87.81 178 ALA B O 1
ATOM 3207 N N . SER B 1 179 ? 11.742 -11.547 -18.156 1 86.31 179 SER B N 1
ATOM 3208 C CA . SER B 1 179 ? 10.852 -10.75 -18.984 1 86.31 179 SER B CA 1
ATOM 3209 C C . SER B 1 179 ? 9.555 -11.492 -19.281 1 86.31 179 SER B C 1
ATOM 3211 O O . SER B 1 179 ? 8.477 -10.906 -19.234 1 86.31 179 SER B O 1
ATOM 3213 N N . ARG B 1 180 ? 9.727 -12.75 -19.547 1 81.56 180 ARG B N 1
ATOM 3214 C CA . ARG B 1 180 ? 8.555 -13.578 -19.828 1 81.56 180 ARG B CA 1
ATOM 3215 C C . ARG B 1 180 ? 7.617 -13.625 -18.625 1 81.56 180 ARG B C 1
ATOM 3217 O O . ARG B 1 180 ? 6.398 -13.703 -18.797 1 81.56 180 ARG B O 1
ATOM 3224 N N . LEU B 1 181 ? 8.195 -13.648 -17.547 1 85.75 181 LEU B N 1
ATOM 3225 C CA . LEU B 1 181 ? 7.414 -13.797 -16.312 1 85.75 181 LEU B CA 1
ATOM 3226 C C . LEU B 1 181 ? 7.062 -12.43 -15.727 1 85.75 181 LEU B C 1
ATOM 3228 O O . LEU B 1 181 ? 6.586 -12.344 -14.594 1 85.75 181 LEU B O 1
ATOM 3232 N N . SER B 1 182 ? 7.34 -11.328 -16.453 1 85.12 182 SER B N 1
ATOM 3233 C CA . SER B 1 182 ? 7.062 -9.953 -16.031 1 85.12 182 SER B CA 1
ATOM 3234 C C . SER B 1 182 ? 7.68 -9.664 -14.672 1 85.12 182 SER B C 1
ATOM 3236 O O . SER B 1 182 ? 7.008 -9.133 -13.781 1 85.12 182 SER B O 1
ATOM 3238 N N . VAL B 1 183 ? 8.797 -10.141 -14.5 1 88.5 183 VAL B N 1
ATOM 3239 C CA . VAL B 1 183 ? 9.586 -9.867 -13.305 1 88.5 183 VAL B CA 1
ATOM 3240 C C . VAL B 1 183 ? 10.898 -9.195 -13.688 1 88.5 183 VAL B C 1
ATOM 3242 O O . VAL B 1 183 ? 11.484 -9.508 -14.727 1 88.5 183 VAL B O 1
ATOM 3245 N N . ARG B 1 184 ? 11.344 -8.195 -12.859 1 87.44 184 ARG B N 1
ATOM 3246 C CA . ARG B 1 184 ? 12.656 -7.602 -13.086 1 87.44 184 ARG B CA 1
ATOM 3247 C C . ARG B 1 184 ? 13.766 -8.633 -12.891 1 87.44 184 ARG B C 1
ATOM 3249 O O . ARG B 1 184 ? 13.656 -9.508 -12.031 1 87.44 184 ARG B O 1
ATOM 3256 N N . PRO B 1 185 ? 14.789 -8.516 -13.766 1 89.19 185 PRO B N 1
ATOM 3257 C CA . PRO B 1 185 ? 15.891 -9.469 -13.648 1 89.19 185 PRO B CA 1
ATOM 3258 C C . PRO B 1 185 ? 16.453 -9.547 -12.234 1 89.19 185 PRO B C 1
ATOM 3260 O O . PRO B 1 185 ? 16.766 -10.641 -11.742 1 89.19 185 PRO B O 1
ATOM 3263 N N . GLU B 1 186 ? 16.547 -8.414 -11.656 1 87.69 186 GLU B N 1
ATOM 3264 C CA . GLU B 1 186 ? 17.062 -8.375 -10.297 1 87.69 186 GLU B CA 1
ATOM 3265 C C . GLU B 1 186 ? 16.156 -9.141 -9.336 1 87.69 186 GLU B C 1
ATOM 3267 O O . GLU B 1 186 ? 16.641 -9.867 -8.461 1 87.69 186 GLU B O 1
ATOM 3272 N N . THR B 1 187 ? 14.938 -8.984 -9.484 1 89.06 187 THR B N 1
ATOM 3273 C CA . THR B 1 187 ? 13.953 -9.672 -8.656 1 89.06 187 THR B CA 1
ATOM 3274 C C . THR B 1 187 ? 13.992 -11.172 -8.906 1 89.06 187 THR B C 1
ATOM 3276 O O . THR B 1 187 ? 13.906 -11.969 -7.965 1 89.06 187 THR B O 1
ATOM 3279 N N . PHE B 1 188 ? 14.148 -11.508 -10.148 1 92.44 188 PHE B N 1
ATOM 3280 C CA . PHE B 1 188 ? 14.258 -12.914 -10.523 1 92.44 188 PHE B CA 1
ATOM 3281 C C . PHE B 1 188 ? 15.43 -13.578 -9.812 1 92.44 188 PHE B C 1
ATOM 3283 O O . PHE B 1 188 ? 15.281 -14.641 -9.211 1 92.44 188 PHE B O 1
ATOM 3290 N N . SER B 1 189 ? 16.531 -12.914 -9.859 1 90.44 189 SER B N 1
ATOM 3291 C CA . SER B 1 189 ? 17.734 -13.43 -9.219 1 90.44 189 SER B CA 1
ATOM 3292 C C . SER B 1 189 ? 17.547 -13.547 -7.711 1 90.44 189 SER B C 1
ATOM 3294 O O . SER B 1 189 ? 18.031 -14.5 -7.094 1 90.44 189 SER B O 1
ATOM 3296 N N . ARG B 1 190 ? 16.906 -12.578 -7.184 1 89.25 190 ARG B N 1
ATOM 3297 C CA . ARG B 1 190 ? 16.641 -12.594 -5.75 1 89.25 190 ARG B CA 1
ATOM 3298 C C . ARG B 1 190 ? 15.75 -13.773 -5.367 1 89.25 190 ARG B C 1
ATOM 3300 O O . ARG B 1 190 ? 15.953 -14.391 -4.316 1 89.25 190 ARG B O 1
ATOM 3307 N N . ILE B 1 191 ? 14.797 -14.031 -6.156 1 92.62 191 ILE B N 1
ATOM 3308 C CA . ILE B 1 191 ? 13.867 -15.133 -5.902 1 92.62 191 ILE B CA 1
ATOM 3309 C C . ILE B 1 191 ? 14.625 -16.453 -5.938 1 92.62 191 ILE B C 1
ATOM 3311 O O . ILE B 1 191 ? 14.469 -17.297 -5.039 1 92.62 191 ILE B O 1
ATOM 3315 N N . LEU B 1 192 ? 15.438 -16.625 -6.949 1 93.38 192 LEU B N 1
ATOM 3316 C CA . LEU B 1 192 ? 16.219 -17.844 -7.066 1 93.38 192 LEU B CA 1
ATOM 3317 C C . LEU B 1 192 ? 17.141 -18.016 -5.871 1 93.38 192 LEU B C 1
ATOM 3319 O O . LEU B 1 192 ? 17.281 -19.125 -5.336 1 93.38 192 LEU B O 1
ATOM 3323 N N . LYS B 1 193 ? 17.75 -17 -5.504 1 93.06 193 LYS B N 1
ATOM 3324 C CA . LYS B 1 193 ? 18.641 -17.031 -4.352 1 93.06 193 LYS B CA 1
ATOM 3325 C C . LYS B 1 193 ? 17.891 -17.422 -3.082 1 93.06 193 LYS B C 1
ATOM 3327 O O . LYS B 1 193 ? 18.375 -18.234 -2.287 1 93.06 193 LYS B O 1
ATOM 3332 N N . GLN B 1 194 ? 16.766 -16.859 -2.92 1 91.88 194 GLN B N 1
ATOM 3333 C CA . GLN B 1 194 ? 15.953 -17.141 -1.743 1 91.88 194 GLN B CA 1
ATOM 3334 C C . GLN B 1 194 ? 15.516 -18.609 -1.72 1 91.88 194 GLN B C 1
ATOM 3336 O O . GLN B 1 194 ? 15.594 -19.266 -0.679 1 91.88 194 GLN B O 1
ATOM 3341 N N . LEU B 1 195 ? 15.055 -19.078 -2.818 1 93.19 195 LEU B N 1
ATOM 3342 C CA . LEU B 1 195 ? 14.617 -20.469 -2.908 1 93.19 195 LEU B CA 1
ATOM 3343 C C . LEU B 1 195 ? 15.773 -21.422 -2.643 1 93.19 195 LEU B C 1
ATOM 3345 O O . LEU B 1 195 ? 15.586 -22.484 -2.047 1 93.19 195 LEU B O 1
ATOM 3349 N N . THR B 1 196 ? 16.953 -21.016 -3.092 1 94.88 196 THR B N 1
ATOM 3350 C CA . THR B 1 196 ? 18.172 -21.797 -2.834 1 94.88 196 THR B CA 1
ATOM 3351 C C . THR B 1 196 ? 18.5 -21.781 -1.345 1 94.88 196 THR B C 1
ATOM 3353 O O . THR B 1 196 ? 18.797 -22.828 -0.767 1 94.88 196 THR B O 1
ATOM 3356 N N . ARG B 1 197 ? 18.406 -20.656 -0.785 1 93 197 ARG B N 1
ATOM 3357 C CA . ARG B 1 197 ? 18.688 -20.516 0.641 1 93 197 ARG B CA 1
ATOM 3358 C C . ARG B 1 197 ? 17.719 -21.344 1.474 1 93 197 ARG B C 1
ATOM 3360 O O . ARG B 1 197 ? 18.094 -21.906 2.502 1 93 197 ARG B O 1
ATOM 3367 N N . ASP B 1 198 ? 16.531 -21.453 1.031 1 91.25 198 ASP B N 1
ATOM 3368 C CA . ASP B 1 198 ? 15.484 -22.188 1.739 1 91.25 198 ASP B CA 1
ATOM 3369 C C . ASP B 1 198 ? 15.625 -23.688 1.515 1 91.25 198 ASP B C 1
ATOM 3371 O O . ASP B 1 198 ? 14.859 -24.469 2.078 1 91.25 198 ASP B O 1
ATOM 3375 N N . GLY B 1 199 ? 16.578 -24.031 0.723 1 92.88 199 GLY B N 1
ATOM 3376 C CA . GLY B 1 199 ? 16.844 -25.438 0.482 1 92.88 199 GLY B CA 1
ATOM 3377 C C . GLY B 1 199 ? 15.836 -26.078 -0.454 1 92.88 199 GLY B C 1
ATOM 3378 O O . GLY B 1 199 ? 15.641 -27.297 -0.416 1 92.88 199 GLY B O 1
ATOM 3379 N N . LEU B 1 200 ? 15.227 -25.328 -1.31 1 94.19 200 LEU B N 1
ATOM 3380 C CA . LEU B 1 200 ? 14.172 -25.859 -2.176 1 94.19 200 LEU B CA 1
ATOM 3381 C C . LEU B 1 200 ? 14.727 -26.172 -3.562 1 94.19 200 LEU B C 1
ATOM 3383 O O . LEU B 1 200 ? 14.234 -27.094 -4.234 1 94.19 200 LEU B O 1
ATOM 3387 N N . ILE B 1 201 ? 15.695 -25.375 -3.967 1 95.38 201 ILE B N 1
ATOM 3388 C CA . ILE B 1 201 ? 16.25 -25.594 -5.297 1 95.38 201 ILE B CA 1
ATOM 3389 C C . ILE B 1 201 ? 17.766 -25.406 -5.262 1 95.38 201 ILE B C 1
ATOM 3391 O O . ILE B 1 201 ? 18.312 -24.906 -4.277 1 95.38 201 ILE B O 1
ATOM 3395 N N . GLU B 1 202 ? 18.422 -25.891 -6.238 1 96 202 GLU B N 1
ATOM 3396 C CA . GLU B 1 202 ? 19.828 -25.609 -6.551 1 96 202 GLU B CA 1
ATOM 3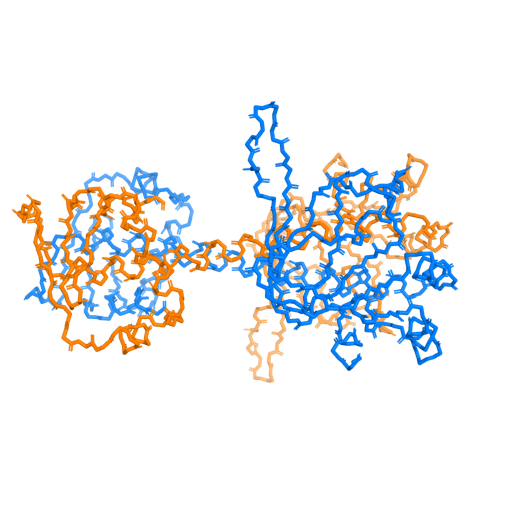397 C C . GLU B 1 202 ? 19.984 -25.125 -7.988 1 96 202 GLU B C 1
ATOM 3399 O O . GLU B 1 202 ? 19.344 -25.656 -8.898 1 96 202 GLU B O 1
ATOM 3404 N N . VAL B 1 203 ? 20.781 -24.094 -8.078 1 93.62 203 VAL B N 1
ATOM 3405 C CA . VAL B 1 203 ? 20.969 -23.531 -9.406 1 93.62 203 VAL B CA 1
ATOM 3406 C C . VAL B 1 203 ? 22.422 -23.719 -9.859 1 93.62 203 VAL B C 1
ATOM 3408 O O . VAL B 1 203 ? 23.344 -23.312 -9.156 1 93.62 203 VAL B O 1
ATOM 3411 N N . GLN B 1 204 ? 22.562 -24.344 -10.945 1 91.44 204 GLN B N 1
ATOM 3412 C CA . GLN B 1 204 ? 23.875 -24.516 -11.586 1 91.44 204 GLN B CA 1
ATOM 3413 C C . GLN B 1 204 ? 23.812 -24.125 -13.062 1 91.44 204 GLN B C 1
ATOM 3415 O O . GLN B 1 204 ? 23.484 -24.969 -13.906 1 91.44 204 GLN B O 1
ATOM 3420 N N . GLY B 1 205 ? 24.281 -22.906 -13.32 1 85.81 205 GLY B N 1
ATOM 3421 C CA . GLY B 1 205 ? 24.188 -22.438 -14.695 1 85.81 205 GLY B CA 1
ATOM 3422 C C . GLY B 1 205 ? 22.75 -22.406 -15.219 1 85.81 205 GLY B C 1
ATOM 3423 O O . GLY B 1 205 ? 21.906 -21.703 -14.664 1 85.81 205 GLY B O 1
ATOM 3424 N N . LYS B 1 206 ? 22.516 -23.219 -16.234 1 87.5 206 LYS B N 1
ATOM 3425 C CA . LYS B 1 206 ? 21.203 -23.25 -16.844 1 87.5 206 LYS B CA 1
ATOM 3426 C C . LYS B 1 206 ? 20.344 -24.375 -16.266 1 87.5 206 LYS B C 1
ATOM 3428 O O . LYS B 1 206 ? 19.188 -24.547 -16.656 1 87.5 206 LYS B O 1
ATOM 3433 N N . THR B 1 207 ? 20.891 -25.047 -15.336 1 91.25 207 THR B N 1
ATOM 3434 C CA . THR B 1 207 ? 20.172 -26.172 -14.758 1 91.25 207 THR B CA 1
ATOM 3435 C C . THR B 1 207 ? 19.672 -25.828 -13.359 1 91.25 207 THR B C 1
ATOM 3437 O O . THR B 1 207 ? 20.438 -25.344 -12.516 1 91.25 207 THR B O 1
ATOM 3440 N N . ILE B 1 208 ? 18.359 -26.094 -13.117 1 93.38 208 ILE B N 1
ATOM 3441 C CA . ILE B 1 208 ? 17.766 -25.953 -11.789 1 93.38 208 ILE B CA 1
ATOM 3442 C C . ILE B 1 208 ? 17.344 -27.312 -11.258 1 93.38 208 ILE B C 1
ATOM 3444 O O . ILE B 1 208 ? 16.625 -28.062 -11.938 1 93.38 208 ILE B O 1
ATOM 3448 N N . THR B 1 209 ? 17.875 -27.609 -10.117 1 95.31 209 THR B N 1
ATOM 3449 C CA . THR B 1 209 ? 17.469 -28.844 -9.445 1 95.31 209 THR B CA 1
ATOM 3450 C C . THR B 1 209 ? 16.469 -28.547 -8.328 1 95.31 209 THR B C 1
ATOM 3452 O O . THR B 1 209 ? 16.812 -27.844 -7.363 1 95.31 209 THR B O 1
ATOM 3455 N N . ILE B 1 210 ? 15.281 -29.031 -8.477 1 94.88 210 ILE B N 1
ATOM 3456 C CA . ILE B 1 210 ? 14.289 -28.922 -7.414 1 94.88 210 ILE B CA 1
ATOM 3457 C C . ILE B 1 210 ? 14.516 -30.031 -6.383 1 94.88 210 ILE B C 1
ATOM 3459 O O . ILE B 1 210 ? 14.32 -31.219 -6.676 1 94.88 210 ILE B O 1
ATOM 3463 N N . LEU B 1 211 ? 14.852 -29.656 -5.227 1 95.62 211 LEU B N 1
ATOM 3464 C CA . LEU B 1 211 ? 15.273 -30.594 -4.199 1 95.62 211 LEU B CA 1
ATOM 3465 C C . LEU B 1 211 ? 14.07 -31.219 -3.5 1 95.62 211 LEU B C 1
ATOM 3467 O O . LEU B 1 211 ? 14.141 -32.344 -3.016 1 95.62 211 LEU B O 1
ATOM 3471 N N . ASP B 1 212 ? 13.031 -30.453 -3.383 1 91.75 212 ASP B N 1
ATOM 3472 C CA . ASP B 1 212 ? 11.797 -30.875 -2.736 1 91.75 212 ASP B CA 1
ATOM 3473 C C . ASP B 1 212 ? 10.57 -30.359 -3.486 1 91.75 212 ASP B C 1
ATOM 3475 O O . ASP B 1 212 ? 10.078 -29.266 -3.199 1 91.75 212 ASP B O 1
ATOM 3479 N N . LEU B 1 213 ? 10.062 -31.234 -4.285 1 88.12 213 LEU B N 1
ATOM 3480 C CA . LEU B 1 213 ? 8.945 -30.859 -5.148 1 88.12 213 LEU B CA 1
ATOM 3481 C C . LEU B 1 213 ? 7.711 -30.516 -4.32 1 88.12 213 LEU B C 1
ATOM 3483 O O . LEU B 1 213 ? 7.023 -29.531 -4.602 1 88.12 213 LEU B O 1
ATOM 3487 N N . GLU B 1 214 ? 7.441 -31.297 -3.348 1 84.31 214 GLU B N 1
ATOM 3488 C CA . GLU B 1 214 ? 6.27 -31.078 -2.51 1 84.31 214 GLU B CA 1
ATOM 3489 C C . GLU B 1 214 ? 6.379 -29.75 -1.756 1 84.31 214 GLU B C 1
ATOM 3491 O O . GLU B 1 214 ? 5.41 -28.984 -1.687 1 84.31 214 GLU B O 1
ATOM 3496 N N . ALA B 1 215 ? 7.52 -29.562 -1.253 1 87.69 215 ALA B N 1
ATOM 3497 C CA . ALA B 1 215 ? 7.738 -28.312 -0.517 1 87.69 215 ALA B CA 1
ATOM 3498 C C . ALA B 1 215 ? 7.617 -27.109 -1.438 1 87.69 215 ALA B C 1
ATOM 3500 O O . ALA B 1 215 ? 7.102 -26.062 -1.036 1 87.69 215 ALA B O 1
ATOM 3501 N N . LEU B 1 216 ? 8.102 -27.188 -2.621 1 87.94 216 LEU B N 1
ATOM 3502 C CA . LEU B 1 216 ? 8.039 -26.094 -3.576 1 87.94 216 LEU B CA 1
ATOM 3503 C C . LEU B 1 216 ? 6.602 -25.812 -3.98 1 87.94 216 LEU B C 1
ATOM 3505 O O . LEU B 1 216 ? 6.203 -24.641 -4.094 1 87.94 216 LEU B O 1
ATOM 3509 N N . ARG B 1 217 ? 5.852 -26.875 -4.133 1 79.94 217 ARG B N 1
ATOM 3510 C CA . ARG B 1 217 ? 4.438 -26.719 -4.457 1 79.94 217 ARG B CA 1
ATOM 3511 C C . ARG B 1 217 ? 3.689 -26.016 -3.324 1 79.94 217 ARG B C 1
ATOM 3513 O O . ARG B 1 217 ? 2.824 -25.188 -3.572 1 79.94 217 ARG B O 1
ATOM 3520 N N . GLN B 1 218 ? 4.078 -26.297 -2.125 1 77.19 218 GLN B N 1
ATOM 3521 C CA . GLN B 1 218 ? 3.43 -25.719 -0.954 1 77.19 218 GLN B CA 1
ATOM 3522 C C . GLN B 1 218 ? 3.865 -24.266 -0.745 1 77.19 218 GLN B C 1
ATOM 3524 O O . GLN B 1 218 ? 3.152 -23.484 -0.115 1 77.19 218 GLN B O 1
ATOM 3529 N N . HIS B 1 219 ? 5.09 -24.047 -1.229 1 73.38 219 HIS B N 1
ATOM 3530 C CA . HIS B 1 219 ? 5.641 -22.703 -1.068 1 73.38 219 HIS B CA 1
ATOM 3531 C C . HIS B 1 219 ? 4.742 -21.656 -1.726 1 73.38 219 HIS B C 1
ATOM 3533 O O . HIS B 1 219 ? 4.688 -20.516 -1.277 1 73.38 219 HIS B O 1
ATOM 3539 N N . ILE B 1 220 ? 4.066 -22.016 -2.752 1 66.94 220 ILE B N 1
ATOM 3540 C CA . ILE B 1 220 ? 3.232 -21.062 -3.467 1 66.94 220 ILE B CA 1
ATOM 3541 C C . ILE B 1 220 ? 1.813 -21.094 -2.906 1 66.94 220 ILE B C 1
ATOM 3543 O O . ILE B 1 220 ? 0.976 -20.266 -3.273 1 66.94 220 ILE B O 1
ATOM 3547 N N . ASN B 1 221 ? 1.459 -22.172 -2.105 1 60.78 221 ASN B N 1
ATOM 3548 C CA . ASN B 1 221 ? 0.161 -22.203 -1.442 1 60.78 221 ASN B CA 1
ATOM 3549 C C . ASN B 1 221 ? 0.127 -21.312 -0.215 1 60.78 221 ASN B C 1
ATOM 3551 O O . ASN B 1 221 ? -0.908 -21.188 0.442 1 60.78 221 ASN B O 1
ATOM 3555 N N . ILE B 1 222 ? 1.373 -20.828 0.192 1 51.78 222 ILE B N 1
ATOM 3556 C CA . ILE B 1 222 ? 1.427 -20.031 1.414 1 51.78 222 ILE B CA 1
ATOM 3557 C C . ILE B 1 222 ? 1.338 -18.547 1.07 1 51.78 222 ILE B C 1
ATOM 3559 O O . ILE B 1 222 ? 1.929 -18.094 0.086 1 51.78 222 ILE B O 1
#

InterPro domains:
  IPR000595 Cyclic nucleotide-binding domain [PF00027] (29-115)
  IPR000595 Cyclic nucleotide-binding domain [PS50042] (9-130)
  IPR000595 Cyclic nucleotide-binding domain [SM00100] (9-128)
  IPR000595 Cyclic nucleotide-binding domain [cd00038] (9-124)
  IPR012318 Crp-type HTH domain [PF13545] (149-218)
  IPR012318 Crp-type HTH domain [PS51063] (144-214)
  IPR012318 Crp-type HTH domain [SM00419] (164-212)
  IPR014710 RmlC-like jelly roll fold [G3DSA:2.60.120.10] (1-142)
  IPR018490 Cyclic nucleotide-binding domain superfamily [SSF51206] (3-142)
  IPR036388 Winged helix-like DNA-binding domain superfamily [G3DSA:1.10.10.10] (143-219)
  IPR036390 Winged helix DNA-binding domain superfamily [SSF46785] (147-220)
  IPR050397 Global Transcriptional Regulators in Environmental Response [PTHR24567] (2-217)

Secondary structure (DSSP, 8-state):
-HHHHHSTTTTT--HHHHHHHHHTEEEEEE-TT-EEE-TTSB--EEEEEEES-EEEEEE-TTS-EEEEEEE-TT-EESGGGGGSSS-B-SSEEEESS-EEEEEEEHHHHHHHHHH-HHHHHHHHHHHHHHHHHHHHHHHHHHHHHHHHHHHHHHHTT--TT--SSEEEE--S-HHHHHHHTT--HHHHHHHHHHHHHTTSEEEETTEEEES-HHHHHHHT--/-HHHHHSTTTTT--HHHHHHHHHTEEEEEE-TT-EEE-TTSB--EEEEEEES-EEEEEE-TTS-EEEEEEE-TT-EESGGGGGSSS-B-SSEEEESS-EEEEEEEHHHHHHHHHH-HHHHHHHHHHHHHHHHHHHHHHHHHHHHHHHHHHHHHHHTT--TT--SSEEEE--S-HHHHHHHTT--HHHHHHHHHHHHHTTSEEEETTEEEES-HHHHHHHT--

pLDDT: mean 90.61, std 7.46, range [51.78, 98.62]

Sequence (444 aa):
MTSLRQHLLFASFNEQQFSQIETATSTLSLNDGNHLFHQQDPAKYFYYLQAGEIKLYRLSANGEEKVIELIRPGQTFAEAVMFMNFQHYPVHAQAISDCQLIQIKMSTFLKLLDQSPATCLKILAKMSQRLHGSIQEIDQLTLQNATMRVVQFMLQGITNDALSPYKIQWTAPKATLASRLSVRPETFSRILKQLTRDGLIEVQGKTITILDLEALRQHINIMTSLRQHLLFASFNEQQFSQIETATSTLSLNDGNHLFHQQDPAKYFYYLQAGEIKLYRLSANGEEKVIELIRPGQTFAEAVMFMNFQHYPVHAQAISDCQLIQIKMSTFLKLLDQSPATCLKILAKMSQRLHGSIQEIDQLTLQNATMRVVQFMLQGITNDALSPYKIQWTAPKATLASRLSVRPETFSRILKQLTRDGLIEVQGKTITILDLEALRQHINI

Foldseek 3Di:
DVLVCPALLRVLDDPVLVVLFVVQKDKDKDAAFDWPDAFFPFAFWKKAWAAAKKWWWDADPVRDTDTDDIDHHSDIDPLVVLPPPGRTRHTIIGTNHITMMMITGNVSSVVSCVVDVVSVVSSVVSVVVVVVVVVVVVVVVVLLLLLLLVLCVVCPPPDPPDDPFDKDFAPDDLCVVCVVSVHHSVSSVVSVVVCVVVVQWDDDPRMITGGDNVVSVVSSVD/DVLVCPALLNVLDDPVLVVLFVVQKDKDKDAAFDWPDAFFPFAFWKKAWAAAKKWWWDADPVRDTDTDDMDHHSDIDPLVVLPPPGRTHHTIIGTNHITMMMITGNVSSVVSCVVPVVSVVSSVVSVVVVVVVVVVVVVVVVLLLLLLLVLCVVCPPPDPPDDPFDKDFAPDDLCVVCVVSVHHSVSSVVSVVVCVVVVQWDDDPRMITGGDNVVSVVSSVD

Radius of gyration: 25.58 Å; Cα contacts (8 Å, |Δi|>4): 743; chains: 2; bounding box: 59×70×49 Å

Nearest PDB structures (foldseek):
  3dkw-assembly5_I  TM=8.902E-01  e=1.246E-21  Pseudomonas aeruginosa
  2z69-assembly1_B  TM=8.676E-01  e=2.015E-14  unclassified
  7ets-assembly1_A  TM=5.045E-01  e=1.515E-14  Gardnerella vaginalis
  3hif-assembly1_A  TM=5.075E-01  e=3.913E-13  Escherichia coli
  7ff9-assembly1_B  TM=4.719E-01  e=9.206E-13  Pseudomonas aeruginosa PAO1

Solvent-accessible surface area (backbone atoms only — not comparable to full-atom values): 23616 Å² total; per-residue (Å²): 111,70,69,55,46,67,34,68,90,39,49,57,50,52,72,70,56,43,51,56,49,56,71,46,40,49,77,47,78,43,51,54,68,40,67,79,48,46,54,64,36,74,50,58,53,23,38,35,30,66,36,48,34,35,38,30,28,42,69,42,96,88,63,45,79,43,79,74,45,78,46,47,56,80,36,70,47,61,59,46,41,76,56,41,99,45,60,40,32,90,37,28,33,30,23,76,28,57,29,37,35,38,40,34,38,43,67,60,55,49,50,53,40,62,72,28,52,68,43,45,45,40,31,49,24,51,48,51,54,50,44,53,52,45,53,52,49,41,52,51,43,51,48,50,45,44,44,38,41,53,51,50,59,70,45,57,82,60,56,82,83,62,60,62,66,38,77,45,73,55,87,61,55,67,62,56,50,16,56,67,53,71,34,55,52,68,54,44,52,50,46,54,50,48,38,36,73,70,60,34,35,44,79,54,90,53,34,37,34,32,54,32,56,69,58,52,59,49,58,52,49,102,109,69,69,55,47,67,34,68,91,39,49,58,50,52,72,71,56,42,50,54,49,56,72,45,40,49,76,47,77,42,50,56,69,38,66,81,48,47,55,65,36,76,50,56,56,23,38,34,32,67,36,48,34,36,39,30,28,42,70,44,97,86,64,47,78,43,77,74,46,76,45,46,56,80,37,71,47,62,59,49,42,75,57,41,97,47,62,38,33,91,38,27,34,30,23,75,27,58,27,36,34,37,38,35,39,44,67,59,56,49,50,54,40,62,73,27,52,68,42,46,45,40,32,49,23,52,48,49,53,50,44,53,51,45,52,52,50,42,51,50,44,51,48,49,45,46,44,39,40,52,51,48,59,70,46,56,82,61,56,84,84,62,60,64,65,39,78,44,75,55,88,59,55,69,61,57,50,16,56,67,52,73,34,56,52,68,54,45,54,50,46,53,51,48,40,36,73,71,61,33,36,45,80,55,91,53,34,36,34,33,54,33,55,68,58,52,58,47,56,52,50,101